Protein AF-A0A821BK03-F1 (afdb_monomer_lite)

Sequence (493 aa):
IEWSVVGDDLLGKRREFRQAIDLYKTYDNHHLISKLLAEVIHYYLNEYLVNQINDNGNPEDHITRQQIETIEAYFKEAIEKQDYLTYFIKAYTLTNFFYKVLNKHLALYILQYFDETKYFSSNYRLVNCLVHIVTLLIYHPNLPQYQYQGLCYRGMRITQNDLDQYLSNQHILNRSFLSTSIDREVAEMFAGEGQQSKMRHTPKDHCALQYSCLCQYLIKQNSTAINIQSLSTRPDEKEILILPFAVFKVIAIKRNHLDNPTASISIEIELEECEDPYDNKNESENGETSRTSSLSSTSDDIKDVEEYQKFKQRKFRLYGIIGALVFAILLALTFIFIFIFVIQKDSTKKTTNMATSTDMTTPVIEDDGDDISPLPLDCPKILKRSSWNARPYIDRTNLTTLPVTEIVAHQLTGFYSIMNHEDCINKIKGVQDYQMDTQNWDDIGYNFILCDDTGDQQQIYTGRGWKFTGAHCISFNKRSLGDCLWCNNQDLI

Structure (mmCIF, N/CA/C/O backbone):
data_AF-A0A821BK03-F1
#
_entry.id   AF-A0A821BK03-F1
#
loop_
_atom_site.group_PDB
_atom_site.id
_atom_site.type_symbol
_atom_site.label_atom_id
_atom_site.label_alt_id
_atom_site.label_comp_id
_atom_site.label_asym_id
_atom_site.label_entity_id
_atom_site.label_seq_id
_atom_site.pdbx_PDB_ins_code
_atom_site.Cartn_x
_atom_site.Cartn_y
_atom_site.Cartn_z
_atom_site.occupancy
_atom_site.B_iso_or_equiv
_atom_site.auth_seq_id
_atom_site.auth_comp_id
_atom_site.auth_asym_id
_atom_site.auth_atom_id
_atom_site.pdbx_PDB_model_num
ATOM 1 N N . ILE A 1 1 ? -8.168 -1.968 -7.201 1.00 52.38 1 ILE A N 1
ATOM 2 C CA . ILE A 1 1 ? -8.738 -2.399 -5.901 1.00 52.38 1 ILE A CA 1
ATOM 3 C C . ILE A 1 1 ? -7.613 -2.597 -4.877 1.00 52.38 1 ILE A C 1
ATOM 5 O O . ILE A 1 1 ? -6.707 -3.388 -5.119 1.00 52.38 1 ILE A O 1
ATOM 9 N N . GLU A 1 2 ? -7.633 -1.848 -3.768 1.00 61.44 2 GLU A N 1
ATOM 10 C CA . GLU A 1 2 ? -6.593 -1.849 -2.706 1.00 61.44 2 GLU A CA 1
ATOM 11 C C . GLU A 1 2 ? -6.692 -3.046 -1.736 1.00 61.44 2 GLU A C 1
ATOM 13 O O . GLU A 1 2 ? -5.787 -3.314 -0.949 1.00 61.44 2 GLU A O 1
ATOM 18 N N . TRP A 1 3 ? -7.763 -3.825 -1.837 1.00 71.44 3 TRP A N 1
ATOM 19 C CA . TRP A 1 3 ? -8.013 -5.030 -1.053 1.00 71.44 3 TRP A CA 1
ATOM 20 C C . TRP A 1 3 ? -8.072 -6.267 -1.955 1.00 71.44 3 TRP A C 1
ATOM 22 O O . TRP A 1 3 ? -8.073 -6.165 -3.184 1.00 71.44 3 TRP A O 1
ATOM 32 N N . SER A 1 4 ? -8.077 -7.445 -1.343 1.00 66.81 4 SER A N 1
ATOM 33 C CA . SER A 1 4 ? -8.244 -8.722 -2.040 1.00 66.81 4 SER A CA 1
ATOM 34 C C . SER A 1 4 ? -9.100 -9.685 -1.226 1.00 66.81 4 SER A C 1
ATOM 36 O O . SER A 1 4 ? -9.101 -9.643 0.006 1.00 66.81 4 SER A O 1
ATOM 38 N N . VAL A 1 5 ? -9.789 -10.581 -1.928 1.00 57.91 5 VAL A N 1
ATOM 39 C CA . VAL A 1 5 ? -10.469 -11.746 -1.353 1.00 57.91 5 VAL A CA 1
ATOM 40 C C . VAL A 1 5 ? -9.408 -12.828 -1.204 1.00 57.91 5 VAL A C 1
ATOM 42 O O . VAL A 1 5 ? -8.937 -13.352 -2.209 1.00 57.91 5 VAL A O 1
ATOM 45 N N . VAL A 1 6 ? -8.937 -13.114 0.010 1.00 53.84 6 VAL A N 1
ATOM 46 C CA . VAL A 1 6 ? -7.820 -14.060 0.191 1.00 53.84 6 VAL A CA 1
ATOM 47 C C . VAL A 1 6 ? -8.258 -15.282 0.993 1.00 53.84 6 VAL A C 1
ATOM 49 O O . VAL A 1 6 ? -7.938 -15.398 2.166 1.00 53.84 6 VAL A O 1
ATOM 52 N N . GLY A 1 7 ? -8.916 -16.236 0.333 1.00 56.19 7 GLY A N 1
ATOM 53 C CA . GLY A 1 7 ? -9.238 -17.550 0.909 1.00 56.19 7 GLY A CA 1
ATOM 54 C C . GLY A 1 7 ? -10.089 -17.508 2.186 1.00 56.19 7 GLY A C 1
ATOM 55 O O . GLY A 1 7 ? -10.586 -16.457 2.588 1.00 56.19 7 GLY A O 1
ATOM 56 N N . ASP A 1 8 ? -10.257 -18.669 2.819 1.00 57.78 8 ASP A N 1
ATOM 57 C CA . ASP A 1 8 ? -11.199 -18.828 3.935 1.00 57.78 8 ASP A CA 1
ATOM 58 C C . ASP A 1 8 ? -10.649 -18.355 5.300 1.00 57.78 8 ASP A C 1
ATOM 60 O O . ASP A 1 8 ? -11.438 -18.063 6.195 1.00 57.78 8 ASP A O 1
ATOM 64 N N . ASP A 1 9 ? -9.323 -18.214 5.473 1.00 72.06 9 ASP A N 1
ATOM 65 C CA . ASP A 1 9 ? -8.695 -17.837 6.759 1.00 72.06 9 ASP A CA 1
ATOM 66 C C . ASP A 1 9 ? -7.921 -16.506 6.712 1.00 72.06 9 ASP A C 1
ATOM 68 O O . ASP A 1 9 ? -6.706 -16.423 6.910 1.00 72.06 9 ASP A O 1
ATOM 72 N N . LEU A 1 10 ? -8.644 -15.422 6.435 1.00 77.38 10 LEU A N 1
ATOM 73 C CA . LEU A 1 10 ? -8.085 -14.066 6.407 1.00 77.38 10 LEU A CA 1
ATOM 74 C C . LEU A 1 10 ? -7.526 -13.593 7.752 1.00 77.38 10 LEU A C 1
ATOM 76 O O . LEU A 1 10 ? -6.515 -12.888 7.786 1.00 77.38 10 LEU A O 1
ATOM 80 N N . LEU A 1 11 ? -8.169 -13.977 8.855 1.00 78.69 11 LEU A N 1
ATOM 81 C CA . LEU A 1 11 ? -7.695 -13.648 10.199 1.00 78.69 11 LEU A CA 1
ATOM 82 C C . LEU A 1 11 ? -6.419 -14.428 10.537 1.00 78.69 11 LEU A C 1
ATOM 84 O O . LEU A 1 11 ? -5.493 -13.849 11.098 1.00 78.69 11 LEU A O 1
ATOM 88 N N . GLY A 1 12 ? -6.316 -15.697 10.128 1.00 73.69 12 GLY A N 1
ATOM 89 C CA . GLY A 1 12 ? -5.068 -16.457 10.182 1.00 73.69 12 GLY A CA 1
ATOM 90 C C . GLY A 1 12 ? -3.935 -15.758 9.442 1.00 73.69 12 GLY A C 1
ATOM 91 O O . GLY A 1 12 ? -2.891 -15.517 10.040 1.00 73.69 12 GLY A O 1
ATOM 92 N N . LYS A 1 13 ? -4.167 -15.296 8.208 1.00 72.81 13 LYS A N 1
ATOM 93 C CA . LYS A 1 13 ? -3.157 -14.540 7.440 1.00 72.81 13 LYS A CA 1
ATOM 94 C C . LYS A 1 13 ? -2.756 -13.218 8.093 1.00 72.81 13 LYS A C 1
ATOM 96 O O . LYS A 1 13 ? -1.584 -12.850 8.067 1.00 72.81 13 LYS A O 1
ATOM 101 N N . ARG A 1 14 ? -3.700 -12.496 8.710 1.00 78.75 14 ARG A N 1
ATOM 102 C CA . ARG A 1 14 ? -3.388 -11.305 9.524 1.00 78.75 14 ARG A CA 1
ATOM 103 C C . ARG A 1 14 ? -2.475 -11.671 10.700 1.00 78.75 14 ARG A C 1
ATOM 105 O O . ARG A 1 14 ? -1.530 -10.933 10.976 1.00 78.75 14 ARG A O 1
ATOM 112 N N . ARG A 1 15 ? -2.718 -12.798 11.380 1.00 76.62 15 ARG A N 1
ATOM 113 C CA . ARG A 1 15 ? -1.842 -13.276 12.464 1.00 76.62 15 ARG A CA 1
ATOM 114 C C . ARG A 1 15 ? -0.473 -13.687 11.955 1.00 76.62 15 ARG A C 1
ATOM 116 O O . ARG A 1 15 ? 0.512 -13.261 12.542 1.00 76.62 15 ARG A O 1
ATOM 123 N N . GLU A 1 16 ? -0.407 -14.452 10.870 1.00 73.06 16 GLU A N 1
ATOM 124 C CA . GLU A 1 16 ? 0.850 -14.825 10.215 1.00 73.06 16 GLU A CA 1
ATOM 125 C C . GLU A 1 16 ? 1.657 -13.582 9.843 1.00 73.06 16 GLU A C 1
ATOM 127 O O . GLU A 1 16 ? 2.854 -13.543 10.097 1.00 73.06 16 GLU A O 1
ATOM 132 N N . PHE A 1 17 ? 1.011 -12.525 9.340 1.00 73.25 17 PHE A N 1
ATOM 133 C CA . PHE A 1 17 ? 1.668 -11.240 9.099 1.00 73.25 17 PHE A CA 1
ATOM 134 C C . PHE A 1 17 ? 2.262 -10.625 10.355 1.00 73.25 17 PHE A C 1
ATOM 136 O O . PHE A 1 17 ? 3.453 -10.316 10.375 1.00 73.25 17 PHE A O 1
ATOM 143 N N . ARG A 1 18 ? 1.451 -10.462 11.405 1.00 72.19 18 ARG A N 1
ATOM 144 C CA . ARG A 1 18 ? 1.916 -9.889 12.673 1.00 72.19 18 ARG A CA 1
ATOM 145 C C . ARG A 1 18 ? 3.056 -10.734 13.259 1.00 72.19 18 ARG A C 1
ATOM 147 O O . ARG A 1 18 ? 4.080 -10.196 13.649 1.00 72.19 18 ARG A O 1
ATOM 154 N N . GLN A 1 19 ? 2.962 -12.059 13.211 1.00 69.88 19 GLN A N 1
ATOM 155 C CA . GLN A 1 19 ? 4.014 -12.961 13.695 1.00 69.88 19 GLN A CA 1
ATOM 156 C C . GLN A 1 19 ? 5.276 -12.968 12.817 1.00 69.88 19 GLN A C 1
ATOM 158 O O . GLN A 1 19 ? 6.384 -13.024 13.339 1.00 69.88 19 GLN A O 1
ATOM 163 N N . ALA A 1 20 ? 5.150 -12.898 11.492 1.00 66.12 20 ALA A N 1
ATOM 164 C CA . ALA A 1 20 ? 6.298 -12.844 10.587 1.00 66.12 20 ALA A CA 1
ATOM 165 C C . ALA A 1 20 ? 7.041 -11.509 10.709 1.00 66.12 20 ALA A C 1
ATOM 167 O O . ALA A 1 20 ? 8.266 -11.456 10.591 1.00 66.12 20 ALA A O 1
ATOM 168 N N . ILE A 1 21 ? 6.306 -10.430 10.985 1.00 64.62 21 ILE A N 1
ATOM 169 C CA . ILE A 1 21 ? 6.890 -9.123 11.271 1.00 64.62 21 ILE A CA 1
ATOM 170 C C . ILE A 1 21 ? 7.440 -9.032 12.692 1.00 64.62 21 ILE A C 1
ATOM 172 O O . ILE A 1 21 ? 8.363 -8.254 12.922 1.00 64.62 21 ILE A O 1
ATOM 176 N N . ASP A 1 22 ? 6.974 -9.848 13.637 1.00 54.06 22 ASP A N 1
ATOM 177 C CA . ASP A 1 22 ? 7.493 -9.846 15.006 1.00 54.06 22 ASP A CA 1
ATOM 178 C C . ASP A 1 22 ? 9.021 -10.049 15.091 1.00 54.06 22 ASP A C 1
ATOM 180 O O . ASP A 1 22 ? 9.626 -9.645 16.084 1.00 54.06 22 ASP A O 1
ATOM 184 N N . LEU A 1 23 ? 9.682 -10.573 14.047 1.00 50.41 23 LEU A N 1
ATOM 185 C CA . LEU A 1 23 ? 11.150 -10.575 13.929 1.00 50.41 23 LEU A CA 1
ATOM 186 C C . LEU A 1 23 ? 11.786 -9.170 14.055 1.00 50.41 23 LEU A C 1
ATOM 188 O O . LEU A 1 23 ? 12.968 -9.050 14.371 1.00 50.41 23 LEU A O 1
ATOM 192 N N . TYR A 1 24 ? 11.002 -8.111 13.843 1.00 55.78 24 TYR A N 1
ATOM 193 C CA . TYR A 1 24 ? 11.386 -6.703 13.920 1.00 55.78 24 TYR A CA 1
ATOM 194 C C . TYR A 1 24 ? 10.935 -6.007 15.219 1.00 55.78 24 TYR A C 1
ATOM 196 O O . TYR A 1 24 ? 11.014 -4.783 15.305 1.00 55.78 24 TYR A O 1
ATOM 204 N N . LYS A 1 25 ? 10.534 -6.752 16.265 1.00 55.62 25 LYS A N 1
ATOM 205 C CA . LYS A 1 25 ? 10.145 -6.249 17.609 1.00 55.62 25 LYS A CA 1
ATOM 206 C C . LYS A 1 25 ? 11.227 -5.466 18.385 1.00 55.62 25 LYS A C 1
ATOM 208 O O . LYS A 1 25 ? 11.088 -5.238 19.580 1.00 55.62 25 LYS A O 1
ATOM 213 N N . THR A 1 26 ? 12.300 -5.020 17.739 1.00 54.75 26 THR A N 1
ATOM 214 C CA . THR A 1 26 ? 13.385 -4.242 18.355 1.00 54.75 26 THR A CA 1
ATOM 215 C C . THR A 1 26 ? 13.358 -2.792 17.878 1.00 54.75 26 THR A C 1
ATOM 217 O O . THR A 1 26 ? 14.337 -2.286 17.331 1.00 54.75 26 THR A O 1
ATOM 220 N N . TYR A 1 27 ? 12.235 -2.100 18.107 1.00 56.34 27 TYR A N 1
ATOM 221 C CA . TYR A 1 27 ? 12.163 -0.647 17.891 1.00 56.34 27 TYR A CA 1
ATOM 222 C C . TYR A 1 27 ? 13.178 0.111 18.776 1.00 56.34 27 TYR A C 1
ATOM 224 O O . TYR A 1 27 ? 13.638 1.189 18.415 1.00 56.34 27 TYR A O 1
ATOM 232 N N . ASP A 1 28 ? 13.623 -0.509 19.876 1.00 59.16 28 ASP A N 1
ATOM 233 C CA . ASP A 1 28 ? 14.700 -0.021 20.752 1.00 59.16 28 ASP A CA 1
ATOM 234 C C . ASP A 1 28 ? 16.074 0.065 20.059 1.00 59.16 28 ASP A C 1
ATOM 236 O O . ASP A 1 28 ? 17.027 0.623 20.604 1.00 59.16 28 ASP A O 1
ATOM 240 N N . ASN A 1 29 ? 16.207 -0.481 18.846 1.00 69.00 29 ASN A N 1
ATOM 241 C CA . ASN A 1 29 ? 17.423 -0.401 18.056 1.00 69.00 29 ASN A CA 1
ATOM 242 C C . ASN A 1 29 ? 17.335 0.743 17.032 1.00 69.00 29 ASN A C 1
ATOM 244 O O . ASN A 1 29 ? 17.123 0.524 15.836 1.00 69.00 29 ASN A O 1
ATOM 248 N N . HIS A 1 30 ? 17.557 1.975 17.502 1.00 74.38 30 HIS A N 1
ATOM 249 C CA . HIS A 1 30 ? 17.649 3.182 16.664 1.00 74.38 30 HIS A CA 1
ATOM 250 C C . HIS A 1 30 ? 18.586 3.009 15.453 1.00 74.38 30 HIS A C 1
ATOM 252 O O . HIS A 1 30 ? 18.313 3.519 14.360 1.00 74.38 30 HIS A O 1
ATOM 258 N N . HIS A 1 31 ? 19.659 2.226 15.607 1.00 77.31 31 HIS A N 1
ATOM 259 C CA . HIS A 1 31 ? 20.581 1.907 14.521 1.00 77.31 31 HIS A CA 1
ATOM 260 C C . HIS A 1 31 ? 19.930 1.027 13.438 1.00 77.31 31 HIS A C 1
ATOM 262 O O . HIS A 1 31 ? 20.088 1.297 12.244 1.00 77.31 31 HIS A O 1
ATOM 268 N N . LEU A 1 32 ? 19.142 0.017 13.827 1.00 80.69 32 LEU A N 1
ATOM 269 C CA . LEU A 1 32 ? 18.383 -0.811 12.886 1.00 80.69 32 LEU A CA 1
ATOM 270 C C . LEU A 1 32 ? 17.356 0.027 12.118 1.00 80.69 32 LEU A C 1
ATOM 272 O O . LEU A 1 32 ? 17.331 -0.042 10.893 1.00 80.69 32 LEU A O 1
ATOM 276 N N . ILE A 1 33 ? 16.567 0.859 12.803 1.00 81.75 33 ILE A N 1
ATOM 277 C CA . ILE A 1 33 ? 15.566 1.729 12.158 1.00 81.75 33 ILE A CA 1
ATOM 278 C C . ILE A 1 33 ? 16.237 2.650 11.140 1.00 81.75 33 ILE A C 1
ATOM 280 O O . ILE A 1 33 ? 15.812 2.718 9.987 1.00 81.75 33 ILE A O 1
ATOM 284 N N . SER A 1 34 ? 17.336 3.297 11.530 1.00 85.25 34 SER A N 1
ATOM 285 C CA . SER A 1 34 ? 18.093 4.187 10.645 1.00 85.25 34 SER A CA 1
ATOM 286 C C . SER A 1 34 ? 18.605 3.450 9.400 1.00 85.25 34 SER A C 1
ATOM 288 O O . SER A 1 34 ? 18.538 3.983 8.292 1.00 85.25 34 SER A O 1
ATOM 290 N N . LYS A 1 35 ? 19.048 2.194 9.548 1.00 85.75 35 LYS A N 1
ATOM 291 C CA . LYS A 1 35 ? 19.472 1.340 8.430 1.00 85.75 35 LYS A CA 1
ATOM 292 C C . LYS A 1 35 ? 18.311 0.974 7.497 1.00 85.75 35 LYS A C 1
ATOM 294 O O . LYS A 1 35 ? 18.480 1.048 6.281 1.00 85.75 35 LYS A O 1
ATOM 299 N N . LEU A 1 36 ? 17.149 0.611 8.043 1.00 87.31 36 LEU A N 1
ATOM 300 C CA . LEU A 1 36 ? 15.954 0.292 7.253 1.00 87.31 36 LEU A CA 1
ATOM 301 C C . LEU A 1 36 ? 15.470 1.520 6.469 1.00 87.31 36 LEU A C 1
ATOM 303 O O . LEU A 1 36 ? 15.186 1.424 5.276 1.00 87.31 36 LEU A O 1
ATOM 307 N N . LEU A 1 37 ? 15.449 2.694 7.105 1.00 87.62 37 LEU A N 1
ATOM 308 C CA . LEU A 1 37 ? 15.096 3.951 6.442 1.00 87.62 37 LEU A CA 1
ATOM 309 C C . LEU A 1 37 ? 16.104 4.329 5.357 1.00 87.62 37 LEU A C 1
ATOM 311 O O . LEU A 1 37 ? 15.700 4.740 4.270 1.00 87.62 37 LEU A O 1
ATOM 315 N N . ALA A 1 38 ? 17.400 4.134 5.601 1.00 88.38 38 ALA A N 1
ATOM 316 C CA . ALA A 1 38 ? 18.425 4.341 4.584 1.00 88.38 38 ALA A CA 1
ATOM 317 C C . ALA A 1 38 ? 18.234 3.409 3.375 1.00 88.38 38 ALA A C 1
ATOM 319 O O . ALA A 1 38 ? 18.435 3.839 2.238 1.00 88.38 38 ALA A O 1
ATOM 320 N N . GLU A 1 39 ? 17.805 2.162 3.590 1.00 88.56 39 GLU A N 1
ATOM 321 C CA . GLU A 1 39 ? 17.474 1.232 2.508 1.00 88.56 39 GLU A CA 1
ATOM 322 C C . GLU A 1 39 ? 16.247 1.691 1.709 1.00 88.56 39 GLU A C 1
ATOM 324 O O . GLU A 1 39 ? 16.306 1.717 0.479 1.00 88.56 39 GLU A O 1
ATOM 329 N N . VAL A 1 40 ? 15.179 2.135 2.381 1.00 91.94 40 VAL A N 1
ATOM 330 C CA . VAL A 1 40 ? 13.986 2.695 1.723 1.00 91.94 40 VAL A CA 1
ATOM 331 C C . VAL A 1 40 ? 14.346 3.935 0.898 1.00 91.94 40 VAL A C 1
ATOM 333 O O . VAL A 1 40 ? 13.955 4.041 -0.264 1.00 91.94 40 VAL A O 1
ATOM 336 N N . ILE A 1 41 ? 15.145 4.854 1.448 1.00 91.00 41 ILE A N 1
ATOM 337 C CA . ILE A 1 41 ? 15.618 6.038 0.717 1.00 91.00 41 ILE A CA 1
ATOM 338 C C . ILE A 1 41 ? 16.453 5.627 -0.498 1.00 91.00 41 ILE A C 1
ATOM 340 O O . ILE A 1 41 ? 16.275 6.160 -1.594 1.00 91.00 41 ILE A O 1
ATOM 344 N N . HIS A 1 42 ? 17.408 4.717 -0.311 1.00 89.50 42 HIS A N 1
ATOM 345 C CA . HIS A 1 42 ? 18.359 4.374 -1.357 1.00 89.50 42 HIS A CA 1
ATOM 346 C C . HIS A 1 42 ? 17.707 3.582 -2.489 1.00 89.50 42 HIS A C 1
ATOM 348 O O . HIS A 1 42 ? 17.888 3.935 -3.652 1.00 89.50 42 HIS A O 1
ATOM 354 N N . TYR A 1 43 ? 16.971 2.525 -2.151 1.00 92.44 43 TYR A N 1
ATOM 355 C CA . TYR A 1 43 ? 16.377 1.640 -3.137 1.00 92.44 43 TYR A CA 1
ATOM 356 C C . TYR A 1 43 ? 15.012 2.137 -3.586 1.00 92.44 43 TYR A C 1
ATOM 358 O O . TYR A 1 43 ? 14.836 2.463 -4.755 1.00 92.44 43 TYR A O 1
ATOM 366 N N . TYR A 1 44 ? 14.039 2.211 -2.678 1.00 93.06 44 TYR A N 1
ATOM 367 C CA . TYR A 1 44 ? 12.663 2.478 -3.080 1.00 93.06 44 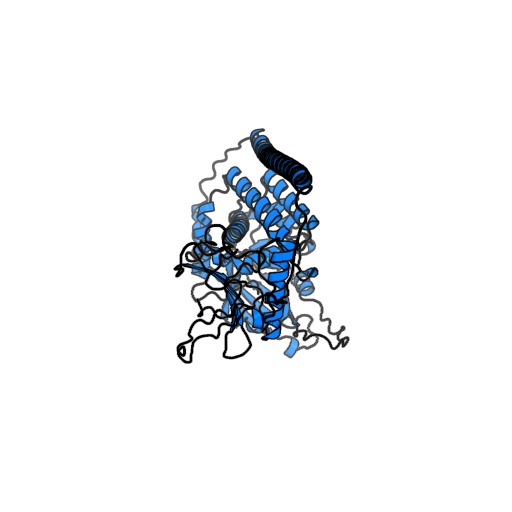TYR A CA 1
ATOM 368 C C . TYR A 1 44 ? 12.527 3.875 -3.692 1.00 93.06 44 TYR A C 1
ATOM 370 O O . TYR A 1 44 ? 12.051 4.000 -4.817 1.00 93.06 44 TYR A O 1
ATOM 378 N N . LEU A 1 45 ? 13.014 4.916 -3.011 1.00 91.62 45 LEU A N 1
ATOM 379 C CA . LEU A 1 45 ? 12.883 6.288 -3.507 1.00 91.62 45 LEU A CA 1
ATOM 380 C C . LEU A 1 45 ? 13.839 6.588 -4.670 1.00 91.62 45 LEU A C 1
ATOM 382 O O . LEU A 1 45 ? 13.402 7.055 -5.716 1.00 91.62 45 LEU A O 1
ATOM 386 N N . ASN A 1 46 ? 15.137 6.325 -4.506 1.00 90.25 46 ASN A N 1
ATOM 387 C CA . ASN A 1 46 ? 16.158 6.825 -5.435 1.00 90.25 46 ASN A CA 1
ATOM 388 C C . ASN A 1 46 ? 16.517 5.897 -6.601 1.00 90.25 46 ASN A C 1
ATOM 390 O O . ASN A 1 46 ? 17.083 6.370 -7.586 1.00 90.25 46 ASN A O 1
ATOM 394 N N . GLU A 1 47 ? 16.226 4.602 -6.499 1.00 89.56 47 GLU A N 1
ATOM 395 C CA . GLU A 1 47 ? 16.482 3.628 -7.564 1.00 89.56 47 GLU A CA 1
ATOM 396 C C . GLU A 1 47 ? 15.159 3.259 -8.243 1.00 89.56 47 GLU A C 1
ATOM 398 O O . GLU A 1 47 ? 14.947 3.574 -9.411 1.00 89.56 47 GLU A O 1
ATOM 403 N N . TYR A 1 48 ? 14.229 2.669 -7.493 1.00 89.75 48 TYR A N 1
ATOM 404 C CA . TYR A 1 48 ? 12.986 2.125 -8.026 1.00 89.75 48 TYR A CA 1
ATOM 405 C C . TYR A 1 48 ? 12.042 3.218 -8.548 1.00 89.75 48 TYR A C 1
ATOM 407 O O . TYR A 1 48 ? 11.708 3.211 -9.731 1.00 89.75 48 TYR A O 1
ATOM 415 N N . LEU A 1 49 ? 11.644 4.190 -7.714 1.00 87.81 49 LEU A N 1
ATOM 416 C CA . LEU A 1 49 ? 10.718 5.244 -8.150 1.00 87.81 49 LEU A CA 1
ATOM 417 C C . LEU A 1 49 ? 11.321 6.140 -9.235 1.00 87.81 49 LEU A C 1
ATOM 419 O O . LEU A 1 49 ? 10.605 6.524 -10.151 1.00 87.81 49 LEU A O 1
ATOM 423 N N . VAL A 1 50 ? 12.623 6.438 -9.178 1.00 86.50 50 VAL A N 1
ATOM 424 C CA . VAL A 1 50 ? 13.300 7.216 -10.231 1.00 86.50 50 VAL A CA 1
ATOM 425 C C . VAL A 1 50 ? 13.316 6.461 -11.560 1.00 86.50 50 VAL A C 1
ATOM 427 O O . VAL A 1 50 ? 13.076 7.074 -12.597 1.00 86.50 50 VAL A O 1
ATOM 430 N N . ASN A 1 51 ? 13.555 5.146 -11.556 1.00 84.69 51 ASN A N 1
ATOM 431 C CA . ASN A 1 51 ? 13.506 4.349 -12.783 1.00 84.69 51 ASN A CA 1
ATOM 432 C C . ASN A 1 51 ? 12.100 4.342 -13.397 1.00 84.69 51 ASN A C 1
ATOM 434 O O . ASN A 1 51 ? 11.977 4.468 -14.609 1.00 84.69 51 ASN A O 1
ATOM 438 N N . GLN A 1 52 ? 11.053 4.318 -12.566 1.00 78.19 52 GLN A N 1
ATOM 439 C CA . GLN A 1 52 ? 9.661 4.418 -13.019 1.00 78.19 52 GLN A CA 1
ATOM 440 C C . GLN A 1 52 ? 9.309 5.773 -13.665 1.00 78.19 52 GLN A C 1
ATOM 442 O O . GLN A 1 52 ? 8.299 5.854 -14.354 1.00 78.19 52 GLN A O 1
ATOM 447 N N . ILE A 1 53 ? 10.099 6.839 -13.466 1.00 73.19 53 ILE A N 1
ATOM 448 C CA . ILE A 1 53 ? 9.914 8.128 -14.173 1.00 73.19 53 ILE A CA 1
ATOM 449 C C . ILE A 1 53 ? 10.332 8.011 -15.640 1.00 73.19 53 ILE A C 1
ATOM 451 O O . ILE A 1 53 ? 9.767 8.675 -16.503 1.00 73.19 53 ILE A O 1
ATOM 455 N N . ASN A 1 54 ? 11.351 7.196 -15.910 1.00 60.44 54 ASN A N 1
ATOM 456 C CA . ASN A 1 54 ? 11.950 7.069 -17.236 1.00 60.44 54 ASN A CA 1
ATOM 457 C C . ASN A 1 54 ? 11.221 6.042 -18.118 1.00 60.44 54 ASN A C 1
ATOM 459 O O . ASN A 1 54 ? 11.561 5.909 -19.293 1.00 60.44 54 ASN A O 1
ATOM 463 N N . ASP A 1 55 ? 10.235 5.332 -17.567 1.00 59.00 55 ASP A N 1
ATOM 464 C CA . ASP A 1 55 ? 9.335 4.474 -18.329 1.00 59.00 55 ASP A CA 1
ATOM 465 C C . ASP A 1 55 ? 8.285 5.351 -19.037 1.00 59.00 55 ASP A C 1
ATOM 467 O O . ASP A 1 55 ? 7.642 6.186 -18.407 1.00 59.00 55 ASP A O 1
ATOM 471 N N . ASN A 1 56 ? 8.106 5.165 -20.353 1.00 48.19 56 ASN A N 1
ATOM 472 C CA . ASN A 1 56 ? 7.248 5.968 -21.252 1.00 48.19 56 ASN A CA 1
ATOM 473 C C . ASN A 1 56 ? 5.721 5.818 -21.000 1.00 48.19 56 ASN A C 1
ATOM 475 O O . ASN A 1 56 ? 4.930 5.763 -21.945 1.00 48.19 56 ASN A O 1
ATOM 479 N N . GLY A 1 57 ? 5.295 5.692 -19.743 1.00 55.59 57 GLY A N 1
ATOM 480 C CA . GLY A 1 57 ? 3.897 5.601 -19.329 1.00 55.59 57 GLY A CA 1
ATOM 481 C C . GLY A 1 57 ? 3.165 6.948 -19.327 1.00 55.59 57 GLY A C 1
ATOM 482 O O . GLY A 1 57 ? 3.716 7.993 -19.672 1.00 55.59 57 GLY A O 1
ATOM 483 N N . ASN A 1 58 ? 1.879 6.918 -18.965 1.00 49.16 58 ASN A N 1
ATOM 484 C CA . ASN A 1 58 ? 1.018 8.100 -18.930 1.00 49.16 58 ASN A CA 1
ATOM 485 C C . ASN A 1 58 ? 1.516 9.111 -17.867 1.00 49.16 58 ASN A C 1
ATOM 487 O O . ASN A 1 58 ? 1.486 8.774 -16.682 1.00 49.16 58 ASN A O 1
ATOM 491 N N . PRO A 1 59 ? 1.927 10.343 -18.237 1.00 50.94 59 PRO A N 1
ATOM 492 C CA . PRO A 1 59 ? 2.584 11.292 -17.331 1.00 50.94 59 PRO A CA 1
ATOM 493 C C . PRO A 1 59 ? 1.803 11.644 -16.053 1.00 50.94 59 PRO A C 1
ATOM 495 O O . PRO A 1 59 ? 2.412 12.086 -15.082 1.00 50.94 59 PRO A O 1
ATOM 498 N N . GLU A 1 60 ? 0.481 11.449 -16.026 1.00 49.03 60 GLU A N 1
ATOM 499 C CA . GLU A 1 60 ? -0.371 11.744 -14.861 1.00 49.03 60 GLU A CA 1
ATOM 500 C C . GLU A 1 60 ? -0.223 10.752 -13.690 1.00 49.03 60 GLU A C 1
ATOM 502 O O . GLU A 1 60 ? -0.601 11.085 -12.566 1.00 49.03 60 GLU A O 1
ATOM 507 N N . ASP A 1 61 ? 0.364 9.572 -13.920 1.00 52.25 61 ASP A N 1
ATOM 508 C CA . ASP A 1 61 ? 0.557 8.535 -12.893 1.00 52.25 61 ASP A CA 1
ATOM 509 C C . ASP A 1 61 ? 1.985 8.497 -12.313 1.00 52.25 61 ASP A C 1
ATOM 511 O O . ASP A 1 61 ? 2.264 7.714 -11.397 1.00 52.25 61 ASP A O 1
ATOM 515 N N . HIS A 1 62 ? 2.899 9.333 -12.820 1.00 65.38 62 HIS A N 1
ATOM 516 C CA . HIS A 1 62 ? 4.309 9.307 -12.431 1.00 65.38 62 HIS A CA 1
ATOM 517 C C . HIS A 1 62 ? 4.640 10.374 -11.384 1.00 65.38 62 HIS A C 1
ATOM 519 O O . HIS A 1 62 ? 4.339 11.560 -11.523 1.00 65.38 62 HIS A O 1
ATOM 525 N N . ILE A 1 63 ? 5.325 9.944 -10.326 1.00 77.69 63 ILE A N 1
ATOM 526 C CA . ILE A 1 63 ? 5.908 10.846 -9.337 1.00 77.69 63 ILE A CA 1
ATOM 527 C C . ILE A 1 63 ? 7.088 11.600 -9.959 1.00 77.69 63 ILE A C 1
ATOM 529 O O . ILE A 1 63 ? 7.914 11.006 -10.639 1.00 77.69 63 ILE A O 1
ATOM 533 N N . THR A 1 64 ? 7.203 12.908 -9.747 1.00 85.31 64 THR A N 1
ATOM 534 C CA . THR A 1 64 ? 8.323 13.676 -10.313 1.00 85.31 64 THR A CA 1
ATOM 535 C C . THR A 1 64 ? 9.586 13.534 -9.466 1.00 85.31 64 THR A C 1
ATOM 537 O O . THR A 1 64 ? 9.527 13.263 -8.265 1.00 85.31 64 THR A O 1
ATOM 540 N N . ARG A 1 65 ? 10.759 13.802 -10.054 1.00 87.44 65 ARG A N 1
ATOM 541 C CA . ARG A 1 65 ? 12.025 13.787 -9.303 1.00 87.44 65 ARG A CA 1
ATOM 542 C C . ARG A 1 65 ? 12.018 14.760 -8.120 1.00 87.44 65 ARG A C 1
ATOM 544 O O . ARG A 1 65 ? 12.466 14.404 -7.039 1.00 87.44 65 ARG A O 1
ATOM 551 N N . GLN A 1 66 ? 11.441 15.946 -8.302 1.00 87.12 66 GLN A N 1
ATOM 552 C CA . GLN A 1 66 ? 11.300 16.938 -7.233 1.00 87.12 66 GLN A CA 1
ATOM 553 C C . GLN A 1 66 ? 10.409 16.429 -6.086 1.00 87.12 66 GLN A C 1
ATOM 555 O O . GLN A 1 66 ? 10.677 16.696 -4.913 1.00 87.12 66 GLN A O 1
ATOM 560 N N . GLN A 1 67 ? 9.352 15.675 -6.405 1.00 88.38 67 GLN A N 1
ATOM 561 C CA . GLN A 1 67 ? 8.511 15.040 -5.390 1.00 88.38 67 GLN A CA 1
ATOM 562 C C . GLN A 1 67 ? 9.286 13.959 -4.628 1.00 88.38 67 GLN A C 1
ATOM 564 O O . GLN A 1 67 ? 9.211 13.935 -3.402 1.00 88.38 67 GLN A O 1
ATOM 569 N N . ILE A 1 68 ? 10.082 13.133 -5.320 1.00 90.56 68 ILE A N 1
ATOM 570 C CA . ILE A 1 68 ? 10.969 12.142 -4.685 1.00 90.56 68 ILE A CA 1
ATOM 571 C C . ILE A 1 68 ? 11.962 12.821 -3.736 1.00 90.56 68 ILE A C 1
ATOM 573 O O . ILE A 1 68 ? 12.077 12.400 -2.590 1.00 90.56 68 ILE A O 1
ATOM 577 N N . GLU A 1 69 ? 12.626 13.896 -4.167 1.00 91.69 69 GLU A N 1
ATOM 578 C CA . GLU A 1 69 ? 13.572 14.655 -3.333 1.00 91.69 69 GLU A CA 1
ATOM 579 C C . GLU A 1 69 ? 12.900 15.234 -2.079 1.00 91.69 69 GLU A C 1
ATOM 581 O O . GLU A 1 69 ? 13.478 15.216 -0.990 1.00 91.69 69 GLU A O 1
ATOM 586 N N . THR A 1 70 ? 11.654 15.698 -2.211 1.00 91.94 70 THR A N 1
ATOM 587 C CA . THR A 1 70 ? 10.861 16.189 -1.076 1.00 91.94 70 THR A CA 1
ATOM 588 C C . THR A 1 70 ? 10.574 15.065 -0.081 1.00 91.94 70 THR A C 1
ATOM 590 O O . THR A 1 70 ? 10.753 15.247 1.119 1.00 91.94 70 THR A O 1
ATOM 593 N N . ILE A 1 71 ? 10.166 13.888 -0.560 1.00 93.06 71 ILE A N 1
ATOM 594 C CA . ILE A 1 71 ? 9.891 12.718 0.290 1.00 93.06 71 ILE A CA 1
ATOM 595 C C . ILE A 1 71 ? 11.177 12.232 0.960 1.00 93.06 71 ILE A C 1
ATOM 597 O O . ILE A 1 71 ? 11.186 11.978 2.161 1.00 93.06 71 ILE A O 1
ATOM 601 N N . GLU A 1 72 ? 12.283 12.167 0.218 1.00 93.94 72 GLU A N 1
ATOM 602 C CA . GLU A 1 72 ? 13.597 11.825 0.762 1.00 93.94 72 GLU A CA 1
ATOM 603 C C . GLU A 1 72 ? 13.993 12.760 1.913 1.00 93.94 72 GLU A C 1
ATOM 605 O O . GLU A 1 72 ? 14.536 12.286 2.910 1.00 93.94 72 GLU A O 1
ATOM 610 N N . ALA A 1 73 ? 13.698 14.061 1.820 1.00 94.31 73 ALA A N 1
ATOM 611 C CA . ALA A 1 73 ? 13.974 15.005 2.900 1.00 94.31 73 ALA A CA 1
ATOM 612 C C . ALA A 1 73 ? 13.215 14.656 4.193 1.00 94.31 73 ALA A C 1
ATOM 614 O O . ALA A 1 73 ? 13.821 14.654 5.262 1.00 94.31 73 ALA A O 1
ATOM 615 N N . TYR A 1 74 ? 11.935 14.270 4.110 1.00 94.94 74 TYR A N 1
ATOM 616 C CA . TYR A 1 74 ? 11.182 13.805 5.284 1.00 94.94 74 TYR A CA 1
ATOM 617 C C . TYR A 1 74 ? 11.795 12.547 5.903 1.00 94.94 74 TYR A C 1
ATOM 619 O O . TYR A 1 74 ? 11.922 12.464 7.120 1.00 94.94 74 TYR A O 1
ATOM 627 N N . PHE A 1 75 ? 12.210 11.579 5.084 1.00 93.06 75 PHE A N 1
ATOM 628 C CA . PHE A 1 75 ? 12.823 10.347 5.588 1.00 93.06 75 PHE A CA 1
ATOM 629 C C . PHE A 1 75 ? 14.221 10.589 6.182 1.00 93.06 75 PHE A C 1
ATOM 631 O O . PHE A 1 75 ? 14.619 9.887 7.107 1.00 93.06 75 PHE A O 1
ATOM 638 N N . LYS A 1 76 ? 14.967 11.590 5.703 1.00 93.19 76 LYS A N 1
ATOM 639 C CA . LYS A 1 76 ? 16.228 12.015 6.334 1.00 93.19 76 LYS A CA 1
ATOM 640 C C . LYS A 1 76 ? 15.991 12.681 7.682 1.00 93.19 76 LYS A C 1
ATOM 642 O O . LYS A 1 76 ? 16.630 12.297 8.654 1.00 93.19 76 LYS A O 1
ATOM 647 N N . GLU A 1 77 ? 15.038 13.604 7.761 1.00 94.44 77 GLU A N 1
ATOM 648 C CA . GLU A 1 77 ? 14.653 14.230 9.030 1.00 94.44 77 GLU A CA 1
ATOM 649 C C . GLU A 1 77 ? 14.129 13.193 10.034 1.00 94.44 77 GLU A C 1
ATOM 651 O O . GLU A 1 77 ? 14.440 13.277 11.219 1.00 94.44 77 GLU A O 1
ATOM 656 N N . ALA A 1 78 ? 13.417 12.158 9.572 1.00 91.88 78 ALA A N 1
ATOM 657 C CA . ALA A 1 78 ? 13.014 11.030 10.410 1.00 91.88 78 ALA A CA 1
ATOM 658 C C . ALA A 1 78 ? 14.214 10.344 11.086 1.00 91.88 78 ALA A C 1
ATOM 660 O O . ALA A 1 78 ? 14.154 10.042 12.277 1.00 91.88 78 ALA A O 1
ATOM 661 N N . ILE A 1 79 ? 15.307 10.126 10.343 1.00 89.81 79 ILE A N 1
ATOM 662 C CA . ILE A 1 79 ? 16.557 9.554 10.869 1.00 89.81 79 ILE A CA 1
ATOM 663 C C . ILE A 1 79 ? 17.237 10.548 11.819 1.00 89.81 79 ILE A C 1
ATOM 665 O O . ILE A 1 79 ? 17.624 10.182 12.923 1.00 89.81 79 ILE A O 1
ATOM 669 N N . GLU A 1 80 ? 17.366 11.815 11.432 1.00 91.12 80 GLU A N 1
ATOM 670 C CA . GLU A 1 80 ? 18.061 12.824 12.244 1.00 91.12 80 GLU A CA 1
ATOM 671 C C . GLU A 1 80 ? 17.354 13.112 13.573 1.00 91.12 80 GLU A C 1
ATOM 673 O O . GLU A 1 80 ? 18.004 13.321 14.598 1.00 91.12 80 GLU A O 1
ATOM 678 N N . LYS A 1 81 ? 16.018 13.131 13.568 1.00 90.00 81 LYS A N 1
ATOM 679 C CA . LYS A 1 81 ? 15.192 13.388 14.754 1.00 90.00 81 LYS A CA 1
ATOM 680 C C . LYS A 1 81 ? 14.811 12.124 15.514 1.00 90.00 81 LYS A C 1
ATOM 682 O O . LYS A 1 81 ? 14.244 12.249 16.595 1.00 90.00 81 LYS A O 1
ATOM 687 N N . GLN A 1 82 ? 15.095 10.943 14.959 1.00 86.62 82 GLN A N 1
ATOM 688 C CA . GLN A 1 82 ? 14.621 9.654 15.473 1.00 86.62 82 GLN A CA 1
ATOM 689 C C . GLN A 1 82 ? 13.090 9.627 15.663 1.00 86.62 82 GLN A C 1
ATOM 691 O O . GLN A 1 82 ? 12.571 9.034 16.605 1.00 86.62 82 GLN A O 1
ATOM 696 N N . ASP A 1 83 ? 12.362 10.279 14.750 1.00 88.88 83 ASP A N 1
ATOM 697 C CA . ASP A 1 83 ? 10.899 10.385 14.757 1.00 88.88 83 ASP A CA 1
ATOM 698 C C . ASP A 1 83 ? 10.350 9.920 13.406 1.00 88.88 83 ASP A C 1
ATOM 700 O O . ASP A 1 83 ? 10.084 10.702 12.497 1.00 88.88 83 ASP A O 1
ATOM 704 N N . TYR A 1 84 ? 10.229 8.608 13.231 1.00 89.38 84 TYR A N 1
ATOM 705 C CA . TYR A 1 84 ? 9.761 8.064 11.961 1.00 89.38 84 TYR A CA 1
ATOM 706 C C . TYR A 1 84 ? 8.274 8.318 11.723 1.00 89.38 84 TYR A C 1
ATOM 708 O O . TYR A 1 84 ? 7.907 8.785 10.644 1.00 89.38 84 TYR A O 1
ATOM 716 N N . LEU A 1 85 ? 7.425 8.048 12.721 1.00 91.56 85 LEU A N 1
ATOM 717 C CA . LEU A 1 85 ? 5.973 8.153 12.588 1.00 91.56 85 LEU A CA 1
ATOM 718 C C . LEU A 1 85 ? 5.549 9.540 12.101 1.00 91.56 85 LEU A C 1
ATOM 720 O O . LEU A 1 85 ? 4.843 9.645 11.098 1.00 91.56 85 LEU A O 1
ATOM 724 N N . THR A 1 86 ? 6.012 10.611 12.749 1.00 93.94 86 THR A N 1
ATOM 725 C CA . THR A 1 86 ? 5.602 11.972 12.382 1.00 93.94 86 THR A CA 1
ATOM 726 C C . THR A 1 86 ? 6.009 12.316 10.953 1.00 93.94 86 THR A C 1
ATOM 728 O O . THR A 1 86 ? 5.206 12.842 10.182 1.00 93.94 86 THR A O 1
ATOM 731 N N . TYR A 1 87 ? 7.258 12.041 10.577 1.00 94.56 87 TYR A N 1
ATOM 732 C CA . TYR A 1 87 ? 7.777 12.434 9.268 1.00 94.56 87 TYR A CA 1
ATOM 733 C C . TYR A 1 87 ? 7.257 11.543 8.138 1.00 94.56 87 TYR A C 1
ATOM 735 O O . TYR A 1 87 ? 7.017 12.052 7.043 1.00 94.56 87 TYR A O 1
ATOM 743 N N . PHE A 1 88 ? 6.993 10.260 8.403 1.00 94.19 88 PHE A N 1
ATOM 744 C CA . PHE A 1 88 ? 6.289 9.388 7.467 1.00 94.19 88 PHE A CA 1
ATOM 745 C C . PHE A 1 88 ? 4.872 9.897 7.202 1.00 94.19 88 PHE A C 1
ATOM 747 O O . PHE A 1 88 ? 4.507 10.075 6.043 1.00 94.19 88 PHE A O 1
ATOM 754 N N . ILE A 1 89 ? 4.093 10.194 8.249 1.00 94.62 89 ILE A N 1
ATOM 755 C CA . ILE A 1 89 ? 2.725 10.704 8.088 1.00 94.62 89 ILE A CA 1
ATOM 756 C C . ILE A 1 89 ? 2.720 12.053 7.369 1.00 94.62 89 ILE A C 1
ATOM 758 O O . ILE A 1 89 ? 1.892 12.275 6.484 1.00 94.62 89 ILE A O 1
ATOM 762 N N . LYS A 1 90 ? 3.678 12.939 7.663 1.00 93.12 90 LYS A N 1
ATOM 763 C CA . LYS A 1 90 ? 3.835 14.175 6.891 1.00 93.12 90 LYS A CA 1
ATOM 764 C C . LYS A 1 90 ? 4.088 13.873 5.418 1.00 93.12 90 LYS A C 1
ATOM 766 O O . LYS A 1 90 ? 3.364 14.399 4.588 1.00 93.12 90 LYS A O 1
ATOM 771 N N . ALA A 1 91 ? 5.041 12.997 5.093 1.00 92.31 91 ALA A N 1
ATOM 772 C CA . ALA A 1 91 ? 5.337 12.623 3.711 1.00 92.31 91 ALA A CA 1
ATOM 773 C C . ALA A 1 91 ? 4.141 11.974 2.993 1.00 92.31 91 ALA A C 1
ATOM 775 O O . ALA A 1 91 ? 3.911 12.252 1.817 1.00 92.31 91 ALA A O 1
ATOM 776 N N . TYR A 1 92 ? 3.387 11.131 3.701 1.00 91.38 92 TYR A N 1
ATOM 777 C CA . TYR A 1 92 ? 2.212 10.418 3.203 1.00 91.38 92 TYR A CA 1
ATOM 778 C C . TYR A 1 92 ? 1.034 11.360 2.917 1.00 91.38 92 TYR A C 1
ATOM 780 O O . TYR A 1 92 ? 0.359 11.200 1.908 1.00 91.38 92 TYR A O 1
ATOM 788 N N . THR A 1 93 ? 0.822 12.377 3.753 1.00 88.69 93 THR A N 1
ATOM 789 C CA . THR A 1 93 ? -0.312 13.320 3.640 1.00 88.69 93 THR A CA 1
ATOM 790 C C . THR A 1 93 ? -0.026 14.545 2.772 1.00 88.69 93 THR A C 1
ATOM 792 O O . THR A 1 93 ? -0.905 15.384 2.568 1.00 88.69 93 THR A O 1
ATOM 795 N N . LEU A 1 94 ? 1.196 14.678 2.249 1.00 81.56 94 LEU A N 1
ATOM 796 C CA . LEU A 1 94 ? 1.513 15.723 1.280 1.00 81.56 94 LEU A CA 1
ATOM 797 C C . LEU A 1 94 ? 0.589 15.611 0.065 1.00 81.56 94 LEU A C 1
ATOM 799 O O . LEU A 1 94 ? 0.284 14.523 -0.413 1.00 81.56 94 LEU A O 1
ATOM 803 N N . THR A 1 95 ? 0.261 16.751 -0.540 1.00 63.78 95 THR A N 1
ATOM 804 C CA . THR A 1 95 ? -0.497 16.840 -1.803 1.00 63.78 95 THR A CA 1
ATOM 805 C C . THR A 1 95 ? 0.256 16.290 -3.028 1.00 63.78 95 THR A C 1
ATOM 807 O O . THR A 1 95 ? -0.110 16.564 -4.170 1.00 63.78 95 THR A O 1
ATOM 810 N N . ASN A 1 96 ? 1.323 15.519 -2.812 1.00 64.25 96 ASN A N 1
ATOM 811 C CA . ASN A 1 96 ? 2.077 14.832 -3.847 1.00 64.25 96 ASN A CA 1
ATOM 812 C C . ASN A 1 96 ? 1.436 13.466 -4.180 1.00 64.25 96 ASN A C 1
ATOM 814 O O . ASN A 1 96 ? 0.471 13.022 -3.561 1.00 64.25 96 ASN A O 1
ATOM 818 N N . PHE A 1 97 ? 1.979 12.778 -5.182 1.00 74.50 97 PHE A N 1
ATOM 819 C CA . PHE A 1 97 ? 1.486 11.465 -5.612 1.00 74.50 97 PHE A CA 1
ATOM 820 C C . PHE A 1 97 ? 1.999 10.294 -4.746 1.00 74.50 97 PHE A C 1
ATOM 822 O O . PHE A 1 97 ? 1.748 9.138 -5.084 1.00 74.50 97 PHE A O 1
ATOM 829 N N . PHE A 1 98 ? 2.704 10.546 -3.634 1.00 84.88 98 PHE A N 1
ATOM 830 C CA . PHE A 1 98 ? 3.389 9.500 -2.866 1.00 84.88 98 PHE A CA 1
ATOM 831 C C . PHE A 1 98 ? 2.436 8.458 -2.294 1.00 84.88 98 PHE A C 1
ATOM 833 O O . PHE A 1 98 ? 2.664 7.269 -2.508 1.00 84.88 98 PHE A O 1
ATOM 840 N N . TYR A 1 99 ? 1.359 8.878 -1.620 1.00 85.94 99 TYR A N 1
ATOM 841 C CA . TYR A 1 99 ? 0.396 7.938 -1.038 1.00 85.94 99 TYR A CA 1
ATOM 842 C C . TYR A 1 99 ? -0.227 7.035 -2.110 1.00 85.94 99 TYR A C 1
ATOM 844 O O . TYR A 1 99 ? -0.336 5.828 -1.908 1.00 85.94 99 TYR A O 1
ATOM 852 N N . LYS A 1 100 ? -0.558 7.588 -3.289 1.00 83.00 100 LYS A N 1
ATOM 853 C CA . LYS A 1 100 ? -1.121 6.824 -4.415 1.00 83.00 100 LYS A CA 1
ATOM 854 C C . LYS A 1 100 ? -0.146 5.753 -4.893 1.00 83.00 100 LYS A C 1
ATOM 856 O O . LYS A 1 100 ? -0.525 4.594 -5.043 1.00 83.00 100 LYS A O 1
ATOM 861 N N . VAL A 1 101 ? 1.112 6.137 -5.109 1.00 87.31 101 VAL A N 1
ATOM 862 C CA . VAL A 1 101 ? 2.164 5.239 -5.603 1.00 87.31 101 VAL A CA 1
ATOM 863 C C . VAL A 1 101 ? 2.503 4.166 -4.567 1.00 87.31 101 VAL A C 1
ATOM 865 O O . VAL A 1 101 ? 2.552 2.983 -4.900 1.00 87.31 101 VAL A O 1
ATOM 868 N N . LEU A 1 102 ? 2.678 4.554 -3.302 1.00 91.38 102 LEU A N 1
ATOM 869 C CA . LEU A 1 102 ? 2.950 3.626 -2.207 1.00 91.38 102 LEU A CA 1
ATOM 870 C C . LEU A 1 102 ? 1.812 2.615 -2.038 1.00 91.38 102 LEU A C 1
ATOM 872 O O . LEU A 1 102 ? 2.073 1.414 -2.008 1.00 91.38 102 LEU A O 1
ATOM 876 N N . ASN A 1 103 ? 0.558 3.072 -1.995 1.00 89.25 103 ASN A N 1
ATOM 877 C CA . ASN A 1 103 ? -0.589 2.180 -1.831 1.00 89.25 103 ASN A CA 1
ATOM 878 C C . ASN A 1 103 ? -0.790 1.260 -3.035 1.00 89.25 103 ASN A C 1
ATOM 880 O O . ASN A 1 103 ? -1.112 0.087 -2.846 1.00 89.25 103 ASN A O 1
ATOM 884 N N . LYS A 1 104 ? -0.516 1.734 -4.259 1.00 87.19 104 LYS A N 1
ATOM 885 C CA . LYS A 1 104 ? -0.492 0.888 -5.460 1.00 87.19 104 LYS A CA 1
ATOM 886 C C . LYS A 1 104 ? 0.535 -0.237 -5.322 1.00 87.19 104 LYS A C 1
ATOM 888 O O . LYS A 1 104 ? 0.196 -1.396 -5.545 1.00 87.19 104 LYS A O 1
ATOM 893 N N . HIS A 1 105 ? 1.771 0.075 -4.930 1.00 89.88 105 HIS A N 1
ATOM 894 C CA . HIS A 1 105 ? 2.815 -0.938 -4.756 1.00 89.88 105 HIS A CA 1
ATOM 895 C C . HIS A 1 105 ? 2.511 -1.909 -3.613 1.00 89.88 105 HIS A C 1
ATOM 897 O O . HIS A 1 105 ? 2.684 -3.114 -3.787 1.00 89.88 105 HIS A O 1
ATOM 903 N N . LEU A 1 106 ? 2.001 -1.418 -2.480 1.00 90.56 106 LEU A N 1
ATOM 904 C CA . LEU A 1 106 ? 1.543 -2.268 -1.380 1.00 90.56 106 LEU A CA 1
ATOM 905 C C . LEU A 1 106 ? 0.460 -3.238 -1.854 1.00 90.56 106 LEU A C 1
ATOM 907 O O . LEU A 1 106 ? 0.611 -4.447 -1.695 1.00 90.56 106 LEU A O 1
ATOM 911 N N . ALA A 1 107 ? -0.582 -2.733 -2.518 1.00 86.06 107 ALA A N 1
ATOM 912 C CA . ALA A 1 107 ? -1.660 -3.566 -3.034 1.00 86.06 107 ALA A CA 1
ATOM 913 C C . ALA A 1 107 ? -1.154 -4.639 -4.013 1.00 86.06 107 ALA A C 1
ATOM 915 O O . ALA A 1 107 ? -1.617 -5.775 -3.961 1.00 86.06 107 ALA A O 1
ATOM 916 N N . LEU A 1 108 ? -0.194 -4.316 -4.882 1.00 84.94 108 LEU A N 1
ATOM 917 C CA . LEU A 1 108 ? 0.335 -5.261 -5.870 1.00 84.94 108 LEU A CA 1
ATOM 918 C C . LEU A 1 108 ? 1.275 -6.314 -5.268 1.00 84.94 108 LEU A C 1
ATOM 920 O O . LEU A 1 108 ? 1.238 -7.472 -5.687 1.00 84.94 108 LEU A O 1
ATOM 924 N N . TYR A 1 109 ? 2.122 -5.925 -4.313 1.00 86.94 109 TYR A N 1
ATOM 925 C CA . TYR A 1 109 ? 3.318 -6.702 -3.984 1.00 86.94 109 TYR A CA 1
ATOM 926 C C . TYR A 1 109 ? 3.395 -7.192 -2.539 1.00 86.94 109 TYR A C 1
ATOM 928 O O . TYR A 1 109 ? 4.112 -8.158 -2.295 1.00 86.94 109 TYR A O 1
ATOM 936 N N . ILE A 1 110 ? 2.665 -6.606 -1.581 1.00 84.69 110 ILE A N 1
ATOM 937 C CA . ILE A 1 110 ? 2.897 -6.904 -0.155 1.00 84.69 110 ILE A CA 1
ATOM 938 C C . ILE A 1 110 ? 2.649 -8.377 0.204 1.00 84.69 110 ILE A C 1
ATOM 940 O O . ILE A 1 110 ? 3.356 -8.941 1.031 1.00 84.69 110 ILE A O 1
ATOM 944 N N . LEU A 1 111 ? 1.696 -9.033 -0.468 1.00 81.50 111 LEU A N 1
ATOM 945 C CA . LEU A 1 111 ? 1.396 -10.448 -0.232 1.00 81.50 111 LEU A CA 1
ATOM 946 C C . LEU A 1 111 ? 2.498 -11.391 -0.735 1.00 81.50 111 LEU A C 1
ATOM 948 O O . LEU A 1 111 ? 2.551 -12.535 -0.297 1.00 81.50 111 LEU A O 1
ATOM 952 N N . GLN A 1 112 ? 3.390 -10.932 -1.620 1.00 82.25 112 GLN A N 1
ATOM 953 C CA . GLN A 1 112 ? 4.512 -11.746 -2.104 1.00 82.25 112 GLN A CA 1
ATOM 954 C C . GLN A 1 112 ? 5.533 -12.037 -1.003 1.00 82.25 112 GLN A C 1
ATOM 956 O O . GLN A 1 112 ? 6.300 -12.981 -1.139 1.00 82.25 112 GLN A O 1
ATOM 961 N N . TYR A 1 113 ? 5.529 -11.265 0.087 1.00 78.31 113 TYR A N 1
ATOM 962 C CA . TYR A 1 113 ? 6.413 -11.501 1.227 1.00 78.31 113 TYR A CA 1
ATOM 963 C C . TYR A 1 113 ? 6.193 -12.873 1.882 1.00 78.31 113 TYR A C 1
ATOM 965 O O . TYR A 1 113 ? 7.124 -13.450 2.429 1.00 78.31 113 TYR A O 1
ATOM 973 N N . PHE A 1 114 ? 4.973 -13.407 1.797 1.00 72.38 114 PHE A N 1
ATOM 974 C CA . PHE A 1 114 ? 4.598 -14.687 2.407 1.00 72.38 114 PHE A CA 1
ATOM 975 C C . PHE A 1 114 ? 4.722 -15.881 1.475 1.00 72.38 114 PHE A C 1
ATOM 977 O O . PHE A 1 114 ? 4.439 -17.008 1.869 1.00 72.38 114 PHE A O 1
ATOM 984 N N . ASP A 1 115 ? 5.060 -15.639 0.215 1.00 70.50 115 ASP A N 1
ATOM 985 C CA . ASP A 1 115 ? 5.162 -16.704 -0.761 1.00 70.50 115 ASP A CA 1
ATOM 986 C C . ASP A 1 115 ? 6.600 -17.230 -0.766 1.00 70.50 115 ASP A C 1
ATOM 988 O O . ASP A 1 115 ? 7.465 -16.716 -1.477 1.00 70.50 115 ASP A O 1
ATOM 992 N N . GLU A 1 116 ? 6.857 -18.262 0.045 1.00 57.53 116 GLU A N 1
ATOM 993 C CA . GLU A 1 116 ? 8.172 -18.912 0.148 1.00 57.53 116 GLU A CA 1
ATOM 994 C C . GLU A 1 116 ? 8.667 -19.458 -1.203 1.00 57.53 116 GLU A C 1
ATOM 996 O O . GLU A 1 116 ? 9.864 -19.634 -1.416 1.00 57.53 116 GLU A O 1
ATOM 1001 N N . THR A 1 117 ? 7.778 -19.673 -2.174 1.00 57.34 117 THR A N 1
ATOM 1002 C CA . THR A 1 117 ? 8.180 -20.113 -3.518 1.00 57.34 117 THR A CA 1
ATOM 1003 C C . THR A 1 117 ? 8.768 -18.978 -4.367 1.00 57.34 117 THR A C 1
ATOM 1005 O O . THR A 1 117 ? 9.385 -19.230 -5.402 1.00 57.34 117 THR A O 1
ATOM 1008 N N . LYS A 1 118 ? 8.640 -17.720 -3.917 1.00 56.22 118 LYS A N 1
ATOM 1009 C CA . LYS A 1 118 ? 9.020 -16.502 -4.652 1.00 56.22 118 LYS A CA 1
ATOM 1010 C C . LYS A 1 118 ? 10.222 -15.751 -4.075 1.00 56.22 118 LYS A C 1
ATOM 1012 O O . LYS A 1 118 ? 10.461 -14.612 -4.484 1.00 56.22 118 LYS A O 1
ATOM 1017 N N . TYR A 1 119 ? 11.046 -16.375 -3.225 1.00 49.59 119 TYR A N 1
ATOM 1018 C CA . TYR A 1 119 ? 12.302 -15.772 -2.731 1.00 49.59 119 TYR A CA 1
ATOM 1019 C C . TYR A 1 119 ? 13.246 -15.281 -3.850 1.00 49.59 119 TYR A C 1
ATOM 1021 O O . TYR A 1 119 ? 14.073 -14.403 -3.613 1.00 49.59 119 TYR A O 1
ATOM 1029 N N . PHE A 1 120 ? 13.097 -15.794 -5.078 1.00 49.91 120 PHE A N 1
ATOM 1030 C CA . PHE A 1 120 ? 13.873 -15.398 -6.262 1.00 49.91 120 PHE A CA 1
ATOM 1031 C C . PHE A 1 120 ? 13.157 -14.403 -7.199 1.00 49.91 120 PHE A C 1
ATOM 1033 O O . PHE A 1 120 ? 13.625 -14.162 -8.310 1.00 49.91 120 PHE A O 1
ATOM 1040 N N . SER A 1 121 ? 12.029 -13.815 -6.781 1.00 60.56 121 SER A N 1
ATOM 1041 C CA . SER A 1 121 ? 11.314 -12.790 -7.554 1.00 60.56 121 SER A CA 1
ATOM 1042 C C . SER A 1 121 ? 12.185 -11.548 -7.777 1.00 60.56 121 SER A C 1
ATOM 1044 O O . SER A 1 121 ? 12.829 -11.053 -6.847 1.00 60.56 121 SER A O 1
ATOM 1046 N N . SER A 1 122 ? 12.140 -10.974 -8.985 1.00 64.38 122 SER A N 1
ATOM 1047 C CA . SER A 1 122 ? 12.802 -9.699 -9.317 1.00 64.38 122 SER A CA 1
ATOM 1048 C C . SER A 1 122 ? 12.393 -8.551 -8.386 1.00 64.38 122 SER A C 1
ATOM 1050 O O . SER A 1 122 ? 13.131 -7.579 -8.233 1.00 64.38 122 SER A O 1
ATOM 1052 N N . ASN A 1 123 ? 11.235 -8.676 -7.730 1.00 74.00 123 ASN A N 1
ATOM 1053 C CA . ASN A 1 123 ? 10.673 -7.665 -6.843 1.00 74.00 123 ASN A CA 1
ATOM 1054 C C . ASN A 1 123 ? 11.020 -7.887 -5.364 1.00 74.00 123 ASN A C 1
ATOM 1056 O O . ASN A 1 123 ? 10.560 -7.115 -4.529 1.00 74.00 123 ASN A O 1
ATOM 1060 N N . TYR A 1 124 ? 11.832 -8.888 -5.003 1.00 80.62 124 TYR A N 1
ATOM 1061 C CA . TYR A 1 124 ? 12.149 -9.205 -3.602 1.00 80.62 124 TYR A CA 1
ATOM 1062 C C . TYR A 1 124 ? 12.624 -7.982 -2.795 1.00 80.62 124 TYR A C 1
ATOM 1064 O O . TYR A 1 124 ? 12.161 -7.731 -1.683 1.00 80.62 124 TYR A O 1
ATOM 1072 N N . ARG A 1 125 ? 13.512 -7.163 -3.373 1.00 85.88 125 ARG A N 1
ATOM 1073 C CA . ARG A 1 125 ? 14.032 -5.953 -2.712 1.00 85.88 125 ARG A CA 1
ATOM 1074 C C . ARG A 1 125 ? 12.952 -4.879 -2.520 1.00 85.88 125 ARG A C 1
ATOM 1076 O O . ARG A 1 125 ? 12.929 -4.215 -1.486 1.00 85.88 125 ARG A O 1
ATOM 1083 N N . LEU A 1 126 ? 12.026 -4.753 -3.474 1.00 90.12 126 LEU A N 1
ATOM 1084 C CA . LEU A 1 126 ? 10.856 -3.877 -3.365 1.00 90.12 126 LEU A CA 1
ATOM 1085 C C . LEU A 1 126 ? 9.916 -4.357 -2.270 1.00 90.12 126 LEU A C 1
ATOM 1087 O O . LEU A 1 126 ? 9.548 -3.566 -1.408 1.00 90.12 126 LEU A O 1
ATOM 1091 N N . VAL A 1 127 ? 9.574 -5.643 -2.277 1.00 88.19 127 VAL A N 1
ATOM 1092 C CA . VAL A 1 127 ? 8.697 -6.254 -1.276 1.00 88.19 127 VAL A CA 1
ATOM 1093 C C . VAL A 1 127 ? 9.257 -6.027 0.128 1.00 88.19 127 VAL A C 1
ATOM 1095 O O . VAL A 1 127 ? 8.527 -5.540 0.984 1.00 88.19 127 VAL A O 1
ATOM 1098 N N . ASN A 1 128 ? 10.556 -6.254 0.353 1.00 86.00 128 ASN A N 1
ATOM 1099 C CA . ASN A 1 128 ? 11.181 -5.971 1.650 1.00 86.00 128 ASN A CA 1
ATOM 1100 C C . ASN A 1 128 ? 11.116 -4.492 2.040 1.00 86.00 128 ASN A C 1
ATOM 1102 O O . ASN A 1 128 ? 10.778 -4.186 3.178 1.00 86.00 128 ASN A O 1
ATOM 1106 N N . CYS A 1 129 ? 11.368 -3.560 1.114 1.00 91.19 129 CYS A N 1
ATOM 1107 C CA . CYS A 1 129 ? 11.215 -2.131 1.410 1.00 91.19 129 CYS A CA 1
ATOM 1108 C C . CYS A 1 129 ? 9.777 -1.770 1.806 1.00 91.19 129 CYS A C 1
ATOM 1110 O O . CYS A 1 129 ? 9.572 -0.989 2.733 1.00 91.19 129 CYS A O 1
ATOM 1112 N N . LEU A 1 130 ? 8.781 -2.345 1.129 1.00 91.94 130 LEU A N 1
ATOM 1113 C CA . LEU A 1 130 ? 7.372 -2.142 1.462 1.00 91.94 130 LEU A CA 1
ATOM 1114 C C . LEU A 1 130 ? 7.038 -2.720 2.842 1.00 91.94 130 LEU A C 1
ATOM 1116 O O . LEU A 1 130 ? 6.379 -2.051 3.634 1.00 91.94 130 LEU A O 1
ATOM 1120 N N . VAL A 1 131 ? 7.540 -3.916 3.160 1.00 87.88 131 VAL A N 1
ATOM 1121 C CA . VAL A 1 131 ? 7.389 -4.525 4.488 1.00 87.88 131 VAL A CA 1
ATOM 1122 C C . VAL A 1 131 ? 8.054 -3.666 5.556 1.00 87.88 131 VAL A C 1
ATOM 1124 O O . VAL A 1 131 ? 7.414 -3.386 6.559 1.00 87.88 131 VAL A O 1
ATOM 1127 N N . HIS A 1 132 ? 9.271 -3.157 5.334 1.00 87.44 132 HIS A N 1
ATOM 1128 C CA . HIS A 1 132 ? 9.934 -2.249 6.275 1.00 87.44 132 HIS A CA 1
ATOM 1129 C C . HIS A 1 132 ? 9.066 -1.023 6.591 1.00 87.44 132 HIS A C 1
ATOM 1131 O O . HIS A 1 132 ? 8.904 -0.687 7.761 1.00 87.44 132 HIS A O 1
ATOM 1137 N N . ILE A 1 133 ? 8.465 -0.390 5.576 1.00 91.19 133 ILE A N 1
ATOM 1138 C CA . ILE A 1 133 ? 7.567 0.762 5.767 1.00 91.19 133 ILE A CA 1
ATOM 1139 C C . ILE A 1 133 ? 6.366 0.386 6.646 1.00 91.19 133 ILE A C 1
ATOM 1141 O O . ILE A 1 133 ? 6.037 1.108 7.585 1.00 91.19 133 ILE A O 1
ATOM 1145 N N . VAL A 1 134 ? 5.713 -0.745 6.364 1.00 90.06 134 VAL A N 1
ATOM 1146 C CA . VAL A 1 134 ? 4.531 -1.180 7.123 1.00 90.06 134 VAL A CA 1
ATOM 1147 C C . VAL A 1 134 ? 4.899 -1.560 8.560 1.00 90.06 134 VAL A C 1
ATOM 1149 O O . VAL A 1 134 ? 4.258 -1.101 9.505 1.00 90.06 134 VAL A O 1
ATOM 1152 N N . THR A 1 135 ? 5.962 -2.340 8.735 1.00 84.19 135 THR A N 1
ATOM 1153 C CA . THR A 1 135 ? 6.475 -2.798 10.030 1.00 84.19 135 THR A CA 1
ATOM 1154 C C . THR A 1 135 ? 6.849 -1.643 10.948 1.00 84.19 135 THR A C 1
ATOM 1156 O O . THR A 1 135 ? 6.436 -1.619 12.107 1.00 84.19 135 THR A O 1
ATOM 1159 N N . LEU A 1 136 ? 7.605 -0.668 10.435 1.00 85.19 136 LEU A N 1
ATOM 1160 C CA . LEU A 1 136 ? 8.043 0.483 11.225 1.00 85.19 136 LEU A CA 1
ATOM 1161 C C . LEU A 1 136 ? 6.868 1.326 11.730 1.00 85.19 136 LEU A C 1
ATOM 1163 O O . LEU A 1 136 ? 6.998 1.987 12.758 1.00 85.19 136 LEU A O 1
ATOM 1167 N N . LEU A 1 137 ? 5.727 1.301 11.035 1.00 86.81 137 LEU A N 1
ATOM 1168 C CA . LEU A 1 137 ? 4.528 2.001 11.475 1.00 86.81 137 LEU A CA 1
ATOM 1169 C C . LEU A 1 137 ? 3.729 1.190 12.503 1.00 86.81 137 LEU A C 1
ATOM 1171 O O . LEU A 1 137 ? 3.384 1.725 13.552 1.00 86.81 137 LEU A O 1
ATOM 1175 N N . ILE A 1 138 ? 3.459 -0.093 12.228 1.00 83.69 138 ILE A N 1
ATOM 1176 C CA . ILE A 1 138 ? 2.619 -0.953 13.087 1.00 83.69 138 ILE A CA 1
ATOM 1177 C C . ILE A 1 138 ? 3.230 -1.145 14.483 1.00 83.69 138 ILE A C 1
ATOM 1179 O O . ILE A 1 138 ? 2.497 -1.194 15.466 1.00 83.69 138 ILE A O 1
ATOM 1183 N N . TYR A 1 139 ? 4.559 -1.216 14.583 1.00 79.69 139 TYR A N 1
ATOM 1184 C CA . TYR A 1 139 ? 5.269 -1.440 15.851 1.00 79.69 139 TYR A CA 1
ATOM 1185 C C . TYR A 1 139 ? 5.839 -0.159 16.469 1.00 79.69 139 TYR A C 1
ATOM 1187 O O . TYR A 1 139 ? 6.683 -0.224 17.362 1.00 79.69 139 TYR A O 1
ATOM 1195 N N . HIS A 1 140 ? 5.406 1.014 16.003 1.00 84.81 140 HIS A N 1
ATOM 1196 C CA . HIS A 1 140 ? 5.929 2.272 16.516 1.00 84.81 140 HIS A CA 1
ATOM 1197 C C . HIS A 1 140 ? 5.535 2.476 17.999 1.00 84.81 140 HIS A C 1
ATOM 1199 O O . HIS A 1 140 ? 4.351 2.405 18.330 1.00 84.81 140 HIS A O 1
ATOM 1205 N N . PRO A 1 141 ? 6.465 2.822 18.910 1.00 83.38 141 PRO A N 1
ATOM 1206 C CA . PRO A 1 141 ? 6.189 2.937 20.349 1.00 83.38 141 PRO A CA 1
ATOM 1207 C C . PRO A 1 141 ? 5.195 4.057 20.682 1.00 83.38 141 PRO A C 1
ATOM 1209 O O . PRO A 1 141 ? 4.438 3.960 21.640 1.00 83.38 141 PRO A O 1
ATOM 1212 N N . ASN A 1 142 ? 5.160 5.103 19.854 1.00 85.94 142 ASN A N 1
ATOM 1213 C CA . ASN A 1 142 ? 4.205 6.209 19.971 1.00 85.94 142 ASN A CA 1
ATOM 1214 C C . ASN A 1 142 ? 2.885 5.970 19.211 1.00 85.94 142 ASN A C 1
ATOM 1216 O O . ASN A 1 142 ? 2.093 6.896 19.083 1.00 85.94 142 ASN A O 1
ATOM 1220 N N . LEU A 1 143 ? 2.636 4.783 18.654 1.00 86.19 143 LEU A N 1
ATOM 1221 C CA . LEU A 1 143 ? 1.364 4.483 17.988 1.00 86.19 143 LEU A CA 1
ATOM 1222 C C . LEU A 1 143 ? 0.153 4.469 18.951 1.00 86.19 143 LEU A C 1
ATOM 1224 O O . LEU A 1 143 ? -0.894 4.986 18.557 1.00 86.19 143 LEU A O 1
ATOM 1228 N N . PRO A 1 144 ? 0.262 3.970 20.209 1.00 90.00 144 PRO A N 1
ATOM 1229 C CA . PRO A 1 144 ? -0.867 3.886 21.141 1.00 90.00 144 PRO A CA 1
ATOM 1230 C C . PRO A 1 144 ? -1.607 5.207 21.394 1.00 90.00 144 PRO A C 1
ATOM 1232 O O . PRO A 1 144 ? -2.826 5.221 21.514 1.00 90.00 144 PRO A O 1
ATOM 1235 N N . GLN A 1 145 ? -0.901 6.342 21.409 1.00 93.06 145 GLN A N 1
ATOM 1236 C CA . GLN A 1 145 ? -1.521 7.664 21.606 1.00 93.06 145 GLN A CA 1
ATOM 1237 C C . GLN A 1 145 ? -2.385 8.136 20.422 1.00 93.06 145 GLN A C 1
ATOM 1239 O O . GLN A 1 145 ? -3.125 9.107 20.566 1.00 93.06 145 GLN A O 1
ATOM 1244 N N . TYR A 1 146 ? -2.300 7.470 19.267 1.00 95.12 146 TYR A N 1
ATOM 1245 C CA . TYR A 1 146 ? -3.074 7.800 18.070 1.00 95.12 146 TYR A CA 1
ATOM 1246 C C . TYR A 1 146 ? -4.147 6.761 17.746 1.00 95.12 146 TYR A C 1
ATOM 1248 O O . TYR A 1 146 ? -4.791 6.888 16.713 1.00 95.12 146 TYR A O 1
ATOM 1256 N N . GLN A 1 147 ? -4.353 5.733 18.572 1.00 95.38 147 GLN A N 1
ATOM 1257 C CA . GLN A 1 147 ? -5.315 4.663 18.286 1.00 95.38 147 GLN A CA 1
ATOM 1258 C C . GLN A 1 147 ? -6.738 5.200 18.093 1.00 95.38 147 GLN A C 1
ATOM 1260 O O . GLN A 1 147 ? -7.159 6.159 18.745 1.00 95.38 147 GLN A O 1
ATOM 1265 N N . TYR A 1 148 ? -7.484 4.568 17.190 1.00 95.88 148 TYR A N 1
ATOM 1266 C CA . TYR A 1 148 ? -8.848 4.963 16.868 1.00 95.88 148 TYR A CA 1
ATOM 1267 C C . TYR A 1 148 ? -9.804 3.766 16.850 1.00 95.88 148 TYR A C 1
ATOM 1269 O O . TYR A 1 148 ? -9.530 2.745 16.223 1.00 95.88 148 TYR A O 1
ATOM 1277 N N . GLN A 1 149 ? -10.963 3.942 17.489 1.00 96.56 149 GLN A N 1
ATOM 1278 C CA . GLN A 1 149 ? -12.121 3.052 17.422 1.00 96.56 149 GLN A CA 1
ATOM 1279 C C . GLN A 1 149 ? -13.360 3.870 17.056 1.00 96.56 149 GLN A C 1
ATOM 1281 O O . GLN A 1 149 ? -13.511 5.015 17.489 1.00 96.56 149 GLN A O 1
ATOM 1286 N N . GLY A 1 150 ? -14.270 3.265 16.298 1.00 97.19 150 GLY A N 1
ATOM 1287 C CA . GLY A 1 150 ? -15.506 3.903 15.861 1.00 97.19 150 GLY A CA 1
ATOM 1288 C C . GLY A 1 150 ? -15.677 3.915 14.348 1.00 97.19 150 GLY A C 1
ATOM 1289 O O . GLY A 1 150 ? -15.074 3.125 13.624 1.00 97.19 150 GLY A O 1
ATOM 1290 N N . LEU A 1 151 ? -16.568 4.790 13.885 1.00 98.00 151 LEU A N 1
ATOM 1291 C CA . LEU A 1 151 ? -16.941 4.903 12.479 1.00 98.00 151 LEU A CA 1
ATOM 1292 C C . LEU A 1 151 ? -16.056 5.903 11.738 1.00 98.00 151 LEU A C 1
ATOM 1294 O O . LEU A 1 151 ? -15.988 7.071 12.119 1.00 98.00 151 LEU A O 1
ATOM 1298 N N . CYS A 1 152 ? -15.480 5.472 10.620 1.00 97.50 152 CYS A N 1
ATOM 1299 C CA . CYS A 1 152 ? -14.823 6.350 9.658 1.00 97.50 152 CYS A CA 1
ATOM 1300 C C . CYS A 1 152 ? -15.304 6.081 8.224 1.00 97.50 152 CYS A C 1
ATOM 1302 O O . CYS A 1 152 ? -15.907 5.049 7.919 1.00 97.50 152 CYS A O 1
ATOM 1304 N N . TYR A 1 153 ? -15.066 7.045 7.337 1.00 96.44 153 TYR A N 1
ATOM 1305 C CA . TYR A 1 153 ? -15.693 7.120 6.023 1.00 96.44 153 TYR A CA 1
ATOM 1306 C C . TYR A 1 153 ? -14.662 7.333 4.917 1.00 96.44 153 TYR A C 1
ATOM 1308 O O . TYR A 1 153 ? -13.721 8.108 5.069 1.00 96.44 153 TYR A O 1
ATOM 1316 N N . ARG A 1 154 ? -14.855 6.694 3.763 1.00 93.44 154 ARG A N 1
ATOM 1317 C CA . ARG A 1 154 ? -14.044 6.924 2.560 1.00 93.44 154 ARG A CA 1
ATOM 1318 C C . ARG A 1 154 ? -14.944 7.178 1.368 1.00 93.44 154 ARG A C 1
ATOM 1320 O O . ARG A 1 154 ? -15.666 6.278 0.946 1.00 93.44 154 ARG A O 1
ATOM 1327 N N . GLY A 1 155 ? -14.862 8.376 0.803 1.00 86.88 155 GLY A N 1
ATOM 1328 C CA . GLY A 1 155 ? -15.462 8.660 -0.493 1.00 86.88 155 GLY A CA 1
ATOM 1329 C C . GLY A 1 155 ? -14.521 8.296 -1.629 1.00 86.88 155 GLY A C 1
ATOM 1330 O O . GLY A 1 155 ? -13.319 8.554 -1.560 1.00 86.88 155 GLY A O 1
ATOM 1331 N N . MET A 1 156 ? -15.061 7.680 -2.674 1.00 85.19 156 MET A N 1
ATOM 1332 C CA . MET A 1 156 ? -14.318 7.367 -3.891 1.00 85.19 156 MET A CA 1
ATOM 1333 C C . MET A 1 156 ? -15.236 7.294 -5.111 1.00 85.19 156 MET A C 1
ATOM 1335 O O . MET A 1 156 ? -16.445 7.085 -4.996 1.00 85.19 156 MET A O 1
ATOM 1339 N N . ARG A 1 157 ? -14.639 7.405 -6.300 1.00 81.69 157 ARG A N 1
ATOM 1340 C CA . ARG A 1 157 ? -15.272 6.966 -7.546 1.00 81.69 157 ARG A CA 1
ATOM 1341 C C . ARG A 1 157 ? -15.000 5.479 -7.738 1.00 81.69 157 ARG A C 1
ATOM 1343 O O . ARG A 1 157 ? -13.856 5.051 -7.612 1.00 81.69 157 ARG A O 1
ATOM 1350 N N . ILE A 1 158 ? -16.037 4.712 -8.054 1.00 79.75 158 ILE A N 1
ATOM 1351 C CA . ILE A 1 158 ? -15.929 3.268 -8.285 1.00 79.75 158 ILE A CA 1
ATOM 1352 C C . ILE A 1 158 ? -16.516 2.898 -9.647 1.00 79.75 158 ILE A C 1
ATOM 1354 O O . ILE A 1 158 ? -17.559 3.423 -10.038 1.00 79.75 158 ILE A O 1
ATOM 1358 N N . THR A 1 159 ? -15.848 2.014 -10.387 1.00 83.94 159 THR A N 1
ATOM 1359 C CA . THR A 1 159 ? -16.397 1.461 -11.633 1.00 83.94 159 THR A CA 1
ATOM 1360 C C . THR A 1 159 ? -17.418 0.366 -11.326 1.00 83.94 159 THR A C 1
ATOM 1362 O O . THR A 1 159 ? -17.390 -0.224 -10.247 1.00 83.94 159 THR A O 1
ATOM 1365 N N . GLN A 1 160 ? -18.300 0.043 -12.276 1.00 82.31 160 GLN A N 1
ATOM 1366 C CA . GLN A 1 160 ? -19.193 -1.113 -12.117 1.00 82.31 160 GLN A CA 1
ATOM 1367 C C . GLN A 1 160 ? -18.407 -2.410 -11.852 1.00 82.31 160 GLN A C 1
ATOM 1369 O O . GLN A 1 160 ? -18.748 -3.150 -10.939 1.00 82.31 160 GLN A O 1
ATOM 1374 N N . ASN A 1 161 ? -17.314 -2.640 -12.588 1.00 83.69 161 ASN A N 1
ATOM 1375 C CA . ASN A 1 161 ? -16.503 -3.850 -12.448 1.00 83.69 161 ASN A CA 1
ATOM 1376 C C . ASN A 1 161 ? -15.867 -3.979 -11.054 1.00 83.69 161 ASN A C 1
ATOM 1378 O O . ASN A 1 161 ? -15.826 -5.073 -10.500 1.00 83.69 161 ASN A O 1
ATOM 1382 N N . ASP A 1 162 ? -15.391 -2.870 -10.477 1.00 83.25 162 ASP A N 1
ATOM 1383 C CA . ASP A 1 162 ? -14.855 -2.866 -9.111 1.00 83.25 162 ASP A CA 1
ATOM 1384 C C . ASP A 1 162 ? -15.963 -3.035 -8.064 1.00 83.25 162 ASP A C 1
ATOM 1386 O O . ASP A 1 162 ? -15.758 -3.706 -7.055 1.00 83.25 162 ASP A O 1
ATOM 1390 N N . LEU A 1 163 ? -17.139 -2.443 -8.299 1.00 85.50 163 LEU A N 1
ATOM 1391 C CA . LEU A 1 163 ? -18.300 -2.591 -7.423 1.00 85.50 163 LEU A CA 1
ATOM 1392 C C . LEU A 1 163 ? -18.775 -4.044 -7.362 1.00 85.50 163 LEU A C 1
ATOM 1394 O O . LEU A 1 163 ? -19.107 -4.524 -6.282 1.00 85.50 163 LEU A O 1
ATOM 1398 N N . ASP A 1 164 ? -18.781 -4.739 -8.498 1.00 86.25 164 ASP A N 1
ATOM 1399 C CA . ASP A 1 164 ? -19.211 -6.137 -8.598 1.00 86.25 164 ASP A CA 1
ATOM 1400 C C . ASP A 1 164 ? -18.309 -7.092 -7.799 1.00 86.25 164 ASP A C 1
ATOM 1402 O O . ASP A 1 164 ? -18.724 -8.204 -7.474 1.00 86.25 164 ASP A O 1
ATOM 1406 N N . GLN A 1 165 ? -17.101 -6.655 -7.421 1.00 86.19 165 GLN A N 1
ATOM 1407 C CA . GLN A 1 165 ? -16.228 -7.417 -6.526 1.00 86.19 165 GLN A CA 1
ATOM 1408 C C . GLN A 1 165 ? -16.693 -7.385 -5.065 1.00 86.19 165 GLN A C 1
ATOM 1410 O O . GLN A 1 165 ? -16.275 -8.244 -4.291 1.00 86.19 165 GLN A O 1
ATOM 1415 N N . TYR A 1 166 ? -17.529 -6.419 -4.668 1.00 86.50 166 TYR A N 1
ATOM 1416 C CA . TYR A 1 166 ? -18.092 -6.351 -3.322 1.00 86.50 166 TYR A CA 1
ATOM 1417 C C . TYR A 1 166 ? -19.358 -7.206 -3.234 1.00 86.50 166 TYR A C 1
ATOM 1419 O O . TYR A 1 166 ? -20.380 -6.903 -3.851 1.00 86.50 166 TYR A O 1
ATOM 1427 N N . LEU A 1 167 ? -19.322 -8.241 -2.397 1.00 88.25 167 LEU A N 1
ATOM 1428 C CA . LEU A 1 167 ? -20.464 -9.111 -2.127 1.00 88.25 167 LEU A CA 1
ATOM 1429 C C . LEU A 1 167 ? -20.879 -9.014 -0.657 1.00 88.25 167 LEU A C 1
ATOM 1431 O O . LEU A 1 167 ? -20.046 -8.966 0.244 1.00 88.25 167 LEU A O 1
ATOM 1435 N N . SER A 1 168 ? -22.187 -9.009 -0.389 1.00 88.31 168 SER A N 1
ATOM 1436 C CA . SER A 1 168 ? -22.690 -9.023 0.992 1.00 88.31 168 SER A CA 1
ATOM 1437 C C . SER A 1 168 ? -22.213 -10.281 1.729 1.00 88.31 168 SER A C 1
ATOM 1439 O O . SER A 1 168 ? -22.216 -11.378 1.174 1.00 88.31 168 SER A O 1
ATOM 1441 N N . ASN A 1 169 ? -21.817 -10.113 2.992 1.00 87.38 169 ASN A N 1
ATOM 1442 C CA . ASN A 1 169 ? -21.192 -11.107 3.870 1.00 87.38 169 ASN A CA 1
ATOM 1443 C C . ASN A 1 169 ? -19.793 -11.591 3.466 1.00 87.38 169 ASN A C 1
ATOM 1445 O O . ASN A 1 169 ? -19.237 -12.455 4.148 1.00 87.38 169 ASN A O 1
ATOM 1449 N N . GLN A 1 170 ? -19.199 -11.029 2.417 1.00 88.25 170 GLN A N 1
ATOM 1450 C CA . GLN A 1 170 ? -17.827 -11.330 2.034 1.00 88.25 170 GLN A CA 1
ATOM 1451 C C . GLN A 1 170 ? -16.828 -10.690 2.995 1.00 88.25 170 GLN A C 1
ATOM 1453 O O . GLN A 1 170 ? -17.053 -9.591 3.503 1.00 88.25 170 GLN A O 1
ATOM 1458 N N . HIS A 1 171 ? -15.702 -11.369 3.197 1.00 89.25 171 HIS A N 1
ATOM 1459 C CA . HIS A 1 171 ? -14.570 -10.842 3.943 1.00 89.25 171 HIS A CA 1
ATOM 1460 C C . HIS A 1 171 ? -13.506 -10.322 2.975 1.00 89.25 171 HIS A C 1
ATOM 1462 O O . HIS A 1 171 ? -13.196 -10.968 1.972 1.00 89.25 171 HIS A O 1
ATOM 1468 N N . ILE A 1 172 ? -12.942 -9.159 3.282 1.00 88.94 172 ILE A N 1
ATOM 1469 C CA . ILE A 1 172 ? -11.911 -8.501 2.487 1.00 88.94 172 ILE A CA 1
ATOM 1470 C C . ILE A 1 172 ? -10.684 -8.219 3.349 1.00 88.94 172 ILE A C 1
ATOM 1472 O O . ILE A 1 172 ? -10.798 -7.825 4.511 1.00 88.94 172 ILE A O 1
ATOM 1476 N N . LEU A 1 173 ? -9.504 -8.407 2.761 1.00 88.38 173 LEU A N 1
ATOM 1477 C CA . LEU A 1 173 ? -8.226 -8.048 3.364 1.00 88.38 173 LEU A CA 1
ATOM 1478 C C . LEU A 1 173 ? -7.719 -6.755 2.746 1.00 88.38 173 LEU A C 1
ATOM 1480 O O . LEU A 1 173 ? -7.438 -6.710 1.545 1.00 88.38 173 LEU A O 1
ATOM 1484 N N . ASN A 1 174 ? -7.561 -5.723 3.566 1.00 89.75 174 ASN A N 1
ATOM 1485 C CA . ASN A 1 174 ? -6.904 -4.494 3.154 1.00 89.75 174 ASN A CA 1
ATOM 1486 C C . ASN A 1 174 ? -5.390 -4.732 3.006 1.00 89.75 174 ASN A C 1
ATOM 1488 O O . ASN A 1 174 ? -4.765 -5.254 3.923 1.00 89.75 174 ASN A O 1
ATOM 1492 N N . ARG A 1 175 ? -4.781 -4.361 1.872 1.00 87.88 175 ARG A N 1
ATOM 1493 C CA . ARG A 1 175 ? -3.344 -4.609 1.613 1.00 87.88 175 ARG A CA 1
ATOM 1494 C C . ARG A 1 175 ? -2.467 -3.369 1.761 1.00 87.88 175 ARG A C 1
ATOM 1496 O O . ARG A 1 175 ? -1.254 -3.496 1.882 1.00 87.88 175 ARG A O 1
ATOM 1503 N N . SER A 1 176 ? -3.055 -2.180 1.721 1.00 91.62 176 SER A N 1
ATOM 1504 C CA . SER A 1 176 ? -2.332 -0.908 1.752 1.00 91.62 176 SER A CA 1
ATOM 1505 C C . SER A 1 176 ? -2.779 -0.041 2.920 1.00 91.62 176 SER A C 1
ATOM 1507 O O . SER A 1 176 ? -3.645 -0.430 3.702 1.00 91.62 176 SER A O 1
ATOM 1509 N N . PHE A 1 177 ? -2.195 1.146 3.056 1.00 92.88 177 PHE A N 1
ATOM 1510 C CA . PHE A 1 177 ? -2.778 2.150 3.933 1.00 92.88 177 PHE A CA 1
ATOM 1511 C C . PHE A 1 177 ? -4.092 2.620 3.315 1.00 92.88 177 PHE A C 1
ATOM 1513 O O . PHE A 1 177 ? -4.170 2.861 2.108 1.00 92.88 177 PHE A O 1
ATOM 1520 N N . LEU A 1 178 ? -5.138 2.694 4.128 1.00 91.81 178 LEU A N 1
ATOM 1521 C CA . LEU A 1 178 ? -6.470 3.040 3.662 1.00 91.81 178 LEU A CA 1
ATOM 1522 C C . LEU A 1 178 ? -6.892 4.344 4.343 1.00 91.81 178 LEU A C 1
ATOM 1524 O O . LEU A 1 178 ? -7.251 4.365 5.519 1.00 91.81 178 LEU A O 1
ATOM 1528 N N . SER A 1 179 ? -6.807 5.435 3.583 1.00 90.94 179 SER A N 1
ATOM 1529 C CA . SER A 1 179 ? -7.180 6.776 4.035 1.00 90.94 179 SER A CA 1
ATOM 1530 C C . SER A 1 179 ? -8.697 6.901 4.161 1.00 90.94 179 SER A C 1
ATOM 1532 O O . SER A 1 179 ? -9.439 6.615 3.217 1.00 90.94 179 SER A O 1
ATOM 1534 N N . THR A 1 180 ? -9.152 7.322 5.336 1.00 95.19 180 THR A N 1
ATOM 1535 C CA . THR A 1 180 ? -10.559 7.574 5.668 1.00 95.19 180 THR A CA 1
ATOM 1536 C C . THR A 1 180 ? -10.664 8.870 6.469 1.00 95.19 180 THR A C 1
ATOM 1538 O O . THR A 1 180 ? -9.661 9.362 6.971 1.00 95.19 180 THR A O 1
ATOM 1541 N N . SER A 1 181 ? -11.853 9.441 6.611 1.00 93.88 181 SER A N 1
ATOM 1542 C CA . SER A 1 181 ? -12.104 10.583 7.488 1.00 93.88 181 SER A CA 1
ATOM 1543 C C . SER A 1 181 ? -13.047 10.177 8.610 1.00 93.88 181 SER A C 1
ATOM 1545 O O . SER A 1 181 ? -13.976 9.396 8.400 1.00 93.88 181 SER A O 1
ATOM 1547 N N . ILE A 1 182 ? -12.842 10.729 9.804 1.00 96.06 182 ILE A N 1
ATOM 1548 C CA . ILE A 1 182 ? -13.846 10.649 10.876 1.00 96.06 182 ILE A CA 1
ATOM 1549 C C . ILE A 1 182 ? -15.120 11.432 10.512 1.00 96.06 182 ILE A C 1
ATOM 1551 O O . ILE A 1 182 ? -16.190 11.191 11.067 1.00 96.06 182 ILE A O 1
ATOM 1555 N N . ASP A 1 183 ? -15.011 12.378 9.578 1.00 92.56 183 ASP A N 1
ATOM 1556 C CA . ASP A 1 183 ? -16.094 13.248 9.149 1.00 92.56 183 ASP A CA 1
ATOM 1557 C C . ASP A 1 183 ? -16.678 12.766 7.817 1.00 92.56 183 ASP A C 1
ATOM 1559 O O . ASP A 1 183 ? -15.997 12.689 6.790 1.00 92.56 183 ASP A O 1
ATOM 1563 N N . ARG A 1 184 ? -17.969 12.428 7.847 1.00 93.19 184 ARG A N 1
ATOM 1564 C CA . ARG A 1 184 ? -18.691 11.918 6.682 1.00 93.19 184 ARG A CA 1
ATOM 1565 C C . ARG A 1 184 ? -18.747 12.948 5.559 1.00 93.19 184 ARG A C 1
ATOM 1567 O O . ARG A 1 184 ? -18.528 12.572 4.414 1.00 93.19 184 ARG A O 1
ATOM 1574 N N . GLU A 1 185 ? -18.982 14.224 5.866 1.00 88.31 185 GLU A N 1
ATOM 1575 C CA . GLU A 1 185 ? -19.088 15.277 4.845 1.00 88.31 185 GLU A CA 1
ATOM 1576 C C . GLU A 1 185 ? -17.753 15.465 4.121 1.00 88.31 185 GLU A C 1
ATOM 1578 O O . GLU A 1 185 ? -17.707 15.580 2.896 1.00 88.31 185 GLU A O 1
ATOM 1583 N N . VAL A 1 186 ? -16.649 15.398 4.873 1.00 85.69 186 VAL A N 1
ATOM 1584 C CA . VAL A 1 186 ? -15.298 15.430 4.304 1.00 85.69 186 VAL A CA 1
ATOM 1585 C C . VAL A 1 186 ? -15.086 14.259 3.353 1.00 85.69 186 VAL A C 1
ATOM 1587 O O . VAL A 1 186 ? -14.645 14.467 2.225 1.00 85.69 186 VAL A O 1
ATOM 1590 N N . ALA A 1 187 ? -15.449 13.041 3.762 1.00 85.56 187 ALA A N 1
ATOM 1591 C CA . ALA A 1 187 ? -15.353 11.867 2.902 1.00 85.56 187 ALA A CA 1
ATOM 1592 C C . ALA A 1 187 ? -16.224 11.992 1.639 1.00 85.56 187 ALA A C 1
ATOM 1594 O O . ALA A 1 187 ? -15.757 11.668 0.550 1.00 85.56 187 ALA A O 1
ATOM 1595 N N . GLU A 1 188 ? -17.454 12.498 1.746 1.00 86.00 188 GLU A N 1
ATOM 1596 C CA . GLU A 1 188 ? -18.358 12.691 0.603 1.00 86.00 188 GLU A CA 1
ATOM 1597 C C . GLU A 1 188 ? -17.770 13.629 -0.465 1.00 86.00 188 GLU A C 1
ATOM 1599 O O . GLU A 1 188 ? -17.925 13.358 -1.660 1.00 86.00 188 GLU A O 1
ATOM 1604 N N . MET A 1 189 ? -17.008 14.660 -0.074 1.00 79.56 189 MET A N 1
ATOM 1605 C CA . MET A 1 189 ? -16.301 15.525 -1.032 1.00 79.56 189 MET A CA 1
ATOM 1606 C C . MET A 1 189 ? -15.328 14.735 -1.927 1.00 79.56 189 MET A C 1
ATOM 1608 O O . MET A 1 189 ? -15.208 15.031 -3.118 1.00 79.56 189 MET A O 1
ATOM 1612 N N . PHE A 1 190 ? -14.681 13.689 -1.396 1.00 77.75 190 PHE A N 1
ATOM 1613 C CA . PHE A 1 190 ? -13.766 12.822 -2.153 1.00 77.75 190 PHE A CA 1
ATOM 1614 C C . PHE A 1 190 ? -14.481 11.801 -3.049 1.00 77.75 190 PHE A C 1
ATOM 1616 O O . PHE A 1 190 ? -13.903 11.343 -4.036 1.00 77.75 190 PHE A O 1
ATOM 1623 N N . ALA A 1 191 ? -15.747 11.471 -2.766 1.00 75.62 191 ALA A N 1
ATOM 1624 C CA . ALA A 1 191 ? -16.573 10.668 -3.674 1.00 75.62 191 ALA A CA 1
ATOM 1625 C C . ALA A 1 191 ? -16.943 11.439 -4.956 1.00 75.62 191 ALA A C 1
ATOM 1627 O O . ALA A 1 191 ? -17.335 10.833 -5.958 1.00 75.62 191 ALA A O 1
ATOM 1628 N N . GLY A 1 192 ? -16.747 12.764 -4.931 1.00 61.72 192 GLY A N 1
ATOM 1629 C CA . GLY A 1 192 ? -17.040 13.717 -5.986 1.00 61.72 192 GLY A CA 1
ATOM 1630 C C . GLY A 1 192 ? -18.523 14.065 -6.007 1.00 61.72 192 GLY A C 1
ATOM 1631 O O . GLY A 1 192 ? -19.357 13.183 -6.224 1.00 61.72 192 GLY A O 1
ATOM 1632 N N . GLU A 1 193 ? -18.850 15.356 -5.869 1.00 49.06 193 GLU A N 1
ATOM 1633 C CA . GLU A 1 193 ? -20.206 15.870 -6.110 1.00 49.06 193 GLU A CA 1
ATOM 1634 C C . GLU A 1 193 ? -20.754 15.289 -7.421 1.00 49.06 193 GLU A C 1
ATOM 1636 O O . GLU A 1 193 ? -19.990 15.045 -8.366 1.00 49.06 193 GLU A O 1
ATOM 1641 N N . GLY A 1 194 ? -22.061 15.016 -7.468 1.00 45.78 194 GLY A N 1
ATOM 1642 C CA . GLY A 1 194 ? -22.766 14.468 -8.626 1.00 45.78 194 GLY A CA 1
ATOM 1643 C C . GLY A 1 194 ? -22.614 15.331 -9.883 1.00 45.78 194 GLY A C 1
ATOM 1644 O O . GLY A 1 194 ? -23.542 16.021 -10.291 1.00 45.78 194 GLY A O 1
ATOM 1645 N N . GLN A 1 195 ? -21.449 15.281 -10.534 1.00 41.81 195 GLN A N 1
ATOM 1646 C CA . GLN A 1 195 ? -21.170 15.918 -11.812 1.00 41.81 195 GLN A CA 1
ATOM 1647 C C . GLN A 1 195 ? -21.863 15.133 -12.926 1.00 41.81 195 GLN A C 1
ATOM 1649 O O . GLN A 1 195 ? -21.234 14.535 -13.792 1.00 41.81 195 GLN A O 1
ATOM 1654 N N . GLN A 1 196 ? -23.193 15.200 -12.940 1.00 44.25 196 GLN A N 1
ATOM 1655 C CA . GLN A 1 196 ? -24.009 14.920 -14.119 1.00 44.25 196 GLN A CA 1
ATOM 1656 C C . GLN A 1 196 ? -23.839 16.003 -15.210 1.00 44.25 196 GLN A C 1
ATOM 1658 O O . GLN A 1 196 ? -24.456 15.917 -16.266 1.00 44.25 196 GLN A O 1
ATOM 1663 N N . SER A 1 197 ? -22.987 17.021 -15.020 1.00 34.19 197 SER A N 1
ATOM 1664 C CA . SER A 1 197 ? -22.887 18.186 -15.912 1.00 34.19 197 SER A CA 1
ATOM 1665 C C . SER A 1 197 ? -21.570 18.320 -16.690 1.00 34.19 197 SER A C 1
ATOM 1667 O O . SER A 1 197 ? -21.164 19.433 -17.006 1.00 34.19 197 SER A O 1
ATOM 1669 N N . LYS A 1 198 ? -20.923 17.219 -17.098 1.00 33.56 198 LYS A N 1
ATOM 1670 C CA . LYS A 1 198 ? -20.028 17.216 -18.281 1.00 33.56 198 LYS A CA 1
ATOM 1671 C C . LYS A 1 198 ? -20.154 15.933 -19.108 1.00 33.56 198 LYS A C 1
ATOM 1673 O O . LYS A 1 198 ? -19.163 15.374 -19.559 1.00 33.56 198 LYS A O 1
ATOM 1678 N N . MET A 1 199 ? -21.382 15.540 -19.448 1.00 31.03 199 MET A N 1
ATOM 1679 C CA . MET A 1 199 ? -21.609 14.917 -20.758 1.00 31.03 199 MET A CA 1
ATOM 1680 C C . MET A 1 199 ? -21.426 15.989 -21.845 1.00 31.03 199 MET A C 1
ATOM 1682 O O . MET A 1 199 ? -22.381 16.501 -22.421 1.00 31.03 199 MET A O 1
ATOM 1686 N N . ARG A 1 200 ? -20.177 16.377 -22.123 1.00 27.75 200 ARG A N 1
ATOM 1687 C CA . ARG A 1 200 ? -19.837 16.836 -23.470 1.00 27.75 200 ARG A CA 1
ATOM 1688 C C . ARG A 1 200 ? -19.427 15.588 -24.224 1.00 27.75 200 ARG A C 1
ATOM 1690 O O . ARG A 1 200 ? -18.376 15.025 -23.951 1.00 27.75 200 ARG A O 1
ATOM 1697 N N . HIS A 1 201 ? -20.290 15.159 -25.138 1.00 34.38 201 HIS A N 1
ATOM 1698 C CA . HIS A 1 201 ? -19.959 14.175 -26.155 1.00 34.38 201 HIS A CA 1
ATOM 1699 C C . HIS A 1 201 ? -18.694 14.616 -26.900 1.00 34.38 201 HIS A C 1
ATOM 1701 O O . HIS A 1 201 ? -18.750 15.415 -27.831 1.00 34.38 201 HIS A O 1
ATOM 1707 N N . THR A 1 202 ? -17.553 14.071 -26.504 1.00 28.00 202 THR A N 1
ATOM 1708 C CA . THR A 1 202 ? -16.456 13.790 -27.422 1.00 28.00 202 THR A CA 1
ATOM 1709 C C . THR A 1 202 ? -16.502 12.286 -27.671 1.00 28.00 202 THR A C 1
ATOM 1711 O O . THR A 1 202 ? -16.299 11.522 -26.731 1.00 28.00 202 THR A O 1
ATOM 1714 N N . PRO A 1 203 ? -16.849 11.831 -28.888 1.00 35.34 203 PRO A N 1
ATOM 1715 C CA . PRO A 1 203 ? -17.032 10.417 -29.205 1.00 35.34 203 PRO A CA 1
ATOM 1716 C C . PRO A 1 203 ? -15.675 9.741 -29.432 1.00 35.34 203 PRO A C 1
ATOM 1718 O O . PRO A 1 203 ? -15.385 9.262 -30.526 1.00 35.34 203 PRO A O 1
ATOM 1721 N N . LYS A 1 204 ? -14.817 9.762 -28.413 1.00 36.75 204 LYS A N 1
ATOM 1722 C CA . LYS A 1 204 ? -13.575 8.998 -28.372 1.00 36.75 204 LYS A CA 1
ATOM 1723 C C . LYS A 1 204 ? -13.389 8.472 -26.954 1.00 36.75 204 LYS A C 1
ATOM 1725 O O . LYS A 1 204 ? -13.400 9.248 -26.006 1.00 36.75 204 LYS A O 1
ATOM 1730 N N . ASP A 1 205 ? -13.260 7.155 -26.890 1.00 38.47 205 ASP A N 1
ATOM 1731 C CA . ASP A 1 205 ? -12.899 6.316 -25.749 1.00 38.47 205 ASP A CA 1
ATOM 1732 C C . ASP A 1 205 ? -14.048 5.870 -24.829 1.00 38.47 205 ASP A C 1
ATOM 1734 O O . ASP A 1 205 ? -14.865 6.641 -24.329 1.00 38.47 205 ASP A O 1
ATOM 1738 N N . HIS A 1 206 ? -14.123 4.550 -24.651 1.00 42.41 206 HIS A N 1
ATOM 1739 C CA . HIS A 1 206 ? -15.060 3.827 -23.799 1.00 42.41 206 HIS A CA 1
ATOM 1740 C C . HIS A 1 206 ? -14.836 4.186 -22.321 1.00 42.41 206 HIS A C 1
ATOM 1742 O O . HIS A 1 206 ? -14.176 3.458 -21.587 1.00 42.41 206 HIS A O 1
ATOM 1748 N N . CYS A 1 207 ? -15.358 5.325 -21.869 1.00 45.69 207 CYS A N 1
ATOM 1749 C CA . CYS A 1 207 ? -15.264 5.707 -20.465 1.00 45.69 207 CYS A CA 1
ATOM 1750 C C . CYS A 1 207 ? -16.237 4.841 -19.649 1.00 45.69 207 CYS A C 1
ATOM 1752 O O . CYS A 1 207 ? -17.457 4.985 -19.768 1.00 45.69 207 CYS A O 1
ATOM 1754 N N . ALA A 1 208 ? -15.702 3.893 -18.875 1.00 59.50 208 ALA A N 1
ATOM 1755 C CA . ALA A 1 208 ? -16.492 3.035 -17.999 1.00 59.50 208 ALA A CA 1
ATOM 1756 C C . ALA A 1 208 ? -17.328 3.893 -17.036 1.00 59.50 208 ALA A C 1
ATOM 1758 O O . ALA A 1 208 ? -16.829 4.858 -16.458 1.00 59.50 208 ALA A O 1
ATOM 1759 N N . LEU A 1 209 ? -18.604 3.543 -16.865 1.00 66.56 209 LEU A N 1
ATOM 1760 C CA . LEU A 1 209 ? -19.503 4.243 -15.953 1.00 66.56 209 LEU A CA 1
ATOM 1761 C C . LEU A 1 209 ? -18.925 4.203 -14.523 1.00 66.56 209 LEU A C 1
ATOM 1763 O O . LEU A 1 209 ? -18.630 3.124 -14.000 1.00 66.56 209 LEU A O 1
ATOM 1767 N N . GLN A 1 210 ? -18.755 5.376 -13.909 1.00 77.06 210 GLN A N 1
ATOM 1768 C CA . GLN A 1 210 ? -18.266 5.525 -12.537 1.00 77.06 210 GLN A CA 1
ATOM 1769 C C . GLN A 1 210 ? -19.373 6.041 -11.619 1.00 77.06 210 GLN A C 1
ATOM 1771 O O . GLN A 1 210 ? -20.100 6.971 -11.968 1.00 77.06 210 GLN A O 1
ATOM 1776 N N . TYR A 1 211 ? -19.457 5.472 -10.422 1.00 83.44 211 TYR A N 1
ATOM 1777 C CA . TYR A 1 211 ? -20.410 5.850 -9.386 1.00 83.44 211 TYR A CA 1
ATOM 1778 C C . TYR A 1 211 ? -19.721 6.588 -8.241 1.00 83.44 211 TYR A C 1
ATOM 1780 O O . TYR A 1 211 ? -18.572 6.298 -7.899 1.00 83.44 211 TYR A O 1
ATOM 1788 N N . SER A 1 212 ? -20.452 7.514 -7.617 1.00 87.19 212 SER A N 1
ATOM 1789 C CA . SER A 1 212 ? -20.086 8.092 -6.323 1.00 87.19 212 SER A CA 1
ATOM 1790 C C . SER A 1 212 ? -20.326 7.052 -5.228 1.00 87.19 212 SER A C 1
ATOM 1792 O O . SER A 1 212 ? -21.467 6.618 -5.043 1.00 87.19 212 SER A O 1
ATOM 1794 N N . CYS A 1 213 ? -19.269 6.628 -4.539 1.00 89.38 213 CYS A N 1
ATOM 1795 C CA . CYS A 1 213 ? -19.328 5.593 -3.515 1.00 89.38 213 CYS A CA 1
ATOM 1796 C C . CYS A 1 213 ? -18.816 6.117 -2.177 1.00 89.38 213 CYS A C 1
ATOM 1798 O O . CYS A 1 213 ? -17.736 6.705 -2.109 1.00 89.38 213 CYS A O 1
ATOM 1800 N N . LEU A 1 214 ? -19.568 5.843 -1.113 1.00 93.50 214 LEU A N 1
ATOM 1801 C CA . LEU A 1 214 ? -19.159 6.086 0.263 1.00 93.50 214 LEU A CA 1
ATOM 1802 C C . LEU A 1 214 ? -19.004 4.747 0.988 1.00 93.50 214 LEU A C 1
ATOM 1804 O O . LEU A 1 214 ? -19.974 4.020 1.190 1.00 93.50 214 LEU A O 1
ATOM 1808 N N . CYS A 1 215 ? -17.782 4.421 1.389 1.00 94.62 215 CYS A N 1
ATOM 1809 C CA . CYS A 1 215 ? -17.524 3.280 2.257 1.00 94.62 215 CYS A CA 1
ATOM 1810 C C . CYS A 1 215 ? -17.536 3.733 3.718 1.00 94.62 215 CYS A C 1
ATOM 1812 O O . CYS A 1 215 ? -16.830 4.677 4.072 1.00 94.62 215 CYS A O 1
ATOM 1814 N N . GLN A 1 216 ? -18.296 3.040 4.558 1.00 97.75 216 GLN A N 1
ATOM 1815 C CA . GLN A 1 216 ? -18.348 3.233 6.002 1.00 97.75 216 GLN A CA 1
ATOM 1816 C C . GLN A 1 216 ? -17.655 2.055 6.682 1.00 97.75 216 GLN A C 1
ATOM 1818 O O . GLN A 1 216 ? -18.069 0.915 6.496 1.00 97.75 216 GLN A O 1
ATOM 1823 N N . TYR A 1 217 ? -16.624 2.330 7.474 1.00 98.06 217 TYR A N 1
ATOM 1824 C CA . TYR A 1 217 ? -15.859 1.324 8.204 1.00 98.06 217 TYR A CA 1
ATOM 1825 C C . TYR A 1 217 ? -16.133 1.457 9.699 1.00 98.06 217 TYR A C 1
ATOM 1827 O O . TYR A 1 217 ? -15.936 2.527 10.274 1.00 98.06 217 TYR A O 1
ATOM 1835 N N . LEU A 1 218 ? -16.568 0.370 10.335 1.00 98.12 218 LEU A N 1
ATOM 1836 C CA . LEU A 1 218 ? -16.637 0.255 11.790 1.00 98.12 218 LEU A CA 1
ATOM 1837 C C . LEU A 1 218 ? -15.358 -0.398 12.315 1.00 98.12 218 LEU A C 1
ATOM 1839 O O . LEU A 1 218 ? -15.170 -1.606 12.161 1.00 98.12 218 LEU A O 1
ATOM 1843 N N . ILE A 1 219 ? -14.503 0.411 12.940 1.00 97.50 219 ILE A N 1
ATOM 1844 C CA . ILE A 1 219 ? -13.263 -0.018 13.591 1.00 97.50 219 ILE A CA 1
ATOM 1845 C C . ILE A 1 219 ? -13.560 -0.410 15.033 1.00 97.50 219 ILE A C 1
ATOM 1847 O O . ILE A 1 219 ? -14.131 0.376 15.794 1.00 97.50 219 ILE A O 1
ATOM 1851 N N . LYS A 1 220 ? -13.156 -1.619 15.410 1.00 94.81 220 LYS A N 1
ATOM 1852 C CA . LYS A 1 220 ? -13.405 -2.213 16.725 1.00 94.81 220 LYS A CA 1
ATOM 1853 C C . LYS A 1 220 ? -12.133 -2.379 17.541 1.00 94.81 220 LYS A C 1
ATOM 1855 O O . LYS A 1 220 ? -12.194 -2.278 18.760 1.00 94.81 220 LYS A O 1
ATOM 1860 N N . GLN A 1 221 ? -10.987 -2.626 16.912 1.00 90.38 221 GLN A N 1
ATOM 1861 C CA . GLN A 1 221 ? -9.726 -2.869 17.612 1.00 90.38 221 GLN A CA 1
ATOM 1862 C C . GLN A 1 221 ? -8.814 -1.638 17.586 1.00 90.38 221 GLN A C 1
ATOM 1864 O O . GLN A 1 221 ? -8.666 -0.970 16.566 1.00 90.38 221 GLN A O 1
ATOM 1869 N N . ASN A 1 222 ? -8.129 -1.387 18.704 1.00 87.19 222 ASN A N 1
ATOM 1870 C CA . ASN A 1 222 ? -7.208 -0.257 18.862 1.00 87.19 222 ASN A CA 1
ATOM 1871 C C . ASN A 1 222 ? -6.002 -0.301 17.909 1.00 87.19 222 ASN A C 1
ATOM 1873 O O . ASN A 1 222 ? -5.444 0.734 17.564 1.00 87.19 222 ASN A O 1
ATOM 1877 N N . SER A 1 223 ? -5.590 -1.492 17.469 1.00 85.69 223 SER A N 1
ATOM 1878 C CA . SER A 1 223 ? -4.404 -1.680 16.620 1.00 85.69 223 SER A CA 1
ATOM 1879 C C . SER A 1 223 ? -4.679 -1.574 15.116 1.00 85.69 223 SER A C 1
ATOM 1881 O O . SER A 1 223 ? -3.776 -1.812 14.314 1.00 85.69 223 SER A O 1
ATOM 1883 N N . THR A 1 224 ? -5.911 -1.257 14.715 1.00 91.44 224 THR A N 1
ATOM 1884 C CA . THR A 1 224 ? -6.338 -1.341 13.310 1.00 91.44 224 THR A CA 1
ATOM 1885 C C . THR A 1 224 ? -6.276 -0.005 12.588 1.00 91.44 224 THR A C 1
ATOM 1887 O O . THR A 1 224 ? -5.956 0.039 11.398 1.00 91.44 224 THR A O 1
ATOM 1890 N N . ALA A 1 225 ? -6.560 1.090 13.289 1.00 94.94 225 ALA A N 1
ATOM 1891 C CA . ALA A 1 225 ? -6.563 2.420 12.709 1.00 94.94 225 ALA A CA 1
ATOM 1892 C C . ALA A 1 225 ? -5.964 3.444 13.668 1.00 94.94 225 ALA A C 1
ATOM 1894 O O . ALA A 1 225 ? -6.055 3.309 14.889 1.00 94.94 225 ALA A O 1
ATOM 1895 N N . ILE A 1 226 ? -5.384 4.491 13.088 1.00 95.94 226 ILE A N 1
ATOM 1896 C CA . ILE A 1 226 ? -4.816 5.613 13.827 1.00 95.94 226 ILE A CA 1
ATOM 1897 C C . ILE A 1 226 ? -5.416 6.939 13.364 1.00 95.94 226 ILE A C 1
ATOM 1899 O O . ILE A 1 226 ? -5.600 7.177 12.170 1.00 95.94 226 ILE A O 1
ATOM 1903 N N . ASN A 1 227 ? -5.704 7.825 14.311 1.00 96.88 227 ASN A N 1
ATOM 1904 C CA . ASN A 1 227 ? -6.046 9.212 14.055 1.00 96.88 227 ASN A CA 1
ATOM 1905 C C . ASN A 1 227 ? -4.767 10.009 13.804 1.00 96.88 227 ASN A C 1
ATOM 1907 O O . ASN A 1 227 ? -3.971 10.248 14.714 1.00 96.88 227 ASN A O 1
ATOM 1911 N N . ILE A 1 228 ? -4.589 10.440 12.559 1.00 95.56 228 ILE A N 1
ATOM 1912 C CA . ILE A 1 228 ? -3.383 11.141 12.120 1.00 95.56 228 ILE A CA 1
ATOM 1913 C C . ILE A 1 228 ? -3.606 12.640 11.938 1.00 95.56 228 ILE A C 1
ATOM 1915 O O . ILE A 1 228 ? -2.711 13.334 11.458 1.00 95.56 228 ILE A O 1
ATOM 1919 N N . GLN A 1 229 ? -4.754 13.171 12.365 1.00 93.94 229 GLN A N 1
ATOM 1920 C CA . GLN A 1 229 ? -5.106 14.580 12.199 1.00 93.94 229 GLN A CA 1
ATOM 1921 C C . GLN A 1 229 ? -4.029 15.529 12.749 1.00 93.94 229 GLN A C 1
ATOM 1923 O O . GLN A 1 229 ? -3.707 16.525 12.110 1.00 93.94 229 GLN A O 1
ATOM 1928 N N . SER A 1 230 ? -3.438 15.222 13.908 1.00 94.06 230 SER A N 1
ATOM 1929 C CA . SER A 1 230 ? -2.396 16.059 14.525 1.00 94.06 230 SER A CA 1
ATOM 1930 C C . SER A 1 230 ? -1.018 15.942 13.865 1.00 94.06 230 SER A C 1
ATOM 1932 O O . SER A 1 230 ? -0.152 16.778 14.114 1.00 94.06 230 SER A O 1
ATOM 1934 N N . LEU A 1 231 ? -0.788 14.887 13.082 1.00 93.31 231 LEU A N 1
ATOM 1935 C CA . LEU A 1 231 ? 0.484 14.599 12.410 1.00 93.31 231 LEU A CA 1
ATOM 1936 C C . LEU A 1 231 ? 0.466 15.003 10.930 1.00 93.31 231 LEU A C 1
ATOM 1938 O O . LEU A 1 231 ? 1.515 15.284 10.350 1.00 93.31 231 LEU A O 1
ATOM 1942 N N . SER A 1 232 ? -0.725 15.006 10.332 1.00 89.75 232 SER A N 1
ATOM 1943 C CA . SER A 1 232 ? -0.968 15.284 8.924 1.00 89.75 232 SER A CA 1
ATOM 1944 C C . SER A 1 232 ? -0.574 16.711 8.544 1.00 89.75 232 SER A C 1
ATOM 1946 O O . SER A 1 232 ? -0.731 17.662 9.312 1.00 89.75 232 SER A O 1
ATOM 1948 N N . THR A 1 233 ? -0.108 16.876 7.307 1.00 87.62 233 THR A N 1
ATOM 1949 C CA . THR A 1 233 ? 0.046 18.203 6.689 1.00 87.62 233 THR A CA 1
ATOM 1950 C C . THR A 1 233 ? -1.301 18.833 6.308 1.00 87.62 233 THR A C 1
ATOM 1952 O O . THR A 1 233 ? -1.348 20.019 5.982 1.00 87.62 233 THR A O 1
ATOM 1955 N N . ARG A 1 234 ? -2.391 18.058 6.395 1.00 84.38 234 ARG A N 1
ATOM 1956 C CA . ARG A 1 234 ? -3.775 18.420 6.069 1.00 84.38 234 ARG A CA 1
ATOM 1957 C C . ARG A 1 234 ? -4.737 18.058 7.213 1.00 84.38 234 ARG A C 1
ATOM 1959 O O . ARG A 1 234 ? -5.530 17.124 7.104 1.00 84.38 234 ARG A O 1
ATOM 1966 N N . PRO A 1 235 ? -4.667 18.760 8.357 1.00 86.25 235 PRO A N 1
ATOM 1967 C CA . PRO A 1 235 ? -5.503 18.458 9.524 1.00 86.25 235 PRO A CA 1
ATOM 1968 C C . PRO A 1 235 ? -7.006 18.700 9.285 1.00 86.25 235 PRO A C 1
ATOM 1970 O O . PRO A 1 235 ? -7.838 18.231 10.062 1.00 86.25 235 PRO A O 1
ATOM 1973 N N . ASP A 1 236 ? -7.363 19.434 8.231 1.00 84.56 236 ASP A N 1
ATOM 1974 C CA . ASP A 1 236 ? -8.732 19.679 7.775 1.00 84.56 236 ASP A CA 1
ATOM 1975 C C . ASP A 1 236 ? -9.420 18.418 7.235 1.00 84.56 236 ASP A C 1
ATOM 1977 O O . ASP A 1 236 ? -10.637 18.295 7.357 1.00 84.56 236 ASP A O 1
ATOM 1981 N N . GLU A 1 237 ? -8.654 17.446 6.728 1.00 86.69 237 GLU A N 1
ATOM 1982 C CA . GLU A 1 237 ? -9.193 16.176 6.223 1.00 86.69 237 GLU A CA 1
ATOM 1983 C C . GLU A 1 237 ? -9.658 15.238 7.356 1.00 86.69 237 GLU A C 1
ATOM 1985 O O . GLU A 1 237 ? -10.371 14.263 7.105 1.00 86.69 237 GLU A O 1
ATOM 1990 N N . LYS A 1 238 ? -9.292 15.548 8.614 1.00 91.50 238 LYS A N 1
ATOM 1991 C CA . LYS A 1 238 ? -9.615 14.766 9.825 1.00 91.50 238 LYS A CA 1
ATOM 1992 C C . LYS A 1 238 ? -9.365 13.264 9.623 1.00 91.50 238 LYS A C 1
ATOM 1994 O O . LYS A 1 238 ? -10.220 12.417 9.898 1.00 91.50 238 LYS A O 1
ATOM 1999 N N . GLU A 1 239 ? -8.199 12.970 9.058 1.00 93.25 239 GLU A N 1
ATOM 2000 C CA . GLU A 1 239 ? -7.884 11.660 8.508 1.00 93.25 239 GLU A CA 1
ATOM 2001 C C . GLU A 1 239 ? -7.681 10.604 9.606 1.00 93.25 239 GLU A C 1
ATOM 2003 O O . GLU A 1 239 ? -6.918 10.782 10.562 1.00 93.25 239 GLU A O 1
ATOM 2008 N N . ILE A 1 240 ? -8.365 9.478 9.422 1.00 97.06 240 ILE A N 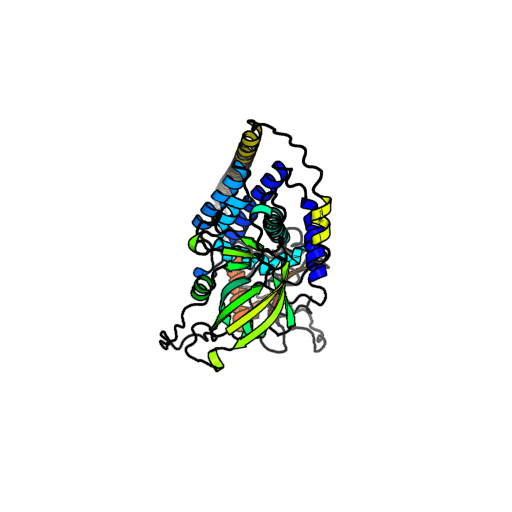1
ATOM 2009 C CA . ILE A 1 240 ? -8.147 8.214 10.111 1.00 97.06 240 ILE A CA 1
ATOM 2010 C C . ILE A 1 240 ? -7.479 7.275 9.107 1.00 97.06 240 ILE A C 1
ATOM 2012 O O . ILE A 1 240 ? -8.044 6.957 8.055 1.00 97.06 240 ILE A O 1
ATOM 2016 N N . LEU A 1 241 ? -6.273 6.821 9.427 1.00 96.00 241 LEU A N 1
ATOM 2017 C CA . LEU A 1 241 ? -5.517 5.909 8.584 1.00 96.00 241 LEU A CA 1
ATOM 2018 C C . LEU A 1 241 ? -5.725 4.479 9.077 1.00 96.00 241 LEU A C 1
ATOM 2020 O O . LEU A 1 241 ? -5.258 4.117 10.157 1.00 96.00 241 LEU A O 1
ATOM 2024 N N . ILE A 1 242 ? -6.418 3.663 8.285 1.00 95.12 242 ILE A N 1
ATOM 2025 C CA . ILE A 1 242 ? -6.525 2.225 8.542 1.00 95.12 242 ILE A CA 1
ATOM 2026 C C . ILE A 1 242 ? -5.240 1.558 8.047 1.00 95.12 242 ILE A C 1
ATOM 2028 O O . ILE A 1 242 ? -4.801 1.766 6.909 1.00 95.12 242 ILE A O 1
ATOM 2032 N N . LEU A 1 243 ? -4.629 0.763 8.921 1.00 92.88 243 LEU A N 1
ATOM 2033 C CA . LEU A 1 243 ? -3.354 0.111 8.664 1.00 92.88 243 LEU A CA 1
ATOM 2034 C C . LEU A 1 243 ? -3.527 -1.108 7.731 1.00 92.88 243 LEU A C 1
ATOM 2036 O O . LEU A 1 243 ? -4.614 -1.698 7.651 1.00 92.88 243 LEU A O 1
ATOM 2040 N N . PRO A 1 244 ? -2.469 -1.503 6.998 1.00 91.06 244 PRO A N 1
ATOM 2041 C CA . PRO A 1 244 ? -2.484 -2.706 6.176 1.00 91.06 244 PRO A CA 1
ATOM 2042 C C . PRO A 1 244 ? -2.850 -3.956 6.987 1.00 91.06 244 PRO A C 1
ATOM 2044 O O . PRO A 1 244 ? -2.576 -4.044 8.182 1.00 91.06 244 PRO A O 1
ATOM 2047 N N . PHE A 1 245 ? -3.427 -4.945 6.308 1.00 88.25 245 PHE A N 1
ATOM 2048 C CA . PHE A 1 245 ? -3.866 -6.241 6.843 1.00 88.25 245 PHE A CA 1
ATOM 2049 C C . PHE A 1 245 ? -5.064 -6.206 7.799 1.00 88.25 245 PHE A C 1
ATOM 2051 O O . PHE A 1 245 ? -5.402 -7.222 8.408 1.00 88.25 245 PHE A O 1
ATOM 2058 N N . ALA A 1 246 ? -5.765 -5.074 7.879 1.00 90.31 246 ALA A N 1
ATOM 2059 C CA . ALA A 1 246 ? -7.100 -5.024 8.459 1.00 90.31 246 ALA A CA 1
ATOM 2060 C C . ALA A 1 246 ? -8.076 -5.909 7.656 1.00 90.31 246 ALA A C 1
ATOM 2062 O O . ALA A 1 246 ? -8.071 -5.900 6.420 1.00 90.31 246 ALA A O 1
ATOM 2063 N N . VAL A 1 247 ? -8.917 -6.666 8.364 1.00 92.00 247 VAL A N 1
ATOM 2064 C CA . VAL A 1 247 ? -9.911 -7.570 7.770 1.00 92.00 247 VAL A CA 1
ATOM 2065 C C . VAL A 1 247 ? -11.301 -7.018 8.040 1.00 92.00 247 VAL A C 1
ATOM 2067 O O . VAL A 1 247 ? -11.664 -6.776 9.191 1.00 92.00 247 VAL A O 1
ATOM 2070 N N . PHE A 1 248 ? -12.086 -6.850 6.981 1.00 93.31 248 PHE A N 1
ATOM 2071 C CA . PHE A 1 248 ? -13.442 -6.320 7.064 1.00 93.31 248 PHE A CA 1
ATOM 2072 C C . PHE A 1 248 ? -14.447 -7.284 6.460 1.00 93.31 248 PHE A C 1
ATOM 2074 O O . PHE A 1 248 ? -14.175 -7.920 5.446 1.00 93.31 248 PHE A O 1
ATOM 2081 N N . LYS A 1 249 ? -15.636 -7.340 7.048 1.00 93.62 249 LYS A N 1
ATOM 2082 C CA . LYS A 1 249 ? -16.802 -7.999 6.476 1.00 93.62 249 LYS A CA 1
ATOM 2083 C C . LYS A 1 249 ? -17.701 -6.953 5.828 1.00 93.62 249 LYS A C 1
ATOM 2085 O O . LYS A 1 249 ? -18.032 -5.953 6.458 1.00 93.62 249 LYS A O 1
ATOM 2090 N N . VAL A 1 250 ? -18.127 -7.195 4.593 1.00 94.31 250 VAL A N 1
ATOM 2091 C CA . VAL A 1 250 ? -19.124 -6.366 3.907 1.00 94.31 250 VAL A CA 1
ATOM 2092 C C . VAL A 1 250 ? -20.501 -6.685 4.488 1.00 94.31 250 VAL A C 1
ATOM 2094 O O . VAL A 1 250 ? -21.032 -7.778 4.289 1.00 94.31 250 VAL A O 1
ATOM 2097 N N . ILE A 1 251 ? -21.082 -5.743 5.221 1.00 96.19 251 ILE A N 1
ATOM 2098 C CA . ILE A 1 251 ? -22.381 -5.899 5.881 1.00 96.19 251 ILE A CA 1
ATOM 2099 C C . ILE A 1 251 ? -23.510 -5.634 4.889 1.00 96.19 251 ILE A C 1
ATOM 2101 O O . ILE A 1 251 ? -24.382 -6.482 4.687 1.00 96.19 251 ILE A O 1
ATOM 2105 N N . ALA A 1 252 ? -23.460 -4.488 4.214 1.00 94.56 252 ALA A N 1
ATOM 2106 C CA . ALA A 1 252 ? -24.504 -4.057 3.299 1.00 94.56 252 ALA A CA 1
ATOM 2107 C C . ALA A 1 252 ? -23.935 -3.262 2.122 1.00 94.56 252 ALA A C 1
ATOM 2109 O O . ALA A 1 252 ? -22.907 -2.597 2.233 1.00 94.56 252 ALA A O 1
ATOM 2110 N N . ILE A 1 253 ? -24.645 -3.323 0.994 1.00 93.38 253 ILE A N 1
ATOM 2111 C CA . ILE A 1 253 ? -24.386 -2.511 -0.197 1.00 93.38 253 ILE A CA 1
ATOM 2112 C C . ILE A 1 253 ? -25.711 -1.849 -0.574 1.00 93.38 253 ILE A C 1
ATOM 2114 O O . ILE A 1 253 ? -26.630 -2.520 -1.049 1.00 93.38 253 ILE A O 1
ATOM 2118 N N . LYS A 1 254 ? -25.828 -0.542 -0.342 1.00 91.94 254 LYS A N 1
ATOM 2119 C CA . LYS A 1 254 ? -27.025 0.252 -0.652 1.00 91.94 254 LYS A CA 1
ATOM 2120 C C . LYS A 1 254 ? -26.827 0.977 -1.975 1.00 91.94 254 LYS A C 1
ATOM 2122 O O . LYS A 1 254 ? -25.805 1.626 -2.184 1.00 91.94 254 LYS A O 1
ATOM 2127 N N . ARG A 1 255 ? -27.802 0.878 -2.880 1.00 87.94 255 ARG A N 1
ATOM 2128 C CA . ARG A 1 255 ? -27.760 1.496 -4.216 1.00 87.94 255 ARG A CA 1
ATOM 2129 C C . ARG A 1 255 ? -28.731 2.672 -4.290 1.00 87.94 255 ARG A C 1
ATOM 2131 O O . ARG A 1 255 ? -29.772 2.590 -4.931 1.00 87.94 255 ARG A O 1
ATOM 2138 N N . ASN A 1 256 ? -28.352 3.779 -3.659 1.00 79.06 256 ASN A N 1
ATOM 2139 C CA . ASN A 1 256 ? -29.187 4.974 -3.525 1.00 79.06 256 ASN A CA 1
ATOM 2140 C C . ASN A 1 256 ? -29.599 5.592 -4.870 1.00 79.06 256 ASN A C 1
ATOM 2142 O O . ASN A 1 256 ? -30.660 6.194 -4.955 1.00 79.06 256 ASN A O 1
ATOM 2146 N N . HIS A 1 257 ? -28.804 5.429 -5.933 1.00 69.38 257 HIS A N 1
ATOM 2147 C CA . HIS A 1 257 ? -29.155 5.939 -7.266 1.00 69.38 257 HIS A CA 1
ATOM 2148 C C . HIS A 1 257 ? -30.420 5.302 -7.869 1.00 69.38 257 HIS A C 1
ATOM 2150 O O . HIS A 1 257 ? -31.031 5.908 -8.747 1.00 69.38 257 HIS A O 1
ATOM 2156 N N . LEU A 1 258 ? -30.801 4.097 -7.425 1.00 65.38 258 LEU A N 1
ATOM 2157 C CA . LEU A 1 258 ? -32.036 3.436 -7.859 1.00 65.38 258 LEU A CA 1
ATOM 2158 C C . LEU A 1 258 ? -33.266 4.070 -7.199 1.00 65.38 258 LEU A C 1
ATOM 2160 O O . LEU A 1 258 ? -34.303 4.201 -7.843 1.00 65.38 258 LEU A O 1
ATOM 2164 N N . ASP A 1 259 ? -33.125 4.498 -5.943 1.00 65.00 259 ASP A N 1
ATOM 2165 C CA . ASP A 1 259 ? -34.210 5.066 -5.138 1.00 65.00 259 ASP A CA 1
ATOM 2166 C C . ASP A 1 259 ? -34.316 6.594 -5.293 1.00 65.00 259 ASP A C 1
ATOM 2168 O O . ASP A 1 259 ? -35.406 7.164 -5.263 1.00 65.00 259 ASP A O 1
ATOM 2172 N N . ASN A 1 260 ? -33.179 7.270 -5.473 1.00 68.44 260 ASN A N 1
ATOM 2173 C CA . ASN A 1 260 ? -33.071 8.713 -5.645 1.00 68.44 260 ASN A CA 1
ATOM 2174 C C . ASN A 1 260 ? -31.919 9.074 -6.613 1.00 68.44 260 ASN A C 1
ATOM 2176 O O . ASN A 1 260 ? -30.769 9.224 -6.188 1.00 68.44 260 ASN A O 1
ATOM 2180 N N . PRO A 1 261 ? -32.213 9.291 -7.909 1.00 61.22 261 PRO A N 1
ATOM 2181 C CA . PRO A 1 261 ? -31.208 9.620 -8.924 1.00 61.22 261 PRO A CA 1
ATOM 2182 C C . PRO A 1 261 ? -30.439 10.931 -8.687 1.00 61.22 261 PRO A C 1
ATOM 2184 O O . PRO A 1 261 ? -29.429 11.164 -9.350 1.00 61.22 261 PRO A O 1
ATOM 2187 N N . THR A 1 262 ? -30.905 11.796 -7.775 1.00 62.84 262 THR A N 1
ATOM 2188 C CA . THR A 1 262 ? -30.239 13.060 -7.418 1.00 62.84 262 THR A CA 1
ATOM 2189 C C . THR A 1 262 ? -29.399 12.961 -6.143 1.00 62.84 262 THR A C 1
ATOM 2191 O O . THR A 1 262 ? -28.903 13.981 -5.668 1.00 62.84 262 THR A O 1
ATOM 2194 N N . ALA A 1 263 ? -29.258 11.772 -5.547 1.00 63.62 263 ALA A N 1
ATOM 2195 C CA . ALA A 1 263 ? -28.412 11.580 -4.374 1.00 63.62 263 ALA A CA 1
ATOM 2196 C C . ALA A 1 263 ? -26.937 11.898 -4.696 1.00 63.62 263 ALA A C 1
ATOM 2198 O O . ALA A 1 263 ? -26.401 11.445 -5.709 1.00 63.62 263 ALA A O 1
ATOM 2199 N N . SER A 1 264 ? -26.272 12.654 -3.814 1.00 72.88 264 SER A N 1
ATOM 2200 C CA . SER A 1 264 ? -24.839 12.987 -3.925 1.00 72.88 264 SER A CA 1
ATOM 2201 C C . SER A 1 264 ? -23.950 11.737 -3.899 1.00 72.88 264 SER A C 1
ATOM 2203 O O . SER A 1 264 ? -22.931 11.671 -4.590 1.00 72.88 264 SER A O 1
ATOM 2205 N N . ILE A 1 265 ? -24.379 10.723 -3.145 1.00 80.19 265 ILE A N 1
ATOM 2206 C CA . ILE A 1 265 ? -23.773 9.398 -3.059 1.00 80.19 265 ILE A CA 1
ATOM 2207 C C . ILE A 1 265 ? -24.690 8.381 -3.733 1.00 80.19 265 ILE A C 1
ATOM 2209 O O . ILE A 1 265 ? -25.839 8.188 -3.333 1.00 80.19 265 ILE A O 1
ATOM 2213 N N . SER A 1 266 ? -24.169 7.709 -4.758 1.00 81.81 266 SER A N 1
ATOM 2214 C CA . SER A 1 266 ? -24.909 6.724 -5.552 1.00 81.81 266 SER A CA 1
ATOM 2215 C C . SER A 1 266 ? -24.923 5.340 -4.905 1.00 81.81 266 SER A C 1
ATOM 2217 O O . SER A 1 266 ? -25.843 4.554 -5.161 1.00 81.81 266 SER A O 1
ATOM 2219 N N . ILE A 1 267 ? -23.882 5.032 -4.126 1.00 90.19 267 ILE A N 1
ATOM 2220 C CA . ILE A 1 267 ? -23.636 3.731 -3.504 1.00 90.19 267 ILE A CA 1
ATOM 2221 C C . ILE A 1 267 ? -23.068 3.941 -2.100 1.00 90.19 267 ILE A C 1
ATOM 2223 O O . ILE A 1 267 ? -22.111 4.693 -1.931 1.00 90.19 267 ILE A O 1
ATOM 2227 N N . GLU A 1 268 ? -23.605 3.228 -1.116 1.00 93.56 268 GLU A N 1
ATOM 2228 C CA . GLU A 1 268 ? -22.987 3.106 0.206 1.00 93.56 268 GLU A CA 1
ATOM 2229 C C . GLU A 1 268 ? -22.597 1.654 0.470 1.00 93.56 268 GLU A C 1
ATOM 2231 O O . GLU A 1 268 ? -23.400 0.743 0.257 1.00 93.56 268 GLU A O 1
ATOM 2236 N N . ILE A 1 269 ? -21.371 1.442 0.941 1.00 94.62 269 ILE A N 1
ATOM 2237 C CA . ILE A 1 269 ? -20.871 0.128 1.347 1.00 94.62 269 ILE A CA 1
ATOM 2238 C C . ILE A 1 269 ? -20.580 0.184 2.841 1.00 94.62 269 ILE A C 1
ATOM 2240 O O . ILE A 1 269 ? -19.755 0.979 3.286 1.00 94.62 269 ILE A O 1
ATOM 2244 N N . GLU A 1 270 ? -21.247 -0.664 3.614 1.00 97.44 270 GLU A N 1
ATOM 2245 C CA . GLU A 1 270 ? -21.026 -0.792 5.053 1.00 97.44 270 GLU A CA 1
ATOM 2246 C C . GLU A 1 270 ? -20.072 -1.953 5.320 1.00 97.44 270 GLU A C 1
ATOM 2248 O O . GLU A 1 270 ? -20.317 -3.084 4.894 1.00 97.44 270 GLU A O 1
ATOM 2253 N N . LEU A 1 271 ? -18.983 -1.668 6.026 1.00 96.69 271 LEU A N 1
ATOM 2254 C CA . LEU A 1 271 ? -17.931 -2.610 6.364 1.00 96.69 271 LEU A CA 1
ATOM 2255 C C . LEU A 1 271 ? -17.710 -2.638 7.872 1.00 96.69 271 LEU A C 1
ATOM 2257 O O . LEU A 1 271 ? -17.613 -1.602 8.527 1.00 96.69 271 LEU A O 1
ATOM 2261 N N . GLU A 1 272 ? -17.576 -3.839 8.414 1.00 96.94 272 GLU A N 1
ATOM 2262 C CA . GLU A 1 272 ? -17.351 -4.058 9.838 1.00 96.94 272 GLU A CA 1
ATOM 2263 C C . GLU A 1 272 ? -16.050 -4.819 10.058 1.00 96.94 272 GLU A C 1
ATOM 2265 O O . GLU A 1 272 ? -15.807 -5.842 9.413 1.00 96.94 272 GLU A O 1
ATOM 2270 N N . GLU A 1 273 ? -15.197 -4.322 10.954 1.00 95.50 273 GLU A N 1
ATOM 2271 C CA . GLU A 1 273 ? -13.958 -5.011 11.293 1.00 95.50 273 GLU A CA 1
ATOM 2272 C C . GLU A 1 273 ? -14.242 -6.400 11.885 1.00 95.50 273 GLU A C 1
ATOM 2274 O O . GLU A 1 273 ? -15.077 -6.582 12.782 1.00 95.50 273 GLU A O 1
ATOM 2279 N N . CYS A 1 274 ? -13.495 -7.383 11.388 1.00 92.00 274 CYS A N 1
ATOM 2280 C CA . CYS A 1 274 ? -13.441 -8.719 11.958 1.00 92.00 274 CYS A CA 1
ATOM 2281 C C . CYS A 1 274 ? -12.443 -8.732 13.114 1.00 92.00 274 CYS A C 1
ATOM 2283 O O . CYS A 1 274 ? -11.244 -8.546 12.908 1.00 92.00 274 CYS A O 1
ATOM 2285 N N . GLU A 1 275 ? -12.945 -8.955 14.325 1.00 84.38 275 GLU A N 1
ATOM 2286 C CA . GLU A 1 275 ? -12.118 -8.980 15.529 1.00 84.38 275 GLU A CA 1
ATOM 2287 C C . GLU A 1 275 ? -11.262 -10.245 15.576 1.00 84.38 275 GLU A C 1
ATOM 2289 O O . GLU A 1 275 ? -11.762 -11.357 15.389 1.00 84.38 275 GLU A O 1
ATOM 2294 N N . ASP A 1 276 ? -9.978 -10.075 15.887 1.00 75.44 276 ASP A N 1
ATOM 2295 C CA . ASP A 1 276 ? -9.123 -11.192 16.271 1.00 75.44 276 ASP A CA 1
ATOM 2296 C C . ASP A 1 276 ? -9.109 -11.342 17.805 1.00 75.44 276 ASP A C 1
ATOM 2298 O O . ASP A 1 276 ? -8.550 -10.482 18.497 1.00 75.44 276 ASP A O 1
ATOM 2302 N N . PRO A 1 277 ? -9.680 -12.422 18.374 1.00 66.38 277 PRO A N 1
ATOM 2303 C CA . PRO A 1 277 ? -9.706 -12.634 19.820 1.00 66.38 277 PRO A CA 1
ATOM 2304 C C . PRO A 1 277 ? -8.313 -12.827 20.445 1.00 66.38 277 PRO A C 1
ATOM 2306 O O . PRO A 1 277 ? -8.184 -12.741 21.668 1.00 66.38 277 PRO A O 1
ATOM 2309 N N . TYR A 1 278 ? -7.271 -13.086 19.646 1.00 63.47 278 TYR A N 1
ATOM 2310 C CA . TYR A 1 278 ? -5.899 -13.267 20.127 1.00 63.47 278 TYR A CA 1
ATOM 2311 C C . TYR A 1 278 ? -5.103 -11.960 20.238 1.00 63.47 278 TYR A C 1
ATOM 2313 O O . TYR A 1 278 ? -4.162 -11.909 21.030 1.00 63.47 278 TYR A O 1
ATOM 2321 N N . ASP A 1 279 ? -5.490 -10.893 19.530 1.00 62.00 279 ASP A N 1
ATOM 2322 C CA . ASP A 1 279 ? -4.800 -9.594 19.611 1.00 62.00 279 ASP A CA 1
ATOM 2323 C C . ASP A 1 279 ? -4.922 -8.963 21.012 1.00 62.00 279 ASP A C 1
ATOM 2325 O O . ASP A 1 279 ? -3.963 -8.389 21.523 1.00 62.00 279 ASP A O 1
ATOM 2329 N N . ASN A 1 280 ? -6.057 -9.153 21.693 1.00 50.78 280 ASN A N 1
ATOM 2330 C CA . ASN A 1 280 ? -6.316 -8.555 23.011 1.00 50.78 280 ASN A CA 1
ATOM 2331 C C . ASN A 1 280 ? -5.482 -9.162 24.160 1.00 50.78 280 ASN A C 1
ATO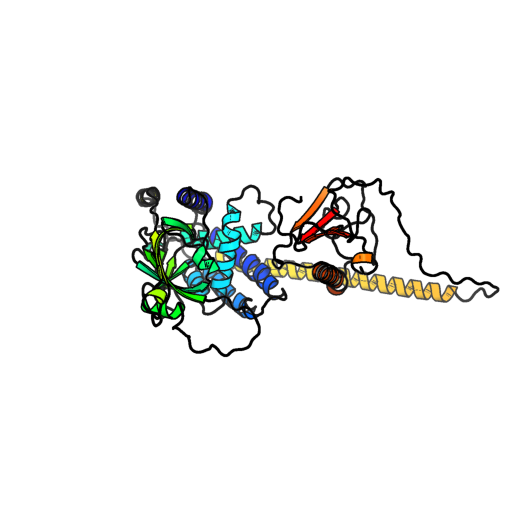M 2333 O O . ASN A 1 280 ? -5.430 -8.576 25.238 1.00 50.78 280 ASN A O 1
ATOM 2337 N N . LYS A 1 281 ? -4.846 -10.332 23.979 1.00 45.53 281 LYS A N 1
ATOM 2338 C CA . LYS A 1 281 ? -4.058 -10.989 25.045 1.00 45.53 281 LYS A CA 1
ATOM 2339 C C . LYS A 1 281 ? -2.611 -10.499 25.132 1.00 45.53 281 LYS A C 1
ATOM 2341 O O . LYS A 1 281 ? -2.050 -10.471 26.225 1.00 45.53 281 LYS A O 1
ATOM 2346 N N . ASN A 1 282 ? -2.024 -10.083 24.012 1.00 42.69 282 ASN A N 1
ATOM 2347 C CA . ASN A 1 282 ? -0.613 -9.688 23.955 1.00 42.69 282 ASN A CA 1
ATOM 2348 C C . ASN A 1 282 ? -0.355 -8.269 24.499 1.00 42.69 282 ASN A C 1
ATOM 2350 O O . ASN A 1 282 ? 0.769 -7.967 24.896 1.00 42.69 282 ASN A O 1
ATOM 2354 N N . GLU A 1 283 ? -1.372 -7.401 24.557 1.00 43.19 283 GLU A N 1
ATOM 2355 C CA . GLU A 1 283 ? -1.244 -6.066 25.169 1.00 43.19 283 GLU A CA 1
ATOM 2356 C C . GLU A 1 283 ? -1.207 -6.131 26.708 1.00 43.19 283 GLU A 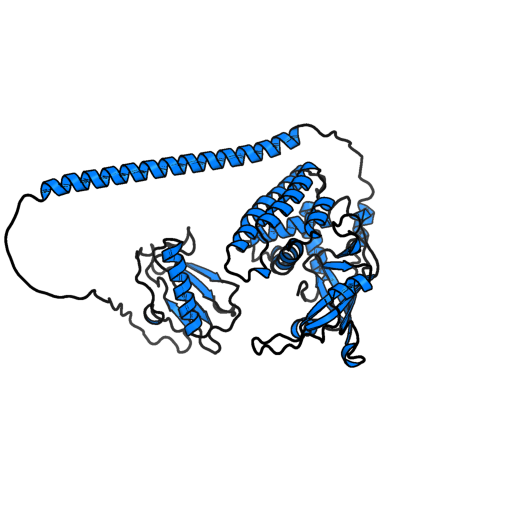C 1
ATOM 2358 O O . GLU A 1 283 ? -0.528 -5.327 27.342 1.00 43.19 283 GLU A O 1
ATOM 2363 N N . SER A 1 284 ? -1.861 -7.125 27.321 1.00 34.41 284 SER A N 1
ATOM 2364 C CA . SER A 1 284 ? -1.907 -7.285 28.783 1.00 34.41 284 SER A CA 1
ATOM 2365 C C . SER A 1 284 ? -0.638 -7.873 29.418 1.00 34.41 284 SER A C 1
ATOM 2367 O O . SER A 1 284 ? -0.441 -7.688 30.616 1.00 34.41 284 SER A O 1
ATOM 2369 N N . GLU A 1 285 ? 0.232 -8.550 28.659 1.00 35.56 285 GLU A N 1
ATOM 2370 C CA . GLU A 1 285 ? 1.459 -9.175 29.200 1.00 35.56 285 GLU A CA 1
ATOM 2371 C C . GLU A 1 285 ? 2.733 -8.327 29.011 1.00 35.56 285 GLU A C 1
ATOM 2373 O O . GLU A 1 285 ? 3.709 -8.528 29.727 1.00 35.56 285 GLU A O 1
ATOM 2378 N N . ASN A 1 286 ? 2.727 -7.322 28.126 1.00 34.00 286 ASN A N 1
ATOM 2379 C CA . ASN A 1 286 ? 3.898 -6.464 27.867 1.00 34.00 286 ASN A CA 1
ATOM 2380 C C . ASN A 1 286 ? 3.958 -5.188 28.738 1.00 34.00 286 ASN A C 1
ATOM 2382 O O . ASN A 1 286 ? 4.835 -4.346 28.549 1.00 34.00 286 ASN A O 1
ATOM 2386 N N . GLY A 1 287 ? 3.045 -5.028 29.702 1.00 31.27 287 GLY A N 1
ATOM 2387 C CA . GLY A 1 287 ? 2.922 -3.824 30.538 1.00 31.27 287 GLY A CA 1
ATOM 2388 C C . GLY A 1 287 ? 3.941 -3.674 31.679 1.00 31.27 287 GLY A C 1
ATOM 2389 O O . GLY A 1 287 ? 3.932 -2.645 32.350 1.00 31.27 287 GLY A O 1
ATOM 2390 N N . GLU A 1 288 ? 4.821 -4.652 31.923 1.00 30.53 288 GLU A N 1
ATOM 2391 C CA . GLU A 1 288 ? 5.673 -4.680 33.127 1.00 30.53 288 GLU A CA 1
ATOM 2392 C C . GLU A 1 288 ? 7.188 -4.780 32.875 1.00 30.53 288 GLU A C 1
ATOM 2394 O O . GLU A 1 288 ? 7.925 -5.259 33.726 1.00 30.53 288 GLU A O 1
ATOM 2399 N N . THR A 1 289 ? 7.727 -4.253 31.774 1.00 31.25 289 THR A N 1
ATOM 2400 C CA . THR A 1 289 ? 9.191 -4.053 31.666 1.00 31.25 289 THR A CA 1
ATOM 2401 C C . THR A 1 289 ? 9.564 -2.861 30.784 1.00 31.25 289 THR A C 1
ATOM 2403 O O . THR A 1 289 ? 10.149 -2.995 29.719 1.00 31.25 289 THR A O 1
ATOM 2406 N N . SER A 1 290 ? 9.313 -1.645 31.271 1.00 29.22 290 SER A N 1
ATOM 2407 C CA . SER A 1 290 ? 10.031 -0.447 30.809 1.00 29.22 290 SER A CA 1
ATOM 2408 C C . SER A 1 290 ? 10.691 0.232 32.000 1.00 29.22 290 SER A C 1
ATOM 2410 O O . SER A 1 290 ? 10.144 1.137 32.627 1.00 29.22 290 SER A O 1
ATOM 2412 N N . ARG A 1 291 ? 11.897 -0.237 32.345 1.00 27.36 291 ARG A N 1
ATOM 2413 C CA . ARG A 1 291 ? 12.818 0.564 33.153 1.00 27.36 291 ARG A CA 1
ATOM 2414 C C . ARG A 1 291 ? 13.444 1.606 32.239 1.00 27.36 291 ARG A C 1
ATOM 2416 O O . ARG A 1 291 ? 14.227 1.285 31.356 1.00 27.36 291 ARG A O 1
ATOM 2423 N N . THR A 1 292 ? 13.096 2.853 32.515 1.00 32.59 292 THR A N 1
ATOM 2424 C CA . THR A 1 292 ? 13.746 4.071 32.041 1.00 32.59 292 THR A CA 1
ATOM 2425 C C . THR A 1 292 ? 15.273 3.957 32.074 1.00 32.59 292 THR A C 1
ATOM 2427 O O . THR A 1 292 ? 15.864 3.898 33.154 1.00 32.59 292 THR A O 1
ATOM 2430 N N . SER A 1 293 ? 15.919 4.016 30.913 1.00 26.77 293 SER A N 1
ATOM 2431 C CA . SER A 1 293 ? 17.305 4.468 30.801 1.00 26.77 293 SER A CA 1
ATOM 2432 C C . SER A 1 293 ? 17.344 5.674 29.875 1.00 26.77 293 SER A C 1
ATOM 2434 O O . SER A 1 293 ? 17.353 5.554 28.655 1.00 26.77 293 SER A O 1
ATOM 2436 N N . SER A 1 294 ? 17.345 6.856 30.482 1.00 33.69 294 SER A N 1
ATOM 2437 C CA . SER A 1 294 ? 17.778 8.087 29.836 1.00 33.69 294 SER A CA 1
ATOM 2438 C C . SER A 1 294 ? 19.231 7.918 29.391 1.00 33.69 294 SER A C 1
ATOM 2440 O O . SER A 1 294 ? 20.110 7.825 30.252 1.00 33.69 294 SER A O 1
ATOM 2442 N N . LEU A 1 295 ? 19.497 7.896 28.085 1.00 29.78 295 LEU A N 1
ATOM 2443 C CA . LEU A 1 295 ? 20.848 8.070 27.566 1.00 29.78 295 LEU A CA 1
ATOM 2444 C C . LEU A 1 295 ? 20.882 9.274 26.627 1.00 29.78 295 LEU A C 1
ATOM 2446 O O . LEU A 1 295 ? 20.119 9.385 25.673 1.00 29.78 295 LEU A O 1
ATOM 2450 N N . SER A 1 296 ? 21.749 10.206 26.999 1.00 29.75 296 SER A N 1
ATOM 2451 C CA . SER A 1 296 ? 22.058 11.453 26.320 1.00 29.75 296 SER A CA 1
ATOM 2452 C C . SER A 1 296 ? 22.480 11.230 24.872 1.00 29.75 296 SER A C 1
ATOM 2454 O O . SER A 1 296 ? 23.340 10.394 24.604 1.00 29.75 296 SER A O 1
ATOM 2456 N N . SER A 1 297 ? 21.948 12.067 23.986 1.00 41.38 297 SER A N 1
ATOM 2457 C CA . SER A 1 297 ? 22.458 12.296 22.639 1.00 41.38 297 SER A CA 1
ATOM 2458 C C . SER A 1 297 ? 23.957 12.605 22.670 1.00 41.38 297 SER A C 1
ATOM 2460 O O . SER A 1 297 ? 24.390 13.585 23.281 1.00 41.38 297 SER A O 1
ATOM 2462 N N . THR A 1 298 ? 24.768 11.790 21.997 1.00 36.25 298 THR A N 1
ATOM 2463 C CA . THR A 1 298 ? 26.181 12.108 21.763 1.00 36.25 298 THR A CA 1
ATOM 2464 C C . THR A 1 298 ? 26.569 11.904 20.308 1.00 36.25 298 THR A C 1
ATOM 2466 O O . THR A 1 298 ? 26.002 11.095 19.588 1.00 36.25 298 THR A O 1
ATOM 2469 N N . SER A 1 299 ? 27.562 12.696 19.912 1.00 38.22 299 SER A N 1
ATOM 2470 C CA . SER A 1 299 ? 28.191 12.950 18.609 1.00 38.22 299 SER A CA 1
ATOM 2471 C C . SER A 1 299 ? 28.533 11.774 17.680 1.00 38.22 299 SER A C 1
ATOM 2473 O O . SER A 1 299 ? 29.211 11.996 16.678 1.00 38.22 299 SER A O 1
ATOM 2475 N N . ASP A 1 300 ? 28.160 10.546 18.013 1.00 37.53 300 ASP A N 1
ATOM 2476 C CA . ASP A 1 300 ? 28.543 9.351 17.268 1.00 37.53 300 ASP A CA 1
ATOM 2477 C C . ASP A 1 300 ? 27.525 9.011 16.164 1.00 37.53 300 ASP A C 1
ATOM 2479 O O . ASP A 1 300 ? 27.949 8.696 15.056 1.00 37.53 300 ASP A O 1
ATOM 2483 N N . ASP A 1 301 ? 26.228 9.292 16.352 1.00 39.81 301 ASP A N 1
ATOM 2484 C CA . ASP A 1 301 ? 25.202 9.105 15.303 1.00 39.81 301 ASP A CA 1
ATOM 2485 C C . ASP A 1 301 ? 25.413 10.020 14.073 1.00 39.81 301 ASP A C 1
ATOM 2487 O O . ASP A 1 301 ? 25.089 9.669 12.937 1.00 39.81 301 ASP A O 1
ATOM 2491 N N . ILE A 1 302 ? 26.021 11.197 14.273 1.00 41.44 302 ILE A N 1
ATOM 2492 C CA . ILE A 1 302 ? 26.353 12.157 13.201 1.00 41.44 302 ILE A CA 1
ATOM 2493 C C . ILE A 1 302 ? 27.595 11.710 12.410 1.00 41.44 302 ILE A C 1
ATOM 2495 O O . ILE A 1 302 ? 27.707 11.990 11.212 1.00 41.44 302 ILE A O 1
ATOM 2499 N N . LYS A 1 303 ? 28.526 10.980 13.041 1.00 41.47 303 LYS A N 1
ATOM 2500 C CA . LYS A 1 303 ? 29.727 10.473 12.357 1.00 41.47 303 LYS A CA 1
ATOM 2501 C C . LYS A 1 303 ? 29.388 9.369 11.363 1.00 41.47 303 LYS A C 1
ATOM 2503 O O . LYS A 1 303 ? 30.020 9.324 10.310 1.00 41.47 303 LYS A O 1
ATOM 2508 N N . ASP A 1 304 ? 28.365 8.568 11.636 1.00 44.25 304 ASP A N 1
ATOM 2509 C CA . ASP A 1 304 ? 27.966 7.449 10.777 1.00 44.25 304 ASP A CA 1
ATOM 2510 C C . ASP A 1 304 ? 27.227 7.917 9.511 1.00 44.25 304 ASP A C 1
ATOM 2512 O O . ASP A 1 304 ? 27.440 7.384 8.416 1.00 44.25 304 ASP A O 1
ATOM 2516 N N . VAL A 1 305 ? 26.437 8.995 9.607 1.00 44.62 305 VAL A N 1
ATOM 2517 C CA . VAL A 1 305 ? 25.836 9.664 8.437 1.00 44.62 305 VAL A CA 1
ATOM 2518 C C . VAL A 1 305 ? 26.916 10.323 7.569 1.00 44.62 305 VAL A C 1
ATOM 2520 O O . VAL A 1 305 ? 26.891 10.211 6.337 1.00 44.62 305 VAL A O 1
ATOM 2523 N N . GLU A 1 306 ? 27.919 10.957 8.182 1.00 47.66 306 GLU A N 1
ATOM 2524 C CA . GLU A 1 306 ? 29.088 11.459 7.455 1.00 47.66 306 GLU A CA 1
ATOM 2525 C C . GLU A 1 306 ? 29.937 10.336 6.842 1.00 47.66 306 GLU A C 1
ATOM 2527 O O . GLU A 1 306 ? 30.493 10.508 5.754 1.00 47.66 306 GLU A O 1
ATOM 2532 N N . GLU A 1 307 ? 30.064 9.192 7.512 1.00 47.34 307 GLU A N 1
ATOM 2533 C CA . GLU A 1 307 ? 30.800 8.033 7.011 1.00 47.34 307 GLU A CA 1
ATOM 2534 C C . GLU A 1 307 ? 30.099 7.407 5.801 1.00 47.34 307 GLU A C 1
ATOM 2536 O O . GLU A 1 307 ? 30.758 7.092 4.806 1.00 47.34 307 GLU A O 1
ATOM 2541 N N . TYR A 1 308 ? 28.766 7.356 5.802 1.00 46.91 308 TYR A N 1
ATOM 2542 C CA . TYR A 1 308 ? 27.974 6.954 4.639 1.00 46.91 308 TYR A CA 1
ATOM 2543 C C . TYR A 1 308 ? 28.144 7.919 3.449 1.00 46.91 308 TYR A C 1
ATOM 2545 O O . TYR A 1 308 ? 28.370 7.488 2.311 1.00 46.91 308 TYR A O 1
ATOM 2553 N N . GLN A 1 309 ? 28.142 9.235 3.691 1.00 44.38 309 GLN A N 1
ATOM 2554 C CA . GLN A 1 309 ? 28.437 10.236 2.653 1.00 44.38 309 GLN A CA 1
ATOM 2555 C C . GLN A 1 309 ? 29.879 10.110 2.125 1.00 44.38 309 GLN A C 1
ATOM 2557 O O . GLN A 1 309 ? 30.113 10.170 0.913 1.00 44.38 309 GLN A O 1
ATOM 2562 N N . LYS A 1 310 ? 30.856 9.847 3.004 1.00 48.19 310 LYS A N 1
ATOM 2563 C CA . LYS A 1 310 ? 32.261 9.590 2.635 1.00 48.19 310 LYS A CA 1
ATOM 2564 C C . LYS A 1 310 ? 32.412 8.280 1.855 1.00 48.19 310 LYS A C 1
ATOM 2566 O O . LYS A 1 310 ? 33.192 8.234 0.902 1.00 48.19 310 LYS A O 1
ATOM 2571 N N . PHE A 1 311 ? 31.651 7.236 2.181 1.00 47.88 311 PHE A N 1
ATOM 2572 C CA . PHE A 1 311 ? 31.606 5.977 1.432 1.00 47.88 311 PHE A CA 1
ATOM 2573 C C . PHE A 1 311 ? 31.067 6.182 0.007 1.00 47.88 311 PHE A C 1
ATOM 2575 O O . PHE A 1 311 ? 31.685 5.718 -0.958 1.00 47.88 311 PHE A O 1
ATOM 2582 N N . LYS A 1 312 ? 29.993 6.970 -0.153 1.00 44.16 312 LYS A N 1
ATOM 2583 C CA . LYS A 1 312 ? 29.452 7.385 -1.461 1.00 44.16 312 LYS A CA 1
ATOM 2584 C C . LYS A 1 312 ? 30.491 8.154 -2.287 1.00 44.16 312 LYS A C 1
ATOM 2586 O O . LYS A 1 312 ? 30.693 7.854 -3.465 1.00 44.16 312 LYS A O 1
ATOM 2591 N N . GLN A 1 313 ? 31.219 9.082 -1.663 1.00 48.66 313 GLN A N 1
ATOM 2592 C CA . GLN A 1 313 ? 32.275 9.859 -2.321 1.00 48.66 313 GLN A CA 1
ATOM 2593 C C . GLN A 1 313 ? 33.490 8.999 -2.718 1.00 48.66 313 GLN A C 1
ATOM 2595 O O . GLN A 1 313 ? 34.075 9.216 -3.780 1.00 48.66 313 GLN A O 1
ATOM 2600 N N . ARG A 1 314 ? 33.851 7.989 -1.911 1.00 57.88 314 ARG A N 1
ATOM 2601 C CA . ARG A 1 314 ? 34.921 7.020 -2.218 1.00 57.88 314 ARG A CA 1
ATOM 2602 C C . ARG A 1 314 ? 34.563 6.127 -3.405 1.00 57.88 314 ARG A C 1
ATOM 2604 O O . ARG A 1 314 ? 35.399 5.968 -4.291 1.00 57.88 314 ARG A O 1
ATOM 2611 N N . LYS A 1 315 ? 33.329 5.612 -3.479 1.00 50.28 315 LYS A N 1
ATOM 2612 C CA . LYS A 1 315 ? 32.859 4.851 -4.651 1.00 50.28 315 LYS A CA 1
ATOM 2613 C C . LYS A 1 315 ? 32.794 5.718 -5.907 1.00 50.28 315 LYS A C 1
ATOM 2615 O O . LYS A 1 315 ? 33.291 5.297 -6.942 1.00 50.28 315 LYS A O 1
ATOM 2620 N N . PHE A 1 316 ? 32.281 6.947 -5.816 1.00 48.34 316 PHE A N 1
ATOM 2621 C CA . PHE A 1 316 ? 32.250 7.871 -6.957 1.00 48.34 316 PHE A CA 1
ATOM 2622 C C . PHE A 1 316 ? 33.658 8.194 -7.488 1.00 48.34 316 PHE A C 1
ATOM 2624 O O . PHE A 1 316 ? 33.888 8.163 -8.694 1.00 48.34 316 PHE A O 1
ATOM 2631 N N . ARG A 1 317 ? 34.637 8.418 -6.595 1.00 56.78 317 ARG A N 1
ATOM 2632 C CA . ARG A 1 317 ? 36.050 8.589 -6.979 1.00 56.78 317 ARG A CA 1
ATOM 2633 C C . ARG A 1 317 ? 36.648 7.322 -7.589 1.00 56.78 317 ARG A C 1
ATOM 2635 O O . ARG A 1 317 ? 37.380 7.425 -8.565 1.00 56.78 317 ARG A O 1
ATOM 2642 N N . LEU A 1 318 ? 36.321 6.144 -7.059 1.00 66.25 318 LEU A N 1
ATOM 2643 C CA . LEU A 1 318 ? 36.787 4.866 -7.602 1.00 66.25 318 LEU A CA 1
ATOM 2644 C C . LEU A 1 318 ? 36.250 4.627 -9.022 1.00 66.25 318 LEU A C 1
ATOM 2646 O O . LEU A 1 318 ? 37.032 4.313 -9.914 1.00 66.25 318 LEU A O 1
ATOM 2650 N N . TYR A 1 319 ? 34.955 4.853 -9.260 1.00 62.00 319 TYR A N 1
ATOM 2651 C CA . TYR A 1 319 ? 34.365 4.762 -10.600 1.00 62.00 319 TYR A CA 1
ATOM 2652 C C . TYR A 1 319 ? 34.911 5.832 -11.553 1.00 62.00 319 TYR A C 1
ATOM 2654 O O . TYR A 1 319 ? 35.149 5.534 -12.719 1.00 62.00 319 TYR A O 1
ATOM 2662 N N . GLY A 1 320 ? 35.198 7.041 -11.059 1.00 70.00 320 GLY A N 1
ATOM 2663 C CA . GLY A 1 320 ? 35.880 8.079 -11.835 1.00 70.00 320 GLY A CA 1
ATOM 2664 C C . GLY A 1 320 ? 37.304 7.688 -12.253 1.00 70.00 320 GLY A C 1
ATOM 2665 O O . GLY A 1 320 ? 37.684 7.906 -13.399 1.00 70.00 320 GLY A O 1
ATOM 2666 N N . ILE A 1 321 ? 38.078 7.056 -11.362 1.00 78.81 321 ILE A N 1
ATOM 2667 C CA . ILE A 1 321 ? 39.436 6.563 -11.661 1.00 78.81 321 ILE A CA 1
ATOM 2668 C C . ILE A 1 321 ? 39.388 5.398 -12.655 1.00 78.81 321 ILE A C 1
ATOM 2670 O O . ILE A 1 321 ? 40.162 5.380 -13.609 1.00 78.81 321 ILE A O 1
ATOM 2674 N N . ILE A 1 322 ? 38.465 4.451 -12.466 1.00 76.81 322 ILE A N 1
ATOM 2675 C CA . ILE A 1 322 ? 38.263 3.337 -13.402 1.00 76.81 322 ILE A CA 1
ATOM 2676 C C . ILE A 1 322 ? 37.850 3.877 -14.778 1.00 76.81 322 ILE A C 1
ATOM 2678 O O . ILE A 1 322 ? 38.428 3.475 -15.783 1.00 76.81 322 ILE A O 1
ATOM 2682 N N . GLY A 1 323 ? 36.930 4.844 -14.832 1.00 78.00 323 GLY A N 1
ATOM 2683 C CA . GLY A 1 323 ? 36.527 5.507 -16.074 1.00 78.00 323 GLY A CA 1
ATOM 2684 C C . GLY A 1 323 ? 37.685 6.229 -16.768 1.00 78.00 323 GLY A C 1
ATOM 2685 O O . GLY A 1 323 ? 37.855 6.088 -17.977 1.00 78.00 323 GLY A O 1
ATOM 2686 N N . ALA A 1 324 ? 38.535 6.934 -16.015 1.00 81.62 324 ALA A N 1
ATOM 2687 C CA . ALA A 1 324 ? 39.723 7.595 -16.556 1.00 81.62 324 ALA A CA 1
ATOM 2688 C C . ALA A 1 324 ? 40.767 6.596 -17.090 1.00 81.62 324 ALA A C 1
ATOM 2690 O O . ALA A 1 324 ? 41.372 6.845 -18.132 1.00 81.62 324 ALA A O 1
ATOM 2691 N N . LEU A 1 325 ? 40.953 5.451 -16.422 1.00 87.31 325 LEU A N 1
ATOM 2692 C CA . LEU A 1 325 ? 41.832 4.373 -16.887 1.00 87.31 325 LEU A CA 1
ATOM 2693 C C . LEU A 1 325 ? 41.305 3.727 -18.169 1.00 87.31 325 LEU A C 1
ATOM 2695 O O . LEU A 1 325 ? 42.065 3.553 -19.117 1.00 87.31 325 LEU A O 1
ATOM 2699 N N . VAL A 1 326 ? 40.006 3.428 -18.228 1.00 85.81 326 VAL A N 1
ATOM 2700 C CA . VAL A 1 326 ? 39.361 2.895 -19.437 1.00 85.81 326 VAL A CA 1
ATOM 2701 C C . VAL A 1 326 ? 39.490 3.891 -20.591 1.00 85.81 326 VAL A C 1
ATOM 2703 O O . VAL A 1 326 ? 39.881 3.505 -21.689 1.00 85.81 326 VAL A O 1
ATOM 2706 N N . PHE A 1 327 ? 39.263 5.182 -20.341 1.00 86.31 327 PHE A N 1
ATOM 2707 C CA . PHE A 1 327 ? 39.427 6.230 -21.348 1.00 86.31 327 PHE A CA 1
ATOM 2708 C C . PHE A 1 327 ? 40.878 6.353 -21.845 1.00 86.31 327 PHE A C 1
ATOM 2710 O O . PHE A 1 327 ? 41.111 6.450 -23.048 1.00 86.31 327 PHE A O 1
ATOM 2717 N N . ALA A 1 328 ? 41.866 6.282 -20.948 1.00 89.31 328 ALA A N 1
ATOM 2718 C CA . ALA A 1 328 ? 43.281 6.301 -21.317 1.00 89.31 328 ALA A CA 1
ATOM 2719 C C . ALA A 1 328 ? 43.689 5.068 -22.143 1.00 89.31 328 ALA A C 1
ATOM 2721 O O . ALA A 1 328 ? 44.447 5.198 -23.104 1.00 89.31 328 ALA A O 1
ATOM 2722 N N . ILE A 1 329 ? 43.157 3.886 -21.811 1.00 91.31 329 ILE A N 1
ATOM 2723 C CA . ILE A 1 329 ? 43.371 2.654 -22.583 1.00 91.31 329 ILE A CA 1
ATOM 2724 C C . ILE A 1 329 ? 42.759 2.790 -23.980 1.00 91.31 329 ILE A C 1
ATOM 2726 O O . ILE A 1 329 ? 43.427 2.484 -24.964 1.00 91.31 329 ILE A O 1
ATOM 2730 N N . LEU A 1 330 ? 41.531 3.302 -24.090 1.00 90.88 330 LEU A N 1
ATOM 2731 C CA . LEU A 1 330 ? 40.879 3.536 -25.381 1.00 90.88 330 LEU A CA 1
ATOM 2732 C C . LEU A 1 330 ? 41.665 4.536 -26.239 1.00 90.88 330 LEU A C 1
ATOM 2734 O O . LEU A 1 330 ? 41.884 4.281 -27.422 1.00 90.88 330 LEU A O 1
ATOM 2738 N N . LEU A 1 331 ? 42.176 5.621 -25.648 1.00 92.94 331 LEU A N 1
ATOM 2739 C CA . LEU A 1 331 ? 43.057 6.556 -26.351 1.00 92.94 331 LEU A CA 1
ATOM 2740 C C . LEU A 1 331 ? 44.347 5.877 -26.822 1.00 92.94 331 LEU A C 1
ATOM 2742 O O . LEU A 1 331 ? 44.710 6.010 -27.990 1.00 92.94 331 LEU A O 1
ATOM 2746 N N . ALA A 1 332 ? 45.017 5.099 -25.971 1.00 91.56 332 ALA A N 1
ATOM 2747 C CA . ALA A 1 332 ? 46.223 4.371 -26.359 1.00 91.56 332 ALA A CA 1
ATOM 2748 C C . ALA A 1 332 ? 45.956 3.386 -27.511 1.00 91.56 332 ALA A C 1
ATOM 2750 O O . ALA A 1 332 ? 46.728 3.336 -28.468 1.00 91.56 332 ALA A O 1
ATOM 2751 N N . LEU A 1 333 ? 44.830 2.666 -27.473 1.00 91.94 333 LEU A N 1
ATOM 2752 C CA . LEU A 1 333 ? 44.406 1.771 -28.551 1.00 91.94 333 LEU A CA 1
ATOM 2753 C C . LEU A 1 333 ? 44.132 2.532 -29.854 1.00 91.94 333 LEU A C 1
ATOM 2755 O O . LEU A 1 333 ? 44.536 2.067 -30.918 1.00 91.94 333 LEU A O 1
ATOM 2759 N N . THR A 1 334 ? 43.533 3.726 -29.790 1.00 89.75 334 THR A N 1
ATOM 2760 C CA . THR A 1 334 ? 43.333 4.564 -30.986 1.00 89.75 334 THR A CA 1
ATOM 2761 C C . THR A 1 334 ? 44.661 5.038 -31.583 1.00 89.75 334 THR A C 1
ATOM 2763 O O . THR A 1 334 ? 44.830 4.995 -32.800 1.00 89.75 334 THR A O 1
ATOM 2766 N N . PHE A 1 335 ? 45.649 5.397 -30.755 1.00 91.12 335 PHE A N 1
ATOM 2767 C CA . PHE A 1 335 ? 46.993 5.750 -31.225 1.00 91.12 335 PHE A CA 1
ATOM 2768 C C . PHE A 1 335 ? 47.727 4.558 -31.841 1.00 91.12 335 PHE A C 1
ATOM 2770 O O . PHE A 1 335 ? 48.362 4.715 -32.883 1.00 91.12 335 PHE A O 1
ATOM 2777 N N . ILE A 1 336 ? 47.609 3.367 -31.247 1.00 90.56 336 ILE A N 1
ATOM 2778 C CA . ILE A 1 336 ? 48.164 2.129 -31.809 1.00 90.56 336 ILE A CA 1
ATOM 2779 C C . ILE A 1 336 ? 47.516 1.832 -33.165 1.00 90.56 336 ILE A C 1
ATOM 2781 O O . ILE A 1 336 ? 48.221 1.519 -34.121 1.00 90.56 336 ILE A O 1
ATOM 2785 N N . PHE A 1 337 ? 46.197 1.993 -33.284 1.00 87.25 337 PHE A N 1
ATOM 2786 C CA . PHE A 1 337 ? 45.481 1.785 -34.540 1.00 87.25 337 PHE A CA 1
ATOM 2787 C C . PHE A 1 337 ? 45.921 2.777 -35.626 1.00 87.25 337 PHE A C 1
ATOM 2789 O O . PHE A 1 337 ? 46.215 2.368 -36.748 1.00 87.25 337 PHE A O 1
ATOM 2796 N N . ILE A 1 338 ? 46.051 4.066 -35.293 1.00 88.06 338 ILE A N 1
ATOM 2797 C CA . ILE A 1 338 ? 46.568 5.091 -36.214 1.00 88.06 338 ILE A CA 1
ATOM 2798 C C . ILE A 1 338 ? 48.011 4.770 -36.624 1.00 88.06 338 ILE A C 1
ATOM 2800 O O . ILE A 1 338 ? 48.353 4.879 -37.799 1.00 88.06 338 ILE A O 1
ATOM 2804 N N . PHE A 1 339 ? 48.854 4.335 -35.688 1.00 84.94 339 PHE A N 1
ATOM 2805 C CA . PHE A 1 339 ? 50.240 3.966 -35.966 1.00 84.94 339 PHE A CA 1
ATOM 2806 C C . PHE A 1 339 ? 50.336 2.747 -36.898 1.00 84.94 339 PHE A C 1
ATOM 2808 O O . PHE A 1 339 ? 51.078 2.785 -37.879 1.00 84.94 339 PHE A O 1
ATOM 2815 N N . ILE A 1 340 ? 49.529 1.706 -36.662 1.00 82.94 340 ILE A N 1
ATOM 2816 C CA . ILE A 1 340 ? 49.417 0.542 -37.555 1.00 82.94 340 ILE A CA 1
ATOM 2817 C C . ILE A 1 340 ? 48.918 0.975 -38.938 1.00 82.94 340 ILE A C 1
ATOM 2819 O O . ILE A 1 340 ? 49.481 0.553 -39.946 1.00 82.94 340 ILE A O 1
ATOM 2823 N N . PHE A 1 341 ? 47.918 1.855 -39.007 1.00 79.94 341 PHE A N 1
ATOM 2824 C CA . PHE A 1 341 ? 47.387 2.373 -40.268 1.00 79.94 341 PHE A CA 1
ATOM 2825 C C . PHE A 1 341 ? 48.434 3.179 -41.054 1.00 79.94 341 PHE A C 1
ATOM 2827 O O . PHE A 1 341 ? 48.530 3.048 -42.272 1.00 79.94 341 PHE A O 1
ATOM 2834 N N . VAL A 1 342 ? 49.271 3.970 -40.374 1.00 78.38 342 VAL A N 1
ATOM 2835 C CA . VAL A 1 342 ? 50.391 4.701 -40.991 1.00 78.38 342 VAL A CA 1
ATOM 2836 C C . VAL A 1 342 ? 51.469 3.740 -41.508 1.00 78.38 342 VAL A C 1
ATOM 2838 O O . VAL A 1 342 ? 51.936 3.917 -42.631 1.00 78.38 342 VAL A O 1
ATOM 2841 N N . ILE A 1 343 ? 51.804 2.682 -40.759 1.00 73.81 343 ILE A N 1
ATOM 2842 C CA . ILE A 1 343 ? 52.742 1.637 -41.212 1.00 73.81 343 ILE A CA 1
ATOM 2843 C C . ILE A 1 343 ? 52.182 0.869 -42.420 1.00 73.81 343 ILE A C 1
ATOM 2845 O O . ILE A 1 343 ? 52.903 0.615 -43.385 1.00 73.81 343 ILE A O 1
ATOM 2849 N N . GLN A 1 344 ? 50.890 0.529 -42.411 1.00 64.56 344 GLN A N 1
ATOM 2850 C CA . GLN A 1 344 ? 50.241 -0.133 -43.546 1.00 64.56 344 GLN A CA 1
ATOM 2851 C C . GLN A 1 344 ? 50.143 0.785 -44.773 1.00 64.56 344 GLN A C 1
ATOM 2853 O O . GLN A 1 344 ? 50.278 0.315 -45.905 1.00 64.56 344 GLN A O 1
ATOM 2858 N N . LYS A 1 345 ? 49.999 2.102 -44.573 1.00 56.28 345 LYS A N 1
ATOM 2859 C CA . LYS A 1 345 ? 49.995 3.096 -45.654 1.00 56.28 345 LYS A CA 1
ATOM 2860 C C . LYS A 1 345 ? 51.337 3.167 -46.393 1.00 56.28 345 LYS A C 1
ATOM 2862 O O . LYS A 1 345 ? 51.324 3.361 -47.607 1.00 56.28 345 LYS A O 1
ATOM 2867 N N . ASP A 1 346 ? 52.465 2.925 -45.724 1.00 51.06 346 ASP A N 1
ATOM 2868 C CA . ASP A 1 346 ? 53.789 2.885 -46.371 1.00 51.06 346 ASP A CA 1
ATOM 2869 C C . ASP A 1 346 ? 54.055 1.585 -47.154 1.00 51.06 346 ASP A C 1
ATOM 2871 O O . ASP A 1 346 ? 54.831 1.580 -48.112 1.00 51.06 346 ASP A O 1
ATOM 2875 N N . SER A 1 347 ? 53.358 0.490 -46.831 1.00 49.88 347 SER A N 1
ATOM 2876 C CA . SER A 1 347 ? 53.515 -0.794 -47.534 1.00 49.88 347 SER A CA 1
ATOM 2877 C C . SER A 1 347 ? 52.744 -0.883 -48.863 1.00 49.88 347 SER A C 1
ATOM 2879 O O . SER A 1 347 ? 52.983 -1.784 -49.663 1.00 49.88 347 SER A O 1
ATOM 2881 N N . THR A 1 348 ? 51.857 0.074 -49.167 1.00 45.12 348 THR A N 1
ATOM 2882 C CA . THR A 1 348 ? 51.015 0.044 -50.387 1.00 45.12 348 THR A CA 1
ATOM 2883 C C . THR A 1 348 ? 51.627 0.730 -51.615 1.00 45.12 348 THR A C 1
ATOM 2885 O O . THR A 1 348 ? 50.984 0.829 -52.659 1.00 45.12 348 THR A O 1
ATOM 2888 N N . LYS A 1 349 ? 52.905 1.132 -51.569 1.00 43.72 349 LYS A N 1
ATOM 2889 C CA . LYS A 1 349 ? 53.669 1.559 -52.758 1.00 43.72 349 LYS A CA 1
ATOM 2890 C C . LYS A 1 349 ? 54.618 0.473 -53.263 1.00 43.72 349 LYS A C 1
ATOM 2892 O O . LYS A 1 349 ? 55.807 0.718 -53.432 1.00 43.72 349 LYS A O 1
ATOM 2897 N N . LYS A 1 350 ? 54.109 -0.727 -53.533 1.00 40.59 350 LYS A N 1
ATOM 2898 C CA . LYS A 1 350 ? 54.718 -1.661 -54.495 1.00 40.59 350 LYS A CA 1
ATOM 2899 C C . LYS A 1 350 ? 53.759 -2.815 -54.745 1.00 40.59 350 LYS A C 1
ATOM 2901 O O . LYS A 1 350 ? 53.611 -3.688 -53.900 1.00 40.59 350 LYS A O 1
ATOM 2906 N N . THR A 1 351 ? 53.125 -2.789 -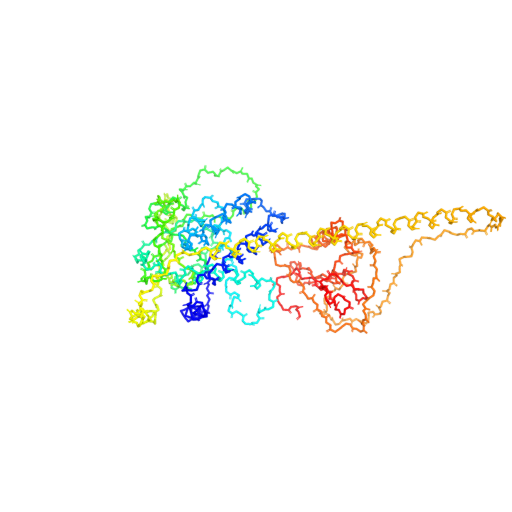55.913 1.00 33.16 351 THR A N 1
ATOM 2907 C CA . THR A 1 351 ? 53.001 -3.890 -56.889 1.00 33.16 351 THR A CA 1
ATOM 2908 C C . THR A 1 351 ? 51.719 -3.668 -57.686 1.00 33.16 351 THR A C 1
ATOM 2910 O O . THR A 1 351 ? 50.625 -4.052 -57.290 1.00 33.16 351 THR A O 1
ATOM 2913 N N . THR A 1 352 ? 51.874 -2.994 -58.819 1.00 35.06 352 THR A N 1
ATOM 2914 C CA . THR A 1 352 ? 50.916 -2.980 -59.923 1.00 35.06 352 THR A CA 1
ATOM 2915 C C . THR A 1 352 ? 51.125 -4.260 -60.735 1.00 35.06 352 THR A C 1
ATOM 2917 O O . THR A 1 352 ? 52.276 -4.552 -61.059 1.00 35.06 352 THR A O 1
ATOM 2920 N N . ASN A 1 353 ? 50.056 -5.005 -61.057 1.00 32.53 353 ASN A N 1
ATOM 2921 C CA . ASN A 1 353 ? 49.702 -5.465 -62.418 1.00 32.53 353 ASN A CA 1
ATOM 2922 C C . ASN A 1 353 ? 48.685 -6.628 -62.425 1.00 32.53 353 ASN A C 1
ATOM 2924 O O . ASN A 1 353 ? 48.937 -7.647 -61.798 1.00 32.53 353 ASN A O 1
ATOM 2928 N N . MET A 1 354 ? 47.640 -6.450 -63.260 1.00 28.33 354 MET A N 1
ATOM 2929 C CA . MET A 1 354 ? 46.884 -7.438 -64.073 1.00 28.33 354 MET A CA 1
ATOM 2930 C C . MET A 1 354 ? 46.206 -8.637 -63.372 1.00 28.33 354 MET A C 1
ATOM 2932 O O . MET A 1 354 ? 46.811 -9.309 -62.561 1.00 28.33 354 MET A O 1
ATOM 2936 N N . ALA A 1 355 ? 44.992 -9.082 -63.708 1.00 28.55 355 ALA A N 1
ATOM 2937 C CA . ALA A 1 355 ? 43.958 -8.686 -64.663 1.00 28.55 355 ALA A CA 1
ATOM 2938 C C . ALA A 1 355 ? 42.668 -9.486 -64.326 1.00 28.55 355 ALA A C 1
ATOM 2940 O O . ALA A 1 355 ? 42.768 -10.541 -63.710 1.00 28.55 355 ALA A O 1
ATOM 2941 N N . THR A 1 356 ? 41.506 -8.999 -64.797 1.00 25.61 356 THR A N 1
ATOM 2942 C CA . THR A 1 356 ? 40.286 -9.753 -65.216 1.00 25.61 356 THR A CA 1
ATOM 2943 C C . THR A 1 356 ? 39.738 -10.876 -64.320 1.00 25.61 356 THR A C 1
ATOM 2945 O O . THR A 1 356 ? 40.329 -11.939 -64.241 1.00 25.61 356 THR A O 1
ATOM 2948 N N . SER A 1 357 ? 38.499 -10.759 -63.829 1.00 26.73 357 SER A N 1
ATOM 2949 C CA . SER A 1 357 ? 37.236 -11.074 -64.532 1.00 26.73 357 SER A CA 1
ATOM 2950 C C . SER A 1 357 ? 36.067 -11.139 -63.534 1.00 26.73 357 SER A C 1
ATOM 2952 O O . SER A 1 357 ? 36.221 -11.703 -62.458 1.00 26.73 357 SER A O 1
ATOM 2954 N N . THR A 1 358 ? 34.931 -10.556 -63.925 1.00 28.03 358 THR A N 1
ATOM 2955 C CA . THR A 1 358 ? 33.534 -10.926 -63.595 1.00 28.03 358 THR A CA 1
ATOM 2956 C C . THR A 1 358 ? 33.297 -11.968 -62.491 1.00 28.03 358 THR A C 1
ATOM 2958 O O . THR A 1 358 ? 33.655 -13.122 -62.688 1.00 28.03 358 THR A O 1
ATOM 2961 N N . ASP A 1 359 ? 32.555 -11.620 -61.435 1.00 25.34 359 ASP A N 1
ATOM 2962 C CA . ASP A 1 359 ? 31.143 -12.026 -61.336 1.00 25.34 359 ASP A CA 1
ATOM 2963 C C . ASP A 1 359 ? 30.405 -11.279 -60.213 1.00 25.34 359 ASP A C 1
ATOM 2965 O O . ASP A 1 359 ? 30.962 -10.936 -59.170 1.00 25.34 359 ASP A O 1
ATOM 2969 N N . MET A 1 360 ? 29.137 -11.002 -60.477 1.00 36.78 360 MET A N 1
ATOM 2970 C CA . MET A 1 360 ? 28.178 -10.330 -59.619 1.00 36.78 360 MET A CA 1
ATOM 2971 C C . MET A 1 360 ? 27.563 -11.400 -58.709 1.00 36.78 360 MET A C 1
ATOM 2973 O O . MET A 1 360 ? 26.835 -12.258 -59.195 1.00 36.78 360 MET A O 1
ATOM 2977 N N . THR A 1 361 ? 27.827 -11.380 -57.402 1.00 27.06 361 THR A N 1
ATOM 2978 C CA . THR A 1 361 ? 27.084 -12.229 -56.456 1.00 27.06 361 THR A CA 1
ATOM 2979 C C . THR A 1 361 ? 26.587 -11.417 -55.266 1.00 27.06 361 THR A C 1
ATOM 2981 O O . THR A 1 361 ? 27.328 -10.785 -54.519 1.00 27.06 361 THR A O 1
ATOM 2984 N N . THR A 1 362 ? 25.263 -11.404 -55.178 1.00 32.84 362 THR A N 1
ATOM 2985 C CA . THR A 1 362 ? 24.395 -10.987 -54.078 1.00 32.84 362 THR A CA 1
ATOM 2986 C C . THR A 1 362 ? 24.816 -11.587 -52.730 1.00 32.84 362 THR A C 1
ATOM 2988 O O . THR A 1 362 ? 25.339 -12.703 -52.716 1.00 32.84 362 THR A O 1
ATOM 2991 N N . PRO A 1 363 ? 24.536 -10.930 -51.587 1.00 31.83 363 PRO A N 1
ATOM 2992 C CA . PRO A 1 363 ? 24.752 -11.553 -50.290 1.00 31.83 363 PRO A CA 1
ATOM 2993 C C . PRO A 1 363 ? 23.799 -12.743 -50.129 1.00 31.83 363 PRO A C 1
ATOM 2995 O O . PRO A 1 363 ? 22.597 -12.651 -50.382 1.00 31.83 363 PRO A O 1
ATOM 2998 N N . VAL A 1 364 ? 24.392 -13.869 -49.748 1.00 29.11 364 VAL A N 1
ATOM 2999 C CA . VAL A 1 364 ? 23.760 -15.167 -49.534 1.00 29.11 364 VAL A CA 1
ATOM 3000 C C . VAL A 1 364 ? 22.782 -15.067 -48.360 1.00 29.11 364 VAL A C 1
ATOM 3002 O O . VAL A 1 364 ? 23.175 -14.768 -47.234 1.00 29.11 364 VAL A O 1
ATOM 3005 N N . ILE A 1 365 ? 21.503 -15.319 -48.637 1.00 34.38 365 ILE A N 1
ATOM 3006 C CA . ILE A 1 365 ? 20.528 -15.758 -47.638 1.00 34.38 365 ILE A CA 1
ATOM 3007 C C . ILE A 1 365 ? 20.809 -17.250 -47.449 1.00 34.38 365 ILE A C 1
ATOM 3009 O O . ILE A 1 365 ? 20.486 -18.045 -48.328 1.00 34.38 365 ILE A O 1
ATOM 3013 N N . GLU A 1 366 ? 21.479 -17.623 -46.359 1.00 34.59 366 GLU A N 1
ATOM 3014 C CA . GLU A 1 366 ? 21.615 -19.034 -45.992 1.00 34.59 366 GLU A CA 1
ATOM 3015 C C . GLU A 1 366 ? 20.277 -19.524 -45.430 1.00 34.59 366 GLU A C 1
ATOM 3017 O O . GLU A 1 366 ? 19.826 -19.116 -44.357 1.00 34.59 366 GLU A O 1
ATOM 3022 N N . ASP A 1 367 ? 19.626 -20.360 -46.233 1.00 37.59 367 ASP A N 1
ATOM 3023 C CA . ASP A 1 367 ? 18.485 -21.189 -45.877 1.00 37.59 367 ASP A CA 1
ATOM 3024 C C . ASP A 1 367 ? 19.016 -22.406 -45.104 1.00 37.59 367 ASP A C 1
ATOM 3026 O O . ASP A 1 367 ? 19.417 -23.410 -45.691 1.00 37.59 367 ASP A O 1
ATOM 3030 N N . ASP A 1 368 ? 19.073 -22.298 -43.774 1.00 36.59 368 ASP A N 1
ATOM 3031 C CA . ASP A 1 368 ? 19.265 -23.452 -42.890 1.00 36.59 368 ASP A CA 1
ATOM 3032 C C . ASP A 1 368 ? 17.945 -24.241 -42.863 1.00 36.59 368 ASP A C 1
ATOM 3034 O O . ASP A 1 368 ? 17.038 -23.995 -42.057 1.00 36.59 368 ASP A O 1
ATOM 3038 N N . GLY A 1 369 ? 17.819 -25.159 -43.818 1.00 40.59 369 GLY A N 1
ATOM 3039 C CA . GLY A 1 369 ? 16.832 -26.225 -43.800 1.00 40.59 369 GLY A CA 1
ATOM 3040 C C . GLY A 1 369 ? 17.233 -27.282 -42.779 1.00 40.59 369 GLY A C 1
ATOM 3041 O O . GLY A 1 369 ? 18.086 -28.115 -43.068 1.00 40.59 369 GLY A O 1
ATOM 3042 N N . ASP A 1 370 ? 16.583 -27.267 -41.618 1.00 37.12 370 ASP A N 1
ATOM 3043 C CA . ASP A 1 370 ? 16.495 -28.444 -40.759 1.00 37.12 370 ASP A CA 1
ATOM 3044 C C . ASP A 1 370 ? 15.148 -29.141 -41.012 1.00 37.12 370 ASP A C 1
ATOM 3046 O O . ASP A 1 370 ? 14.071 -28.540 -40.984 1.00 37.12 370 ASP A O 1
ATOM 3050 N N . ASP A 1 371 ? 15.280 -30.422 -41.333 1.00 40.78 371 ASP A N 1
ATOM 3051 C CA . ASP A 1 371 ? 14.289 -31.446 -41.638 1.00 40.78 371 ASP A CA 1
ATOM 3052 C C . ASP A 1 371 ? 13.125 -31.465 -40.625 1.00 40.78 371 ASP A C 1
ATOM 3054 O O . ASP A 1 371 ? 13.278 -31.884 -39.477 1.00 40.78 371 ASP A O 1
ATOM 3058 N N . ILE A 1 372 ? 11.941 -30.994 -41.038 1.00 39.59 372 ILE A N 1
ATOM 3059 C CA . ILE A 1 372 ? 10.717 -31.093 -40.234 1.00 39.59 372 ILE A CA 1
ATOM 3060 C C . ILE A 1 372 ? 10.034 -32.414 -40.591 1.00 39.59 372 ILE A C 1
ATOM 3062 O O . ILE A 1 372 ? 9.158 -32.475 -41.455 1.00 39.59 372 ILE A O 1
ATOM 3066 N N . SER A 1 373 ? 10.385 -33.475 -39.865 1.00 43.19 373 SER A N 1
ATOM 3067 C CA . SER A 1 373 ? 9.421 -34.544 -39.593 1.00 43.19 373 SER A CA 1
ATOM 3068 C C . SER A 1 373 ? 8.141 -33.898 -39.043 1.00 43.19 373 SER A C 1
ATOM 3070 O O . SER A 1 373 ? 8.269 -33.030 -38.173 1.00 43.19 373 SER A O 1
ATOM 3072 N N . PRO A 1 374 ? 6.929 -34.254 -39.510 1.00 42.47 374 PRO A N 1
ATOM 3073 C CA . PRO A 1 374 ? 5.714 -33.569 -39.087 1.00 42.47 374 PRO A CA 1
ATOM 3074 C C . PRO A 1 374 ? 5.566 -33.687 -37.569 1.00 42.47 374 PRO A C 1
ATOM 3076 O O . PRO A 1 374 ? 5.348 -34.777 -37.037 1.00 42.47 374 PRO A O 1
ATOM 3079 N N . LEU A 1 375 ? 5.741 -32.555 -36.882 1.00 45.81 375 LEU A N 1
ATOM 3080 C CA . LEU A 1 375 ? 5.471 -32.439 -35.458 1.00 45.81 375 LEU A CA 1
ATOM 3081 C C . LEU A 1 375 ? 3.993 -32.797 -35.222 1.00 45.81 375 LEU A C 1
ATOM 3083 O O . LEU A 1 375 ? 3.151 -32.480 -36.071 1.00 45.81 375 LEU A O 1
ATOM 3087 N N . PRO A 1 376 ? 3.665 -33.485 -34.115 1.00 44.22 376 PRO A N 1
ATOM 3088 C CA . PRO A 1 376 ? 2.283 -33.803 -33.775 1.00 44.22 376 PRO A CA 1
ATOM 3089 C C . PRO A 1 376 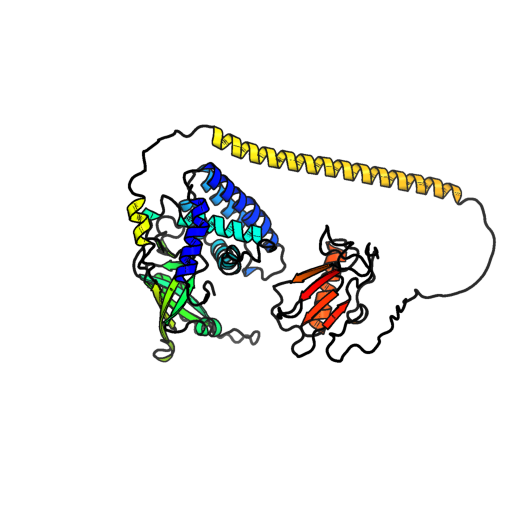? 1.416 -32.534 -33.787 1.00 44.22 376 PRO A C 1
ATOM 3091 O O . PRO A 1 376 ? 1.898 -31.445 -33.485 1.00 44.22 376 PRO A O 1
ATOM 3094 N N . LEU A 1 377 ? 0.140 -32.698 -34.153 1.00 49.03 377 LEU A N 1
ATOM 3095 C CA . LEU A 1 377 ? -0.846 -31.653 -34.491 1.00 49.03 377 LEU A CA 1
ATOM 3096 C C . LEU A 1 377 ? -1.070 -30.533 -33.443 1.00 49.03 377 LEU A C 1
ATOM 3098 O O . LEU A 1 377 ? -1.791 -29.592 -33.757 1.00 49.03 377 LEU A O 1
ATOM 3102 N N . ASP A 1 378 ? -0.424 -30.600 -32.274 1.00 56.50 378 ASP A N 1
ATOM 3103 C CA . ASP A 1 378 ? -0.550 -29.671 -31.137 1.00 56.50 378 ASP A CA 1
ATOM 3104 C C . ASP A 1 378 ? 0.746 -28.901 -30.786 1.00 56.50 378 ASP A C 1
ATOM 3106 O O . ASP A 1 378 ? 0.807 -28.223 -29.762 1.00 56.50 378 ASP A O 1
ATOM 3110 N N . CYS A 1 379 ? 1.818 -28.972 -31.588 1.00 58.41 379 CYS A N 1
ATOM 3111 C CA . CYS A 1 379 ? 3.019 -28.167 -31.314 1.00 58.41 379 CYS A CA 1
ATOM 3112 C C . CYS A 1 379 ? 2.857 -26.703 -31.784 1.00 58.41 379 CYS A C 1
ATOM 3114 O O . CYS A 1 379 ? 2.540 -26.481 -32.959 1.00 58.41 379 CYS A O 1
ATOM 3116 N N . PRO A 1 380 ? 3.155 -25.694 -30.933 1.00 67.19 380 PRO A N 1
ATOM 3117 C CA . PRO A 1 380 ? 3.112 -24.291 -31.330 1.00 67.19 380 PRO A CA 1
ATOM 3118 C C . PRO A 1 380 ? 4.045 -24.011 -32.509 1.00 67.19 380 PRO A C 1
ATOM 3120 O O . PRO A 1 380 ? 5.192 -24.468 -32.560 1.00 67.19 380 PRO A O 1
ATOM 3123 N N . LYS A 1 381 ? 3.565 -23.229 -33.476 1.00 77.31 381 LYS A N 1
ATOM 3124 C CA . LYS A 1 381 ? 4.346 -22.889 -34.665 1.00 77.31 381 LYS A CA 1
ATOM 3125 C C . LYS A 1 381 ? 5.437 -21.875 -34.313 1.00 77.31 381 LYS A C 1
ATOM 3127 O O . LYS A 1 381 ? 5.137 -20.755 -33.899 1.00 77.31 381 LYS A O 1
ATOM 3132 N N . ILE A 1 382 ? 6.697 -22.239 -34.568 1.00 85.88 382 ILE A N 1
ATOM 3133 C CA . ILE A 1 382 ? 7.837 -21.319 -34.471 1.00 85.88 382 ILE A CA 1
ATOM 3134 C C . ILE A 1 382 ? 7.978 -20.543 -35.785 1.00 85.88 382 ILE A C 1
ATOM 3136 O O . ILE A 1 382 ? 8.260 -21.095 -36.850 1.00 85.88 382 ILE A O 1
ATOM 3140 N N . LEU A 1 383 ? 7.764 -19.237 -35.709 1.00 89.31 383 LEU A N 1
ATOM 3141 C CA . LEU A 1 383 ? 7.885 -18.284 -36.794 1.00 89.31 383 LEU A CA 1
ATOM 3142 C C . LEU A 1 383 ? 9.338 -17.810 -36.938 1.00 89.31 383 LEU A C 1
ATOM 3144 O O . LEU A 1 383 ? 9.998 -17.426 -35.969 1.00 89.31 383 LEU A O 1
ATOM 3148 N N . LYS A 1 384 ? 9.850 -17.843 -38.173 1.00 91.62 384 LYS A N 1
ATOM 3149 C CA . LYS A 1 384 ? 11.221 -17.429 -38.516 1.00 91.62 384 LYS A CA 1
ATOM 3150 C C . LYS A 1 384 ? 11.397 -15.913 -38.361 1.00 91.62 384 LYS A C 1
ATOM 3152 O O . LYS A 1 384 ? 10.444 -15.158 -38.487 1.00 91.62 384 LYS A O 1
ATOM 3157 N N . ARG A 1 385 ? 12.639 -15.440 -38.228 1.00 92.31 385 ARG A N 1
ATOM 3158 C CA . ARG A 1 385 ? 12.975 -13.998 -38.185 1.00 92.31 385 ARG A CA 1
ATOM 3159 C C . ARG A 1 385 ? 12.412 -13.166 -39.340 1.00 92.31 385 ARG A C 1
ATOM 3161 O O . ARG A 1 385 ? 12.065 -12.001 -39.164 1.00 92.31 385 ARG A O 1
ATOM 3168 N N . SER A 1 386 ? 12.295 -13.770 -40.521 1.00 90.94 386 SER A N 1
ATOM 3169 C CA . SER A 1 386 ? 11.701 -13.122 -41.691 1.00 90.94 386 SER A CA 1
ATOM 3170 C C . SER A 1 386 ? 10.208 -12.827 -41.528 1.00 90.94 386 SER A C 1
ATOM 3172 O O . SER A 1 386 ? 9.722 -11.892 -42.149 1.00 90.94 386 SER A O 1
ATOM 3174 N N . SER A 1 387 ? 9.478 -13.559 -40.677 1.00 86.94 387 SER A N 1
ATOM 3175 C CA . SER A 1 387 ? 8.034 -13.357 -40.492 1.00 86.94 387 SER A CA 1
ATOM 3176 C C . SER A 1 387 ? 7.696 -12.049 -39.782 1.00 86.94 387 SER A C 1
ATOM 3178 O O . SER A 1 387 ? 6.573 -11.572 -39.888 1.00 86.94 387 SER A O 1
ATOM 3180 N N . TRP A 1 388 ? 8.648 -11.484 -39.041 1.00 90.62 388 TRP A N 1
ATOM 3181 C CA . TRP A 1 388 ? 8.485 -10.231 -38.315 1.00 90.62 388 TRP A CA 1
ATOM 3182 C C . TRP A 1 388 ? 9.448 -9.147 -38.809 1.00 90.62 388 TRP A C 1
ATOM 3184 O O . TRP A 1 388 ? 9.572 -8.111 -38.171 1.00 90.62 388 TRP A O 1
ATOM 3194 N N . ASN A 1 389 ? 10.083 -9.335 -39.974 1.00 92.50 389 ASN A N 1
ATOM 3195 C CA . ASN A 1 389 ? 11.050 -8.401 -40.566 1.00 92.50 389 ASN A CA 1
ATOM 3196 C C . ASN A 1 389 ? 12.182 -8.007 -39.601 1.00 92.50 389 ASN A C 1
ATOM 3198 O O . ASN A 1 389 ? 12.491 -6.823 -39.456 1.00 92.50 389 ASN A O 1
ATOM 3202 N N . ALA A 1 390 ? 12.787 -8.999 -38.944 1.00 91.38 390 ALA A N 1
ATOM 3203 C CA . ALA A 1 390 ? 13.918 -8.776 -38.054 1.00 91.38 390 ALA A CA 1
ATOM 3204 C C . ALA A 1 390 ? 15.087 -8.081 -38.762 1.00 91.38 390 ALA A C 1
ATOM 3206 O O . ALA A 1 390 ? 15.475 -8.469 -39.869 1.00 91.38 390 ALA A O 1
ATOM 3207 N N . ARG A 1 391 ? 15.725 -7.128 -38.078 1.00 93.94 391 ARG A N 1
ATOM 3208 C CA . ARG A 1 391 ? 17.026 -6.585 -38.490 1.00 93.94 391 ARG A CA 1
ATOM 3209 C C . ARG A 1 391 ? 18.095 -7.691 -38.494 1.00 93.94 391 ARG A C 1
ATOM 3211 O O . ARG A 1 391 ? 17.970 -8.667 -37.745 1.00 93.94 391 ARG A O 1
ATOM 3218 N N . PRO A 1 392 ? 19.140 -7.584 -39.333 1.00 90.44 392 PRO A N 1
ATOM 3219 C CA . PRO A 1 392 ? 20.258 -8.521 -39.297 1.00 90.44 392 PRO A CA 1
ATOM 3220 C C . PRO A 1 392 ? 21.010 -8.424 -37.963 1.00 90.44 392 PRO A C 1
ATOM 3222 O O . PRO A 1 392 ? 21.088 -7.353 -37.365 1.00 90.44 392 PRO A O 1
ATOM 3225 N N . TYR A 1 393 ? 21.586 -9.542 -37.526 1.00 87.06 393 TYR A N 1
ATOM 3226 C CA . TYR A 1 393 ? 22.489 -9.586 -36.376 1.00 87.06 393 TYR A CA 1
ATOM 3227 C C . TYR A 1 393 ? 23.722 -8.702 -36.618 1.00 87.06 393 TYR A C 1
ATOM 3229 O O . TYR A 1 393 ? 24.294 -8.747 -37.710 1.00 87.06 393 TYR A O 1
ATOM 3237 N N . ILE A 1 394 ? 24.170 -7.966 -35.601 1.00 88.56 394 ILE A N 1
ATOM 3238 C CA . ILE A 1 394 ? 25.492 -7.319 -35.597 1.00 88.56 394 ILE A CA 1
ATOM 3239 C C . ILE A 1 394 ? 26.573 -8.361 -35.275 1.00 88.56 394 ILE A C 1
ATOM 3241 O O . ILE A 1 394 ? 27.601 -8.398 -35.948 1.00 88.56 394 ILE A O 1
ATOM 3245 N N . ASP A 1 395 ? 26.310 -9.252 -34.314 1.00 87.44 395 ASP A N 1
ATOM 3246 C CA . ASP A 1 395 ? 27.171 -10.385 -33.960 1.00 87.44 395 ASP A CA 1
ATOM 3247 C C . ASP A 1 395 ? 26.366 -11.675 -33.721 1.00 87.44 395 ASP A C 1
ATOM 3249 O O . ASP A 1 395 ? 25.211 -11.650 -33.290 1.00 87.44 395 ASP A O 1
ATOM 3253 N N . ARG A 1 396 ? 26.996 -12.821 -34.008 1.00 84.94 396 ARG A N 1
ATOM 3254 C CA . ARG A 1 396 ? 26.426 -14.171 -33.875 1.00 84.94 396 ARG A CA 1
ATOM 3255 C C . ARG A 1 396 ? 27.317 -15.074 -33.022 1.00 84.94 396 ARG A C 1
ATOM 3257 O O . ARG A 1 396 ? 27.754 -16.136 -33.463 1.00 84.94 396 ARG A O 1
ATOM 3264 N N . THR A 1 397 ? 27.584 -14.668 -31.785 1.00 88.06 397 THR A N 1
ATOM 3265 C CA . THR A 1 397 ? 28.284 -15.528 -30.824 1.00 88.06 397 THR A CA 1
ATOM 3266 C C . THR A 1 397 ? 27.498 -16.828 -30.580 1.00 88.06 397 THR A C 1
ATOM 3268 O O . THR A 1 397 ? 26.349 -16.798 -30.139 1.00 88.06 397 THR A O 1
ATOM 3271 N N . ASN A 1 398 ? 28.120 -17.985 -30.826 1.00 89.38 398 ASN A N 1
ATOM 3272 C CA . ASN A 1 398 ? 27.516 -19.303 -30.587 1.00 89.38 398 ASN A CA 1
ATOM 3273 C C . ASN A 1 398 ? 27.331 -19.593 -29.089 1.00 89.38 398 ASN A C 1
ATOM 3275 O O . ASN A 1 398 ? 28.104 -19.118 -28.253 1.00 89.38 398 ASN A O 1
ATOM 3279 N N . LEU A 1 399 ? 26.325 -20.399 -28.747 1.00 82.75 399 LEU A N 1
ATOM 3280 C CA . LEU A 1 399 ? 26.205 -20.996 -27.412 1.00 82.75 399 LEU A CA 1
ATOM 3281 C C . LEU A 1 399 ? 27.383 -21.942 -27.142 1.00 82.75 399 LEU A C 1
ATOM 3283 O O . LEU A 1 399 ? 27.912 -22.575 -28.056 1.00 82.75 399 LEU A O 1
ATOM 3287 N N . THR A 1 400 ? 27.802 -22.058 -25.881 1.00 81.19 400 THR A N 1
ATOM 3288 C CA . THR A 1 400 ? 28.964 -22.887 -25.513 1.00 81.19 400 THR A CA 1
ATOM 3289 C C . THR A 1 400 ? 28.671 -24.385 -25.537 1.00 81.19 400 THR A C 1
ATOM 3291 O O . THR A 1 400 ? 29.601 -25.182 -25.621 1.00 81.19 400 THR A O 1
ATOM 3294 N N . THR A 1 401 ? 27.397 -24.772 -25.454 1.00 76.12 401 THR A N 1
ATOM 3295 C CA . THR A 1 401 ? 26.942 -26.166 -25.390 1.00 76.12 401 THR A CA 1
ATOM 3296 C C . THR A 1 401 ? 25.591 -26.315 -26.085 1.00 76.12 401 THR A C 1
ATOM 3298 O O . THR A 1 401 ? 24.676 -25.545 -25.802 1.00 76.12 401 THR A O 1
ATOM 3301 N N . LEU A 1 402 ? 25.465 -27.318 -26.962 1.00 76.38 402 LEU A N 1
ATOM 3302 C CA . LEU A 1 402 ? 24.216 -27.734 -27.610 1.00 76.38 402 LEU A CA 1
ATOM 3303 C C . LEU A 1 402 ? 24.030 -29.262 -27.433 1.00 76.38 402 LEU A C 1
ATOM 3305 O O . LEU A 1 402 ? 25.022 -29.982 -27.569 1.00 76.38 402 LEU A O 1
ATOM 3309 N N . PRO A 1 403 ? 22.807 -29.772 -27.169 1.00 77.44 403 PRO A N 1
ATOM 3310 C CA . PRO A 1 403 ? 21.594 -29.013 -26.868 1.00 77.44 403 PRO A CA 1
ATOM 3311 C C . PRO A 1 403 ? 21.714 -28.295 -25.520 1.00 77.44 403 PRO A C 1
ATOM 3313 O O . PRO A 1 403 ? 22.399 -28.750 -24.605 1.00 77.44 403 PRO A O 1
ATOM 3316 N N . VAL A 1 404 ? 21.061 -27.146 -25.414 1.00 80.44 404 VAL A N 1
ATOM 3317 C CA . VAL A 1 404 ? 20.966 -26.412 -24.155 1.00 80.44 404 VAL A CA 1
ATOM 3318 C C . VAL A 1 404 ? 20.027 -27.156 -23.202 1.00 80.44 404 VAL A C 1
ATOM 3320 O O . VAL A 1 404 ? 18.976 -27.629 -23.623 1.00 80.44 404 VAL A O 1
ATOM 3323 N N . THR A 1 405 ? 20.389 -27.242 -21.920 1.00 79.38 405 THR A N 1
ATOM 3324 C CA . THR A 1 405 ? 19.564 -27.876 -20.873 1.00 79.38 405 THR A CA 1
ATOM 3325 C C . THR A 1 405 ? 18.831 -26.874 -19.979 1.00 79.38 405 THR A C 1
ATOM 3327 O O . THR A 1 405 ? 18.066 -27.283 -19.114 1.00 79.38 405 THR A O 1
ATOM 3330 N N . GLU A 1 406 ? 19.087 -25.574 -20.145 1.00 77.00 406 GLU A N 1
ATOM 3331 C CA . GLU A 1 406 ? 18.557 -24.501 -19.299 1.00 77.00 406 GLU A CA 1
ATOM 3332 C C . GLU A 1 406 ? 17.802 -23.467 -20.149 1.00 77.00 406 GLU A C 1
ATOM 3334 O O . GLU A 1 406 ? 18.334 -22.954 -21.135 1.00 77.00 406 GLU A O 1
ATOM 3339 N N . ILE A 1 407 ? 16.584 -23.113 -19.740 1.00 79.12 407 ILE A N 1
ATOM 3340 C CA . ILE A 1 407 ? 15.821 -21.993 -20.303 1.00 79.12 407 ILE A CA 1
ATOM 3341 C C . ILE A 1 407 ? 15.651 -20.944 -19.207 1.00 79.12 407 ILE A C 1
ATOM 3343 O O . ILE A 1 407 ? 15.345 -21.267 -18.060 1.00 79.12 407 ILE A O 1
ATOM 3347 N N . VAL A 1 408 ? 15.869 -19.680 -19.552 1.00 70.94 408 VAL A N 1
ATOM 3348 C CA . VAL A 1 408 ? 15.618 -18.529 -18.688 1.00 70.94 408 VAL A CA 1
ATOM 3349 C C . VAL A 1 408 ? 14.442 -17.766 -19.281 1.00 70.94 408 VAL A C 1
ATOM 3351 O O . VAL A 1 408 ? 14.593 -17.060 -20.276 1.00 70.94 408 VAL A O 1
ATOM 3354 N N . ALA A 1 409 ? 13.271 -17.921 -18.669 1.00 73.81 409 ALA A N 1
ATOM 3355 C CA . ALA A 1 409 ? 12.051 -17.258 -19.108 1.00 73.81 409 ALA A CA 1
ATOM 3356 C C . ALA A 1 409 ? 11.876 -15.897 -18.412 1.00 73.81 409 ALA A C 1
ATOM 3358 O O . ALA A 1 409 ? 11.898 -15.795 -17.185 1.00 73.81 409 ALA A O 1
ATOM 3359 N N . HIS A 1 410 ? 11.686 -14.842 -19.198 1.00 62.34 410 HIS A N 1
ATOM 3360 C CA . HIS A 1 410 ? 11.333 -13.499 -18.753 1.00 62.34 410 HIS A CA 1
ATOM 3361 C C . HIS A 1 410 ? 9.851 -13.244 -19.036 1.00 62.34 410 HIS A C 1
ATOM 3363 O O . HIS A 1 410 ? 9.463 -12.961 -20.173 1.00 62.34 410 HIS A O 1
ATOM 3369 N N . GLN A 1 411 ? 9.025 -13.299 -17.990 1.00 61.88 411 GLN A N 1
ATOM 3370 C CA . GLN A 1 411 ? 7.632 -12.864 -18.058 1.00 61.88 411 GLN A CA 1
ATOM 3371 C C . GLN A 1 411 ? 7.571 -11.339 -17.941 1.00 61.88 411 GLN A C 1
ATOM 3373 O O . GLN A 1 411 ? 7.877 -10.776 -16.889 1.00 61.88 411 GLN A O 1
ATOM 3378 N N . LEU A 1 412 ? 7.148 -10.659 -19.004 1.00 52.81 412 LEU A N 1
ATOM 3379 C CA . LEU A 1 412 ? 6.931 -9.214 -18.965 1.00 52.81 412 LEU A CA 1
ATOM 3380 C C . LEU A 1 412 ? 5.464 -8.931 -18.617 1.00 52.81 412 LEU A C 1
ATOM 3382 O O . LEU A 1 412 ? 4.579 -8.986 -19.467 1.00 52.81 412 LEU A O 1
ATOM 3386 N N . THR A 1 413 ? 5.196 -8.631 -17.345 1.00 46.09 413 THR A N 1
ATOM 3387 C CA . THR A 1 413 ? 3.864 -8.229 -16.866 1.00 46.09 413 THR A CA 1
ATOM 3388 C C . THR A 1 413 ? 3.617 -6.748 -17.148 1.00 46.09 413 THR A C 1
ATOM 3390 O O . THR A 1 413 ? 4.356 -5.900 -16.653 1.00 46.09 413 THR A O 1
ATOM 3393 N N . GLY A 1 414 ? 2.574 -6.426 -17.919 1.00 43.97 414 GLY A N 1
ATOM 3394 C CA . GLY A 1 414 ? 2.246 -5.041 -18.293 1.00 43.97 414 GLY A CA 1
ATOM 3395 C C . GLY A 1 414 ? 1.495 -4.889 -19.618 1.00 43.97 414 GLY A C 1
ATOM 3396 O O . GLY A 1 414 ? 0.885 -3.851 -19.860 1.00 43.97 414 GLY A O 1
ATOM 3397 N N . PHE A 1 415 ? 1.483 -5.922 -20.462 1.00 48.31 415 PHE A N 1
ATOM 3398 C CA . PHE A 1 415 ? 0.803 -5.908 -21.758 1.00 48.31 415 PHE A CA 1
ATOM 3399 C C . PHE A 1 415 ? -0.519 -6.680 -21.678 1.00 48.31 415 PHE A C 1
ATOM 3401 O O . PHE A 1 415 ? -0.631 -7.792 -22.170 1.00 48.31 415 PHE A O 1
ATOM 3408 N N . TYR A 1 416 ? -1.509 -6.090 -21.005 1.00 49.25 416 TYR A N 1
ATOM 3409 C CA . TYR A 1 416 ? -2.807 -6.728 -20.729 1.00 49.25 416 TYR A CA 1
ATOM 3410 C C . TYR A 1 416 ? -3.874 -6.491 -21.809 1.00 49.25 416 TYR A C 1
ATOM 3412 O O . TYR A 1 416 ? -5.033 -6.856 -21.623 1.00 49.25 416 TYR A O 1
ATOM 3420 N N . SER A 1 417 ? -3.518 -5.858 -22.927 1.00 52.19 417 SER A N 1
ATOM 3421 C CA . SER A 1 417 ? -4.400 -5.781 -24.089 1.00 52.19 417 SER A CA 1
ATOM 3422 C C . SER A 1 417 ? -4.231 -7.038 -24.932 1.00 52.19 417 SER A C 1
ATOM 3424 O O . SER A 1 417 ? -3.100 -7.445 -25.189 1.00 52.19 417 SER A O 1
ATOM 3426 N N . ILE A 1 418 ? -5.343 -7.586 -25.417 1.00 54.28 418 ILE A N 1
ATOM 3427 C CA . ILE A 1 418 ? -5.360 -8.490 -26.572 1.00 54.28 418 ILE A CA 1
ATOM 3428 C C . ILE A 1 418 ? -4.449 -7.893 -27.654 1.00 54.28 418 ILE A C 1
ATOM 3430 O O . ILE A 1 418 ? -4.644 -6.739 -28.039 1.00 54.28 418 ILE A O 1
ATOM 3434 N N . MET A 1 419 ? -3.439 -8.642 -28.090 1.00 63.03 419 MET A N 1
ATOM 3435 C CA . MET A 1 419 ? -2.537 -8.243 -29.167 1.00 63.03 419 MET A CA 1
ATOM 3436 C C . MET A 1 419 ? -2.867 -9.092 -30.378 1.00 63.03 419 MET A C 1
ATOM 3438 O O . MET A 1 419 ? -2.860 -10.310 -30.286 1.00 63.03 419 MET A O 1
ATOM 3442 N N . ASN A 1 420 ? -3.158 -8.469 -31.512 1.00 71.25 420 ASN A N 1
ATOM 3443 C CA . ASN A 1 420 ? -3.211 -9.236 -32.751 1.00 71.25 420 ASN A CA 1
ATOM 3444 C C . ASN A 1 420 ? -1.778 -9.529 -33.244 1.00 71.25 420 ASN A C 1
ATOM 3446 O O . ASN A 1 420 ? -0.796 -8.943 -32.778 1.00 71.25 420 ASN A O 1
ATOM 3450 N N . HIS A 1 421 ? -1.653 -10.410 -34.234 1.00 76.50 421 HIS A N 1
ATOM 3451 C CA . HIS A 1 421 ? -0.375 -10.728 -34.879 1.00 76.50 421 HIS A CA 1
ATOM 3452 C C . HIS A 1 421 ? 0.478 -9.499 -35.280 1.00 76.50 421 HIS A C 1
ATOM 3454 O O . HIS A 1 421 ? 1.708 -9.526 -35.165 1.00 76.50 421 HIS A O 1
ATOM 3460 N N . GLU A 1 422 ? -0.148 -8.417 -35.749 1.00 81.56 422 GLU A N 1
ATOM 3461 C CA . GLU A 1 422 ? 0.550 -7.196 -36.168 1.00 81.56 422 GLU A CA 1
ATOM 3462 C C . GLU A 1 422 ? 1.110 -6.422 -34.964 1.00 81.56 422 GLU A C 1
ATOM 3464 O O . GLU A 1 422 ? 2.253 -5.955 -35.005 1.00 81.56 422 GLU A O 1
ATOM 3469 N N . ASP A 1 423 ? 0.366 -6.366 -33.858 1.00 79.19 423 ASP A N 1
ATOM 3470 C CA . ASP A 1 423 ? 0.814 -5.772 -32.596 1.00 79.19 423 ASP A CA 1
ATOM 3471 C C . ASP A 1 423 ? 2.029 -6.514 -32.029 1.00 79.19 423 ASP A C 1
ATOM 3473 O O . ASP A 1 423 ? 2.998 -5.881 -31.598 1.00 79.19 423 ASP A O 1
ATOM 3477 N N . CYS A 1 424 ? 2.014 -7.850 -32.081 1.00 81.19 424 CYS A N 1
ATOM 3478 C CA . CYS A 1 424 ? 3.148 -8.684 -31.687 1.00 81.19 424 CYS A CA 1
ATOM 3479 C C . CYS A 1 424 ? 4.396 -8.343 -32.510 1.00 81.19 424 CYS A C 1
ATOM 3481 O O . CYS A 1 424 ? 5.451 -8.052 -31.945 1.00 81.19 424 CYS A O 1
ATOM 3483 N N . ILE A 1 425 ? 4.280 -8.298 -33.841 1.00 86.81 425 ILE A N 1
ATOM 3484 C CA . ILE A 1 425 ? 5.400 -7.949 -34.728 1.00 86.81 425 ILE A CA 1
ATOM 3485 C C . ILE A 1 425 ? 5.939 -6.550 -34.414 1.00 86.81 425 ILE A C 1
ATOM 3487 O O . ILE A 1 425 ? 7.153 -6.370 -34.298 1.00 86.81 425 ILE A O 1
ATOM 3491 N N . ASN A 1 426 ? 5.058 -5.560 -34.270 1.00 84.56 426 ASN A N 1
ATOM 3492 C CA . ASN A 1 426 ? 5.458 -4.178 -34.014 1.00 84.56 426 ASN A CA 1
ATOM 3493 C C . ASN A 1 426 ? 6.177 -4.033 -32.668 1.00 84.56 426 ASN A C 1
ATOM 3495 O O . ASN A 1 426 ? 7.178 -3.321 -32.578 1.00 84.56 426 ASN A O 1
ATOM 3499 N N . LYS A 1 427 ? 5.732 -4.758 -31.638 1.00 82.81 427 LYS A N 1
ATOM 3500 C CA . LYS A 1 427 ? 6.406 -4.779 -30.336 1.00 82.81 427 LYS A CA 1
ATOM 3501 C C . LYS A 1 427 ? 7.753 -5.489 -30.384 1.00 82.81 427 LYS A C 1
ATOM 3503 O O . LYS A 1 427 ? 8.718 -4.952 -29.847 1.00 82.81 427 LYS A O 1
ATOM 3508 N N . ILE A 1 428 ? 7.851 -6.650 -31.038 1.00 87.69 428 ILE A N 1
ATOM 3509 C CA . ILE A 1 428 ? 9.128 -7.375 -31.181 1.00 87.69 428 ILE A CA 1
ATOM 3510 C C . ILE A 1 428 ? 10.159 -6.482 -31.883 1.00 87.69 428 ILE A C 1
ATOM 3512 O O . ILE A 1 428 ? 11.290 -6.365 -31.411 1.00 87.69 428 ILE A O 1
ATOM 3516 N N . LYS A 1 429 ? 9.755 -5.784 -32.953 1.00 89.25 429 LYS A N 1
ATOM 3517 C CA . LYS A 1 429 ? 10.605 -4.788 -33.624 1.00 89.25 429 LYS A CA 1
ATOM 3518 C C . LYS A 1 429 ? 11.019 -3.662 -32.688 1.00 89.25 429 LYS A C 1
ATOM 3520 O O . LYS A 1 429 ? 12.203 -3.372 -32.602 1.00 89.25 429 LYS A O 1
ATOM 3525 N N . GLY A 1 430 ? 10.079 -3.087 -31.937 1.00 82.25 430 GLY A N 1
ATOM 3526 C CA . GLY A 1 430 ? 10.383 -2.024 -30.977 1.00 82.25 430 GLY A CA 1
ATOM 3527 C C . GLY A 1 430 ? 11.400 -2.448 -29.911 1.00 82.25 430 GLY A C 1
ATOM 3528 O O . GLY A 1 430 ? 12.280 -1.667 -29.558 1.00 82.25 430 GLY A O 1
ATOM 3529 N N . VAL A 1 431 ? 11.333 -3.698 -29.438 1.00 83.75 431 VAL A N 1
ATOM 3530 C CA . VAL A 1 431 ? 12.339 -4.257 -28.520 1.00 83.75 431 VAL A CA 1
ATOM 3531 C C . VAL A 1 431 ? 13.692 -4.401 -29.209 1.00 83.75 431 VAL A C 1
ATOM 3533 O O . VAL A 1 431 ? 14.703 -4.002 -28.632 1.00 83.75 431 VAL A O 1
ATOM 3536 N N . GLN A 1 432 ? 13.721 -4.943 -30.430 1.00 92.44 432 GLN A N 1
ATOM 3537 C CA . GLN A 1 432 ? 14.955 -5.069 -31.203 1.00 92.44 432 GLN A CA 1
ATOM 3538 C C . GLN A 1 432 ? 15.601 -3.696 -31.451 1.00 92.44 432 GLN A C 1
ATOM 3540 O O . GLN A 1 432 ? 16.797 -3.542 -31.219 1.00 92.44 432 GLN A O 1
ATOM 3545 N N . ASP A 1 433 ? 14.818 -2.692 -31.846 1.00 87.00 433 ASP A N 1
ATOM 3546 C CA . ASP A 1 433 ? 15.297 -1.332 -32.102 1.00 87.00 433 ASP A CA 1
ATOM 3547 C C . ASP A 1 433 ? 15.822 -0.671 -30.828 1.00 87.00 433 ASP A C 1
ATOM 3549 O O . ASP A 1 433 ? 16.929 -0.141 -30.812 1.00 87.00 433 ASP A O 1
ATOM 3553 N N . TYR A 1 434 ? 15.089 -0.767 -29.718 1.00 76.25 434 TYR A N 1
ATOM 3554 C CA . TYR A 1 434 ? 15.548 -0.230 -28.439 1.00 76.25 434 TYR A CA 1
ATOM 3555 C C . TYR A 1 434 ? 16.867 -0.873 -27.981 1.00 76.25 434 TYR A C 1
ATOM 3557 O O . TYR A 1 434 ? 17.804 -0.175 -27.586 1.00 76.25 434 TYR A O 1
ATOM 3565 N N . GLN A 1 435 ? 16.974 -2.199 -28.059 1.00 85.69 435 GLN A N 1
ATOM 3566 C CA . GLN A 1 435 ? 18.170 -2.916 -27.618 1.00 85.69 435 GLN A CA 1
ATOM 3567 C C . GLN A 1 435 ? 19.374 -2.623 -28.520 1.00 85.69 435 GLN A C 1
ATOM 3569 O O . GLN A 1 435 ? 20.462 -2.353 -28.012 1.00 85.69 435 GLN A O 1
ATOM 3574 N N . MET A 1 436 ? 19.191 -2.601 -29.840 1.00 88.69 436 MET A N 1
ATOM 3575 C CA . MET A 1 436 ? 20.283 -2.315 -30.772 1.00 88.69 436 MET A CA 1
ATOM 3576 C C . MET A 1 436 ? 20.689 -0.837 -30.760 1.00 88.69 436 MET A C 1
ATOM 3578 O O . MET A 1 436 ? 21.876 -0.537 -30.669 1.00 88.69 436 MET A O 1
ATOM 3582 N N . ASP A 1 437 ? 19.729 0.089 -30.806 1.00 85.38 437 ASP A N 1
ATOM 3583 C CA . ASP A 1 437 ? 20.014 1.511 -31.032 1.00 85.38 437 ASP A CA 1
ATOM 3584 C C . ASP A 1 437 ? 20.246 2.293 -29.731 1.00 85.38 437 ASP A C 1
ATOM 3586 O O . ASP A 1 437 ? 20.970 3.287 -29.731 1.00 85.38 437 ASP A O 1
ATOM 3590 N N . THR A 1 438 ? 19.645 1.864 -28.613 1.00 77.25 438 THR A N 1
ATOM 3591 C CA . THR A 1 438 ? 19.786 2.549 -27.311 1.00 77.25 438 THR A CA 1
ATOM 3592 C C . THR A 1 438 ? 20.750 1.827 -26.377 1.00 77.25 438 THR A C 1
ATOM 3594 O O . THR A 1 438 ? 21.533 2.474 -25.682 1.00 77.25 438 THR A O 1
ATOM 3597 N N . GLN A 1 439 ? 20.710 0.491 -26.340 1.00 70.31 439 GLN A N 1
ATOM 3598 C CA . GLN A 1 439 ? 21.553 -0.303 -25.436 1.00 70.31 439 GLN A CA 1
ATOM 3599 C C . GLN A 1 439 ? 22.839 -0.823 -26.095 1.00 70.31 439 GLN A C 1
ATOM 3601 O O . GLN A 1 439 ? 23.675 -1.407 -25.404 1.00 70.31 439 GLN A O 1
ATOM 3606 N N . ASN A 1 440 ? 23.025 -0.567 -27.396 1.00 85.00 440 ASN A N 1
ATOM 3607 C CA . ASN A 1 440 ? 24.149 -1.048 -28.204 1.00 85.00 440 ASN A CA 1
ATOM 3608 C C . ASN A 1 440 ? 24.309 -2.577 -28.160 1.00 85.00 440 ASN A C 1
ATOM 3610 O O . ASN A 1 440 ? 25.428 -3.088 -28.117 1.00 85.00 440 ASN A O 1
ATOM 3614 N N . TRP A 1 441 ? 23.198 -3.314 -28.103 1.00 87.56 441 TRP A N 1
ATOM 3615 C CA . TRP A 1 441 ? 23.215 -4.773 -28.168 1.00 87.56 441 TRP A CA 1
ATOM 3616 C C . TRP A 1 441 ? 23.348 -5.245 -29.609 1.00 87.56 441 TRP A C 1
ATOM 3618 O O . TRP A 1 441 ? 22.889 -4.596 -30.544 1.00 87.56 441 TRP A O 1
ATOM 3628 N N . ASP A 1 442 ? 23.918 -6.435 -29.778 1.00 88.75 442 ASP A N 1
ATOM 3629 C CA . ASP A 1 442 ? 24.186 -6.967 -31.113 1.00 88.75 442 ASP A CA 1
ATOM 3630 C C . ASP A 1 442 ? 22.925 -7.429 -31.872 1.00 88.75 442 ASP A C 1
ATOM 3632 O O . ASP A 1 442 ? 22.961 -7.642 -33.081 1.00 88.75 442 ASP A O 1
ATOM 3636 N N . ASP A 1 443 ? 21.820 -7.636 -31.156 1.00 90.94 443 ASP A N 1
ATOM 3637 C CA . ASP A 1 443 ? 20.504 -8.059 -31.650 1.00 90.94 443 ASP A CA 1
ATOM 3638 C C . ASP A 1 443 ? 19.508 -8.033 -30.474 1.00 90.94 443 ASP A C 1
ATOM 3640 O O . ASP A 1 443 ? 19.928 -7.865 -29.321 1.00 90.94 443 ASP A O 1
ATOM 3644 N N . ILE A 1 444 ? 18.228 -8.318 -30.738 1.00 90.56 444 ILE A N 1
ATOM 3645 C CA . ILE A 1 444 ? 17.234 -8.619 -29.702 1.00 90.56 444 ILE A CA 1
ATOM 3646 C C . ILE A 1 444 ? 17.783 -9.653 -28.708 1.00 90.56 444 ILE A C 1
ATOM 3648 O O . ILE A 1 444 ? 18.340 -10.669 -29.110 1.00 90.56 444 ILE A O 1
ATOM 3652 N N . GLY A 1 445 ? 17.681 -9.403 -27.406 1.00 85.62 445 GLY A N 1
ATOM 3653 C CA . GLY A 1 445 ? 18.360 -10.209 -26.385 1.00 85.62 445 GLY A CA 1
ATOM 3654 C C . GLY A 1 445 ? 17.764 -11.592 -26.133 1.00 85.62 445 GLY A C 1
ATOM 3655 O O . GLY A 1 445 ? 18.385 -12.390 -25.438 1.00 85.62 445 GLY A O 1
ATOM 3656 N N . TYR A 1 446 ? 16.595 -11.888 -26.694 1.00 91.19 446 TYR A N 1
ATOM 3657 C CA . TYR A 1 446 ? 15.884 -13.149 -26.492 1.00 91.19 446 TYR A CA 1
ATOM 3658 C C . TYR A 1 446 ? 16.141 -14.135 -27.635 1.00 91.19 446 TYR A C 1
ATOM 3660 O O . TYR A 1 446 ? 16.257 -13.748 -28.800 1.00 91.19 446 TYR A O 1
ATOM 3668 N N . ASN A 1 447 ? 16.209 -15.423 -27.309 1.00 92.88 447 ASN A N 1
ATOM 3669 C CA . ASN A 1 447 ? 16.267 -16.532 -28.252 1.00 92.88 447 ASN A CA 1
ATOM 3670 C C . ASN A 1 447 ? 14.899 -16.766 -28.900 1.00 92.88 447 ASN A C 1
ATOM 3672 O O . ASN A 1 447 ? 14.830 -16.803 -30.133 1.00 92.88 447 ASN A O 1
ATOM 3676 N N . PHE A 1 448 ? 13.834 -16.819 -28.097 1.00 91.44 448 PHE A N 1
ATOM 3677 C CA . PHE A 1 448 ? 12.449 -16.919 -28.559 1.00 91.44 448 PHE A CA 1
ATOM 3678 C C . PHE A 1 448 ? 11.542 -15.918 -27.840 1.00 91.44 448 PHE A C 1
ATOM 3680 O O . PHE A 1 448 ? 11.782 -15.543 -26.695 1.00 91.44 448 PHE A O 1
ATOM 3687 N N . ILE A 1 449 ? 10.500 -15.457 -28.532 1.00 88.94 449 ILE A N 1
ATOM 3688 C CA . ILE A 1 449 ? 9.472 -14.577 -27.972 1.00 88.94 449 ILE A CA 1
ATOM 3689 C C . ILE A 1 449 ? 8.112 -15.225 -28.199 1.00 88.94 449 ILE A C 1
ATOM 3691 O O . ILE A 1 449 ? 7.721 -15.452 -29.340 1.00 88.94 449 ILE A O 1
ATOM 3695 N N . LEU A 1 450 ? 7.383 -15.501 -27.125 1.00 84.31 450 LEU A N 1
ATOM 3696 C CA . LEU A 1 450 ? 6.006 -15.967 -27.170 1.00 84.31 450 LEU A CA 1
ATOM 3697 C C . LEU A 1 450 ? 5.072 -14.756 -27.092 1.00 84.31 450 LEU A C 1
ATOM 3699 O O . LEU A 1 450 ? 5.152 -13.988 -26.134 1.00 84.31 450 LEU A O 1
ATOM 3703 N N . CYS A 1 451 ? 4.192 -14.589 -28.078 1.00 76.75 451 CYS A N 1
ATOM 3704 C CA . CYS A 1 451 ? 3.177 -13.535 -28.078 1.00 76.75 451 CYS A CA 1
ATOM 3705 C C . CYS A 1 451 ? 1.788 -14.135 -28.334 1.00 76.75 451 CYS A C 1
ATOM 3707 O O . CYS A 1 451 ? 1.636 -14.994 -29.205 1.00 76.75 451 CYS A O 1
ATOM 3709 N N . ASP A 1 452 ? 0.811 -13.711 -27.531 1.00 68.00 452 ASP A N 1
ATOM 3710 C CA . ASP A 1 452 ? -0.555 -14.246 -27.498 1.00 68.00 452 ASP A CA 1
ATOM 3711 C C . ASP A 1 452 ? -1.505 -13.442 -28.403 1.00 68.00 452 ASP A C 1
ATOM 3713 O O . ASP A 1 452 ? -1.560 -12.216 -28.289 1.00 68.00 452 ASP A O 1
ATOM 3717 N N . ASP A 1 453 ? -2.257 -14.141 -29.261 1.00 55.50 453 ASP A N 1
ATOM 3718 C CA . ASP A 1 453 ? -3.348 -13.605 -30.088 1.00 55.50 453 ASP A CA 1
ATOM 3719 C C . ASP A 1 453 ? -4.674 -14.231 -29.628 1.00 55.50 453 ASP A C 1
ATOM 3721 O O . ASP A 1 453 ? -4.726 -15.363 -29.160 1.00 55.50 453 ASP A O 1
ATOM 3725 N N . THR A 1 454 ? -5.752 -13.469 -29.767 1.00 51.22 454 THR A N 1
ATOM 3726 C CA . THR A 1 454 ? -7.138 -13.637 -29.298 1.00 51.22 454 THR A CA 1
ATOM 3727 C C . THR A 1 454 ? -7.878 -14.966 -29.543 1.00 51.22 454 THR A C 1
ATOM 3729 O O . THR A 1 454 ? -9.097 -15.010 -29.371 1.00 51.22 454 THR A O 1
ATOM 3732 N N . GLY A 1 455 ? -7.234 -16.055 -29.939 1.00 49.31 455 GLY A N 1
ATOM 3733 C CA . GLY A 1 455 ? -7.916 -17.329 -30.132 1.00 49.31 455 GLY A CA 1
ATOM 3734 C C . GLY A 1 455 ? -6.966 -18.462 -30.471 1.00 49.31 455 GLY A C 1
ATOM 3735 O O . GLY A 1 455 ? -6.227 -18.372 -31.443 1.00 49.31 455 GLY A O 1
ATOM 3736 N N . ASP A 1 456 ? -7.039 -19.522 -29.668 1.00 49.41 456 ASP A N 1
ATOM 3737 C CA . ASP A 1 456 ? -6.639 -20.917 -29.902 1.00 49.41 456 ASP A CA 1
ATOM 3738 C C . ASP A 1 456 ? -5.245 -21.231 -30.498 1.00 49.41 456 ASP A C 1
ATOM 3740 O O . ASP A 1 456 ? -4.916 -22.407 -30.642 1.00 49.41 456 ASP A O 1
ATOM 3744 N N . GLN A 1 457 ? -4.392 -20.251 -30.826 1.00 55.50 457 GLN A N 1
ATOM 3745 C CA . GLN A 1 457 ? -3.056 -20.478 -31.392 1.00 55.50 457 GLN A CA 1
ATOM 3746 C C . GLN A 1 457 ? -2.017 -19.489 -30.851 1.00 55.50 457 GLN A C 1
ATOM 3748 O O . GLN A 1 457 ? -1.964 -18.331 -31.260 1.00 55.50 457 GLN A O 1
ATOM 3753 N N . GLN A 1 458 ? -1.123 -19.978 -29.986 1.00 65.81 458 GLN A N 1
ATOM 3754 C CA . GLN A 1 458 ? 0.052 -19.219 -29.558 1.00 65.81 458 GLN A CA 1
ATOM 3755 C C . GLN A 1 458 ? 1.119 -19.198 -30.659 1.00 65.81 458 GLN A C 1
ATOM 3757 O O . GLN A 1 458 ? 1.341 -20.194 -31.356 1.00 65.81 458 GLN A O 1
ATOM 3762 N N . GLN A 1 459 ? 1.821 -18.072 -30.797 1.00 78.06 459 GLN A N 1
ATOM 3763 C CA . GLN A 1 459 ? 2.886 -17.917 -31.784 1.00 78.06 459 GLN A CA 1
ATOM 3764 C C . GLN A 1 459 ? 4.232 -17.675 -31.105 1.00 78.06 459 GLN A C 1
ATOM 3766 O O . GLN A 1 459 ? 4.383 -16.777 -30.275 1.00 78.06 459 GLN A O 1
ATOM 3771 N N . ILE A 1 460 ? 5.228 -18.474 -31.492 1.00 87.44 460 ILE A N 1
ATOM 3772 C CA . ILE A 1 460 ? 6.611 -18.325 -31.035 1.00 87.44 460 ILE A CA 1
ATOM 3773 C C . ILE A 1 460 ? 7.393 -17.635 -32.144 1.00 87.44 460 ILE A C 1
ATOM 3775 O O . ILE A 1 460 ? 7.533 -18.177 -33.232 1.00 87.44 460 ILE A O 1
ATOM 3779 N N . TYR A 1 461 ? 7.946 -16.460 -31.889 1.00 89.88 461 TYR A N 1
ATOM 3780 C CA . TYR A 1 461 ? 8.800 -15.740 -32.822 1.00 89.88 461 TYR A CA 1
ATOM 3781 C C . TYR A 1 461 ? 10.265 -16.020 -32.513 1.00 89.88 461 TYR A C 1
ATOM 3783 O O . TYR A 1 461 ? 10.720 -15.924 -31.373 1.00 89.88 461 TYR A O 1
ATOM 3791 N N . THR A 1 462 ? 11.032 -16.340 -33.550 1.00 93.38 462 THR A N 1
ATOM 3792 C CA . THR A 1 462 ? 12.477 -16.535 -33.422 1.00 93.38 462 THR A CA 1
ATOM 3793 C C . THR A 1 462 ? 13.154 -15.181 -33.236 1.00 93.38 462 THR A C 1
ATOM 3795 O O . THR A 1 462 ? 13.124 -14.352 -34.148 1.00 93.38 462 THR A O 1
ATOM 3798 N N . GLY A 1 463 ? 13.784 -14.976 -32.080 1.00 93.06 463 GLY A N 1
ATOM 3799 C CA . GLY A 1 463 ? 14.769 -13.925 -31.850 1.00 93.06 463 GLY A CA 1
ATOM 3800 C C . GLY A 1 463 ? 16.137 -14.428 -32.301 1.00 93.06 463 GLY A C 1
ATOM 3801 O O . GLY A 1 463 ? 16.366 -14.643 -33.494 1.00 93.06 463 GLY A O 1
ATOM 3802 N N . ARG A 1 464 ? 17.051 -14.669 -31.363 1.00 91.75 464 ARG A N 1
ATOM 3803 C CA . ARG A 1 464 ? 18.381 -15.227 -31.658 1.00 91.75 464 ARG A CA 1
ATOM 3804 C C . ARG A 1 464 ? 18.372 -16.713 -32.028 1.00 91.75 464 ARG A C 1
ATOM 3806 O O . ARG A 1 464 ? 19.308 -17.169 -32.675 1.00 91.75 464 ARG A O 1
ATOM 3813 N N . GLY A 1 465 ? 17.305 -17.449 -31.718 1.00 89.25 465 GLY A N 1
ATOM 3814 C CA . GLY A 1 465 ? 17.144 -18.851 -32.110 1.00 89.25 465 GLY A CA 1
ATOM 3815 C C . GLY A 1 465 ? 18.037 -19.829 -31.338 1.00 89.25 465 GLY A C 1
ATOM 3816 O O . GLY A 1 465 ? 18.669 -19.475 -30.349 1.00 89.25 465 GLY A O 1
ATOM 3817 N N . TRP A 1 466 ? 18.084 -21.082 -31.789 1.00 87.81 466 TRP A N 1
ATOM 3818 C CA . TRP A 1 466 ? 18.635 -22.208 -31.019 1.00 87.81 466 TRP A CA 1
ATOM 3819 C C . TRP A 1 466 ? 20.161 -22.239 -30.868 1.00 87.81 466 TRP A C 1
ATOM 3821 O O . TRP A 1 466 ? 20.661 -22.884 -29.953 1.00 87.81 466 TRP A O 1
ATOM 3831 N N . LYS A 1 467 ? 20.906 -21.618 -31.792 1.00 87.62 467 LYS A N 1
ATOM 3832 C CA . LYS A 1 467 ? 22.367 -21.803 -31.922 1.00 87.62 467 LYS A CA 1
ATOM 3833 C C . LYS A 1 467 ? 23.183 -20.654 -31.304 1.00 87.62 467 LYS A C 1
ATOM 3835 O O . LYS A 1 467 ? 24.372 -20.828 -31.029 1.00 87.62 467 LYS A O 1
ATOM 3840 N N . PHE A 1 468 ? 22.563 -19.496 -31.066 1.00 89.62 468 PHE A N 1
ATOM 3841 C CA . PHE A 1 468 ? 23.264 -18.256 -30.719 1.00 89.62 468 PHE A CA 1
ATOM 3842 C C . PHE A 1 468 ? 22.991 -17.790 -29.283 1.00 89.62 468 PHE A C 1
ATOM 3844 O O . PHE A 1 468 ? 21.899 -17.953 -28.744 1.00 89.62 468 PHE A O 1
ATOM 3851 N N . THR A 1 469 ? 24.014 -17.203 -28.665 1.00 86.50 469 THR A N 1
ATOM 3852 C CA . THR A 1 469 ? 24.007 -16.681 -27.293 1.00 86.50 469 THR A CA 1
ATOM 3853 C C . THR A 1 469 ? 23.026 -15.515 -27.164 1.00 86.50 469 THR A C 1
ATOM 3855 O O . THR A 1 469 ? 23.121 -14.538 -27.914 1.00 86.50 469 THR A O 1
ATOM 3858 N N . GLY A 1 470 ? 22.111 -15.612 -26.195 1.00 86.81 470 GLY A N 1
ATOM 3859 C CA . GLY A 1 470 ? 21.191 -14.542 -25.803 1.00 86.81 470 GLY A CA 1
ATOM 3860 C C . GLY A 1 470 ? 21.850 -13.425 -24.987 1.00 86.81 470 GLY A C 1
ATOM 3861 O O . GLY A 1 470 ? 23.021 -13.501 -24.613 1.00 86.81 470 GLY A O 1
ATOM 3862 N N . ALA A 1 471 ? 21.088 -12.373 -24.704 1.00 81.19 471 ALA A N 1
ATOM 3863 C CA . ALA A 1 471 ? 21.452 -11.271 -23.811 1.00 81.19 471 ALA A CA 1
ATOM 3864 C C . ALA A 1 471 ? 20.368 -11.077 -22.735 1.00 81.19 471 ALA A C 1
ATOM 3866 O O . ALA A 1 471 ? 19.896 -9.974 -22.478 1.00 81.19 471 ALA A O 1
ATOM 3867 N N . HIS A 1 472 ? 19.949 -12.181 -22.122 1.00 71.56 472 HIS A N 1
ATOM 3868 C CA . HIS A 1 472 ? 18.826 -12.265 -21.188 1.00 71.56 472 HIS A CA 1
ATOM 3869 C C . HIS A 1 472 ? 19.257 -12.344 -19.717 1.00 71.56 472 HIS A C 1
ATOM 3871 O O . HIS A 1 472 ? 18.616 -11.753 -18.860 1.00 71.56 472 HIS A O 1
ATOM 3877 N N . CYS A 1 473 ? 20.370 -13.004 -19.391 1.00 77.00 473 CYS A N 1
ATOM 3878 C CA . CYS A 1 473 ? 20.895 -13.096 -18.029 1.00 77.00 473 CYS A CA 1
ATOM 3879 C C . CYS A 1 473 ? 22.428 -13.240 -18.020 1.00 77.00 473 CYS A C 1
ATOM 3881 O O . CYS A 1 473 ? 22.977 -14.236 -18.494 1.00 77.00 473 CYS A O 1
ATOM 3883 N N . ILE A 1 474 ? 23.132 -12.263 -17.433 1.00 65.56 474 ILE A N 1
ATOM 3884 C CA . ILE A 1 474 ? 24.598 -12.070 -17.530 1.00 65.56 474 ILE A CA 1
ATOM 3885 C C . ILE A 1 474 ? 25.418 -13.355 -17.283 1.00 65.56 474 ILE A C 1
ATOM 3887 O O . ILE A 1 474 ? 26.399 -13.596 -17.984 1.00 65.56 474 ILE A O 1
ATOM 3891 N N . SER A 1 475 ? 25.011 -14.210 -16.339 1.00 72.12 475 SER A N 1
ATOM 3892 C CA . SER A 1 475 ? 25.738 -15.447 -15.990 1.00 72.12 475 SER A CA 1
ATOM 3893 C C . SER A 1 475 ? 25.280 -16.702 -16.745 1.00 72.12 475 SER A C 1
ATOM 3895 O O . SER A 1 475 ? 25.912 -17.751 -16.615 1.00 72.12 475 SER A O 1
ATOM 3897 N N . PHE A 1 476 ? 24.193 -16.613 -17.511 1.00 76.88 476 PHE A N 1
ATOM 3898 C CA . PHE A 1 476 ? 23.529 -17.749 -18.160 1.00 76.88 476 PHE A CA 1
ATOM 3899 C C . PHE A 1 476 ? 23.461 -17.619 -19.690 1.00 76.88 476 PHE A C 1
ATOM 3901 O O . PHE A 1 476 ? 23.279 -18.630 -20.364 1.00 76.88 476 PHE A O 1
ATOM 3908 N N . ASN A 1 477 ? 23.702 -16.429 -20.250 1.00 79.75 477 ASN A N 1
ATOM 3909 C CA . ASN A 1 477 ? 23.632 -16.118 -21.686 1.00 79.75 477 ASN A CA 1
ATOM 3910 C C . ASN A 1 477 ? 24.273 -17.165 -22.613 1.00 79.75 477 ASN A C 1
ATOM 3912 O O . ASN A 1 477 ? 23.720 -17.488 -23.658 1.00 79.75 477 ASN A O 1
ATOM 3916 N N . LYS A 1 478 ? 25.436 -17.710 -22.230 1.00 82.81 478 LYS A N 1
ATOM 3917 C CA . LYS A 1 478 ? 26.208 -18.649 -23.064 1.00 82.81 478 LYS A CA 1
ATOM 3918 C C . LYS A 1 478 ? 25.760 -20.112 -22.964 1.00 82.81 478 LYS A C 1
ATOM 3920 O O . LYS A 1 478 ? 26.133 -20.905 -23.825 1.00 82.81 478 LYS A O 1
ATOM 3925 N N . ARG A 1 479 ? 25.009 -20.474 -21.918 1.00 82.81 479 ARG A N 1
ATOM 3926 C CA . ARG A 1 479 ? 24.631 -21.865 -21.599 1.00 82.81 479 ARG A CA 1
ATOM 3927 C C . ARG A 1 479 ? 23.124 -22.108 -21.522 1.00 82.81 479 ARG A C 1
ATOM 3929 O O . ARG A 1 479 ? 22.727 -23.224 -21.220 1.00 82.81 479 ARG A O 1
ATOM 3936 N N . SER A 1 480 ? 22.315 -21.078 -21.757 1.00 82.94 480 SER A N 1
ATOM 3937 C CA . SER A 1 480 ? 20.854 -21.130 -21.674 1.00 82.94 480 SER A CA 1
ATOM 3938 C C . SER A 1 480 ? 20.214 -20.407 -22.855 1.00 82.94 480 SER A C 1
ATOM 3940 O O . SER A 1 480 ? 20.842 -19.533 -23.458 1.00 82.94 480 SER A O 1
ATOM 3942 N N . LEU A 1 481 ? 18.963 -20.750 -23.150 1.00 86.06 481 LEU A N 1
ATOM 3943 C CA . LEU A 1 481 ? 18.111 -19.980 -24.054 1.00 86.06 481 LEU A CA 1
ATOM 3944 C C . LEU A 1 481 ? 17.312 -18.968 -23.234 1.00 86.06 481 LEU A C 1
ATOM 3946 O O . LEU A 1 481 ? 16.819 -19.298 -22.158 1.00 86.06 481 LEU A O 1
ATOM 3950 N N . GLY A 1 482 ? 17.232 -17.730 -23.709 1.00 82.38 482 GLY A N 1
ATOM 3951 C CA . GLY A 1 482 ? 16.444 -16.673 -23.090 1.00 82.38 482 GLY A CA 1
ATOM 3952 C C . GLY A 1 482 ? 15.108 -16.511 -23.783 1.00 82.38 482 GLY A C 1
ATOM 3953 O O . GLY A 1 482 ? 15.081 -16.025 -24.912 1.00 82.38 482 GLY A O 1
ATOM 3954 N N . ASP A 1 483 ? 14.016 -16.831 -23.106 1.00 83.06 483 ASP A N 1
ATOM 3955 C CA . ASP A 1 483 ? 12.684 -16.758 -23.697 1.00 83.06 483 ASP A CA 1
ATOM 3956 C C . ASP A 1 483 ? 11.898 -15.596 -23.099 1.00 83.06 483 ASP A C 1
ATOM 3958 O O . ASP A 1 483 ? 11.930 -15.356 -21.895 1.00 83.06 483 ASP A O 1
ATOM 3962 N N . CYS A 1 484 ? 11.203 -14.840 -23.943 1.00 80.69 484 CYS A N 1
ATOM 3963 C CA . CYS A 1 484 ? 10.347 -13.745 -23.509 1.00 80.69 484 CYS A CA 1
ATOM 3964 C C . CYS A 1 484 ? 8.880 -14.136 -23.652 1.00 80.69 484 CYS A C 1
ATOM 3966 O O . CYS A 1 484 ? 8.456 -14.548 -24.728 1.00 80.69 484 CYS A O 1
ATOM 3968 N N . LEU A 1 485 ? 8.110 -13.985 -22.576 1.00 72.75 485 LEU A N 1
ATOM 3969 C CA . LEU A 1 485 ? 6.704 -14.365 -22.529 1.00 72.75 485 LEU A CA 1
ATOM 3970 C C . LEU A 1 485 ? 5.815 -13.112 -22.450 1.00 72.75 485 LEU A C 1
ATOM 3972 O O . LEU A 1 485 ? 5.860 -12.355 -21.473 1.00 72.75 485 LEU A O 1
ATOM 3976 N N . TRP A 1 486 ? 5.000 -12.912 -23.488 1.00 70.69 486 TRP A N 1
ATOM 3977 C CA . TRP A 1 486 ? 3.948 -11.894 -23.606 1.00 70.69 486 TRP A CA 1
ATOM 3978 C C . TRP A 1 486 ? 2.564 -12.549 -23.694 1.00 70.69 486 TRP A C 1
ATOM 3980 O O . TRP A 1 486 ? 1.815 -12.331 -24.646 1.00 70.69 486 TRP A O 1
ATOM 3990 N N . CYS A 1 487 ? 2.232 -13.384 -22.710 1.00 59.66 487 CYS A N 1
ATOM 3991 C CA . CYS A 1 487 ? 0.959 -14.102 -22.643 1.00 59.66 487 CYS A CA 1
ATOM 3992 C C . CYS A 1 487 ? 0.356 -14.080 -21.232 1.00 59.66 487 CYS A C 1
ATOM 3994 O O . CYS A 1 487 ? 1.073 -13.943 -20.239 1.00 59.66 487 CYS A O 1
ATOM 3996 N N . ASN A 1 488 ? -0.969 -14.245 -21.148 1.00 52.50 488 ASN A N 1
ATOM 3997 C CA . ASN A 1 488 ? -1.710 -14.313 -19.879 1.00 52.50 488 ASN A CA 1
ATOM 3998 C C . ASN A 1 488 ? -1.771 -15.725 -19.273 1.00 52.50 488 ASN A C 1
ATOM 4000 O O . ASN A 1 488 ? -2.264 -15.880 -18.156 1.00 52.50 488 ASN A O 1
ATOM 4004 N N . ASN A 1 489 ? -1.305 -16.749 -19.991 1.00 45.94 489 ASN A N 1
ATOM 4005 C CA . ASN A 1 489 ? -1.474 -18.135 -19.576 1.00 45.94 489 ASN A CA 1
ATOM 4006 C C . ASN A 1 489 ? -0.220 -18.672 -18.861 1.00 45.94 489 ASN A C 1
ATOM 4008 O O . ASN A 1 489 ? 0.872 -18.643 -19.426 1.00 45.94 489 ASN A O 1
ATOM 4012 N N . GLN A 1 490 ? -0.385 -19.127 -17.614 1.00 43.78 490 GLN A N 1
ATOM 4013 C CA . GLN A 1 490 ? 0.691 -19.667 -16.766 1.00 43.78 490 GLN A CA 1
ATOM 4014 C C . GLN A 1 490 ? 1.044 -21.126 -17.104 1.00 43.78 490 GLN A C 1
ATOM 4016 O O . GLN A 1 490 ? 2.082 -21.609 -16.663 1.00 43.78 490 GLN A O 1
ATOM 4021 N N . ASP A 1 491 ? 0.226 -21.801 -17.916 1.00 40.66 491 ASP A N 1
ATOM 4022 C CA . ASP A 1 491 ? 0.337 -23.236 -18.219 1.00 40.66 491 ASP A CA 1
ATOM 4023 C C . ASP A 1 491 ? 1.366 -23.586 -19.324 1.00 40.66 491 ASP A C 1
ATOM 4025 O O . ASP A 1 491 ? 1.376 -24.708 -19.824 1.00 40.66 491 ASP A O 1
ATOM 4029 N N . LEU A 1 492 ? 2.209 -22.636 -19.751 1.00 45.16 492 LEU A N 1
ATOM 4030 C CA . LEU A 1 492 ? 3.050 -22.739 -20.962 1.00 45.16 492 LEU A CA 1
ATOM 4031 C C . LEU A 1 492 ? 4.571 -22.813 -20.716 1.00 45.16 492 LEU A C 1
ATOM 4033 O O . LEU A 1 492 ? 5.326 -22.793 -21.689 1.00 45.16 492 LEU A O 1
ATOM 4037 N N . ILE A 1 493 ? 5.019 -22.889 -19.457 1.00 37.06 493 ILE A N 1
ATOM 4038 C CA . ILE A 1 493 ? 6.442 -23.080 -19.099 1.00 37.06 493 ILE A CA 1
ATOM 4039 C C . ILE A 1 493 ? 6.781 -24.564 -18.984 1.00 37.06 493 ILE A C 1
ATOM 4041 O O . ILE A 1 493 ? 6.041 -25.279 -18.269 1.00 37.06 493 ILE A O 1
#

Foldseek 3Di:
DQWDQDDDCLVVVLVVLVVVLCVVLPLVPLVVLLVLLVLCLVPVLPPVLVVVCVPPDDNVLHFDNVLSVVLSVLSVVCSVVVPNQLSVQANCQPPTCVVVVLSVLQSVAQVVVPVPVCCVPPCVSVNSSNSSSQSCNLSPPPQLVFFDFFKWKAKAKDFPVRVVVDDAQGKIFRRGWDKTAPDQVLRLVHLPFPCPPPPPDPPDDDDGDIFTEMEMEGGDDRSFWGQCLVSYPCVVSSIIIGGGSWMKTFHDKDQVCVVPVNDRGRIYTYIYTDDDPVVVPVVVPVPPDDDDDDDDDDDPSVVVVVVVVVVVVVVVVVVVVVVVVVVVVVVVVVVVVVVVVVVVVVVPPDDDDDDDDDDDDDDDPDDPDDDDPPDPPPDADEAECVVLVFDDFQDFAWAPDPPFPAAAEDEDPDQPDAAAPNNVSVVQNVQQCCCCVVVVHRGRQAQWEWADHDDDHIYIYGTSHRTGFGNADPVCRRRYGYYYYHDPDPPPD

Secondary structure (DSSP, 8-state):
--EE---S-HHHHHHHHHHHHGGG--TT-HHHHHHHHHHIIIIIIIIIIHHHHSS-S-GGGPPPHHHHHHHHHHHHHHHHHT-HHHHHHHHHHSSSSHHHHHHHHHHHHGGGGG-GGGTT-TTHHHHHHHHHHHHHHHT-TTSGGGB--EEEEEEEEEEHHHHTT--TT-EEEE-S-EEEES-HHHHHHHH-------------S----EEEEEEEEEE-STTTEEE-TTTSS-GGG-EEEEPTT-EEEEEEEE-HHHH-TT-S-SEEEEEEE---TTHHHHHHHSTT----------THHHHHHHHHHHHHHHHHHHHHHHHHHHHHHHHHHHHHHHHHHHHHHHHTSS-----------PPP------------TTSPEEE-GGGGTPPPPS--PBPSSSS--EEEEEE-TT--S---HHHHHHHHHHHHHIIIIIS--SS-S-SEEEE--SSS--EEEESS-SSB--SS-TTTTTTEEEEEEE-S-STT-

pLDDT: mean 73.63, std 20.37, range [25.34, 98.12]

Radius of gyration: 30.19 Å; chains: 1; bounding box: 89×54×98 Å